Protein AF-0000000084544248 (afdb_homodimer)

InterPro domains:
  IPR001537 tRNA/rRNA methyltransferase, SpoU type [PF00588] (111-250)
  IPR013123 RNA 2-O ribose methyltransferase, substrate binding [SM00967] (29-103)
  IPR029026 tRNA (guanine-N1-)-methyltransferase, N-terminal [G3DSA:3.40.1280.10] (106-258)
  IPR029028 Alpha/beta knot methyltransferases [SSF75217] (98-257)
  IPR029064 Ribosomal protein eL30-like superfamily [G3DSA:3.30.1330.30] (1-100)
  IPR029064 Ribosomal protein eL30-like superfamily [SSF55315] (1-101)
  IPR051259 Ribosomal RNA Methyltransferase [PTHR43191] (3-255)
  IPR053888 MRM3-like, substrate binding domain [PF22435] (7-95)

Structure (mmCIF, N/CA/C/O backbone):
data_AF-0000000084544248-model_v1
#
loop_
_entity.id
_entity.type
_entity.pdbx_description
1 polymer 'tRNA/rRNA methyltransferase, SpoU-like'
#
loop_
_atom_site.group_PDB
_atom_site.id
_atom_site.type_symbol
_atom_site.label_atom_id
_atom_site.label_alt_id
_atom_site.label_comp_id
_atom_site.label_asym_id
_atom_site.label_entity_id
_atom_site.label_seq_id
_atom_site.pdbx_PDB_ins_code
_atom_site.Cartn_x
_atom_site.Cartn_y
_atom_site.Cartn_z
_atom_site.occupancy
_atom_site.B_iso_or_equiv
_atom_site.auth_seq_id
_atom_site.auth_comp_id
_atom_site.auth_asym_id
_atom_site.auth_atom_id
_atom_site.pdbx_PDB_model_num
ATOM 1 N N . MET A 1 1 ? -24.906 12.055 28.109 1 89.44 1 MET A N 1
ATOM 2 C CA . MET A 1 1 ? -24.469 11.258 26.953 1 89.44 1 MET A CA 1
ATOM 3 C C . MET A 1 1 ? -25.469 11.375 25.812 1 89.44 1 MET A C 1
ATOM 5 O O . MET A 1 1 ? -26.672 11.234 26 1 89.44 1 MET A O 1
ATOM 9 N N . LEU A 1 2 ? -24.953 11.773 24.609 1 89.62 2 LEU A N 1
ATOM 10 C CA . LEU A 1 2 ? -25.812 11.891 23.438 1 89.62 2 LEU A CA 1
ATOM 11 C C . LEU A 1 2 ? -26.141 10.508 22.875 1 89.62 2 LEU A C 1
ATOM 13 O O . LEU A 1 2 ? -25.25 9.664 22.75 1 89.62 2 LEU A O 1
ATOM 17 N N . THR A 1 3 ? -27.469 10.305 22.5 1 90 3 THR A N 1
ATOM 18 C CA . THR A 1 3 ? -27.859 8.984 22.031 1 90 3 THR A CA 1
ATOM 19 C C . THR A 1 3 ? -28.672 9.086 20.734 1 90 3 THR A C 1
ATOM 21 O O . THR A 1 3 ? -28.938 8.078 20.094 1 90 3 THR A O 1
ATOM 24 N N . SER A 1 4 ? -29.031 10.297 20.422 1 89.19 4 SER A N 1
ATOM 25 C CA . SER A 1 4 ? -29.953 10.469 19.312 1 89.19 4 SER A CA 1
ATOM 26 C C . SER A 1 4 ? -29.203 10.688 18 1 89.19 4 SER A C 1
ATOM 28 O O . SER A 1 4 ? -28.359 11.578 17.891 1 89.19 4 SER A O 1
ATOM 30 N N . LEU A 1 5 ? -29.625 9.977 16.938 1 90.88 5 LEU A N 1
ATOM 31 C CA . LEU A 1 5 ? -29.062 10.117 15.602 1 90.88 5 LEU A CA 1
ATOM 32 C C . LEU A 1 5 ? -29.469 11.445 14.977 1 90.88 5 LEU A C 1
ATOM 34 O O . LEU A 1 5 ? -28.859 11.898 14.008 1 90.88 5 LEU A O 1
ATOM 38 N N . GLN A 1 6 ? -30.484 12.078 15.5 1 93 6 GLN A N 1
ATOM 39 C CA . GLN A 1 6 ? -31 13.32 14.953 1 93 6 GLN A CA 1
ATOM 40 C C . GLN A 1 6 ? -30.297 14.531 15.562 1 93 6 GLN A C 1
ATOM 42 O O . GLN A 1 6 ? -30.578 15.672 15.188 1 93 6 GLN A O 1
ATOM 47 N N . ASN A 1 7 ? -29.422 14.219 16.469 1 94.31 7 ASN A N 1
ATOM 48 C CA . ASN A 1 7 ? -28.641 15.297 17.078 1 94.31 7 ASN A CA 1
ATOM 49 C C . ASN A 1 7 ? -27.875 16.094 16.016 1 94.31 7 ASN A C 1
ATOM 51 O O . ASN A 1 7 ? -27.25 15.508 15.141 1 94.31 7 ASN A O 1
ATOM 55 N N . PRO A 1 8 ? -27.922 17.406 16.125 1 95.38 8 PRO A N 1
ATOM 56 C CA . PRO A 1 8 ? -27.266 18.266 15.133 1 95.38 8 PRO A CA 1
ATOM 57 C C . PRO A 1 8 ? -25.781 17.969 15.008 1 95.38 8 PRO A C 1
ATOM 59 O O . PRO A 1 8 ? -25.219 18.078 13.914 1 95.38 8 PRO A O 1
ATOM 62 N N . LEU A 1 9 ? -25.141 17.672 16.078 1 95.94 9 LEU A N 1
ATOM 63 C CA . LEU A 1 9 ? -23.719 17.344 16.047 1 95.94 9 LEU A CA 1
ATOM 64 C C . LEU A 1 9 ? -23.469 16.078 15.219 1 95.94 9 LEU A C 1
ATOM 66 O O . LEU A 1 9 ? -22.516 16.047 14.422 1 95.94 9 LEU A O 1
ATOM 70 N N . VAL A 1 10 ? -24.297 15.078 15.398 1 96.38 10 VAL A N 1
ATOM 71 C CA . VAL A 1 10 ? -24.188 13.828 14.648 1 96.38 10 VAL A CA 1
ATOM 72 C C . VAL A 1 10 ? -24.391 14.102 13.164 1 96.38 10 VAL A C 1
ATOM 74 O O . VAL A 1 10 ? -23.641 13.609 12.32 1 96.38 10 VAL A O 1
ATOM 77 N N . LYS A 1 11 ? -25.359 14.922 12.859 1 96.38 11 LYS A N 1
ATOM 78 C CA . LYS A 1 11 ? -25.641 15.281 11.477 1 96.38 11 LYS A CA 1
ATOM 79 C C . LYS A 1 11 ? -24.469 16.016 10.844 1 96.38 11 LYS A C 1
ATOM 81 O O . LYS A 1 11 ? -24.109 15.758 9.695 1 96.38 11 LYS A O 1
ATOM 86 N N . GLN A 1 12 ? -23.922 16.922 11.617 1 96.81 12 GLN A N 1
ATOM 87 C CA . GLN A 1 12 ? -22.781 17.688 11.125 1 96.81 12 GLN A CA 1
ATOM 88 C C . GLN A 1 12 ? -21.609 16.766 10.789 1 96.81 12 GLN A C 1
ATOM 90 O O . GLN A 1 12 ? -21.016 16.859 9.719 1 96.81 12 GLN A O 1
ATOM 95 N N . ILE A 1 13 ? -21.297 15.844 11.703 1 97.19 13 ILE A N 1
ATOM 96 C CA . ILE A 1 13 ? -20.172 14.93 11.516 1 97.19 13 ILE A CA 1
ATOM 97 C C . ILE A 1 13 ? -20.422 14.062 10.289 1 97.19 13 ILE A C 1
ATOM 99 O O . ILE A 1 13 ? -19.516 13.852 9.477 1 97.19 13 ILE A O 1
ATOM 103 N N . ARG A 1 14 ? -21.594 13.633 10.102 1 96.62 14 ARG A N 1
ATOM 104 C CA . ARG A 1 14 ? -21.938 12.805 8.945 1 96.62 14 ARG A CA 1
ATOM 105 C C . ARG A 1 14 ? -21.797 13.594 7.648 1 96.62 14 ARG A C 1
ATOM 107 O O . ARG A 1 14 ? -21.359 13.047 6.629 1 96.62 14 ARG A O 1
ATOM 114 N N . GLN A 1 15 ? -22.156 14.867 7.691 1 96.75 15 GLN A N 1
ATOM 115 C CA . GLN A 1 15 ? -22.016 15.711 6.512 1 96.75 15 GLN A CA 1
ATOM 116 C C . GLN A 1 15 ? -20.547 15.875 6.125 1 96.75 15 GLN A C 1
ATOM 118 O O . GLN A 1 15 ? -20.219 16 4.941 1 96.75 15 GLN A O 1
ATOM 123 N N . LEU A 1 16 ? -19.656 15.844 7.086 1 97.56 16 LEU A N 1
ATOM 124 C CA . LEU A 1 16 ? -18.234 16.047 6.871 1 97.56 16 LEU A CA 1
ATOM 125 C C . LEU A 1 16 ? -17.609 14.82 6.215 1 97.56 16 LEU A C 1
ATOM 127 O O . LEU A 1 16 ? -16.422 14.828 5.879 1 97.56 16 LEU A O 1
ATOM 131 N N . HIS A 1 17 ? -18.422 13.766 5.949 1 96.56 17 HIS A N 1
ATOM 132 C CA . HIS A 1 17 ? -17.938 12.617 5.195 1 96.56 17 HIS A CA 1
ATOM 133 C C . HIS A 1 17 ? -17.734 12.961 3.723 1 96.56 17 HIS A C 1
ATOM 135 O O . HIS A 1 17 ? -16.969 12.305 3.02 1 96.56 17 HIS A O 1
ATOM 141 N N . THR A 1 18 ? -18.422 14.094 3.312 1 95.62 18 THR A N 1
ATOM 142 C CA . THR A 1 18 ? -18.312 14.508 1.917 1 95.62 18 THR A CA 1
ATOM 143 C C . THR A 1 18 ? -17.25 15.594 1.755 1 95.62 18 THR A C 1
ATOM 145 O O . THR A 1 18 ? -17.109 16.453 2.623 1 95.62 18 THR A O 1
ATOM 148 N N . ALA A 1 19 ? -16.578 15.531 0.671 1 94.12 19 ALA A N 1
ATOM 149 C CA . ALA A 1 19 ? -15.555 16.531 0.387 1 94.12 19 ALA A CA 1
ATOM 150 C C . ALA A 1 19 ? -16.156 17.938 0.328 1 94.12 19 ALA A C 1
ATOM 152 O O . ALA A 1 19 ? -15.547 18.891 0.792 1 94.12 19 ALA A O 1
ATOM 153 N N . LYS A 1 20 ? -17.312 18 -0.246 1 94.88 20 LYS A N 1
ATOM 154 C CA . LYS A 1 20 ? -17.984 19.281 -0.388 1 94.88 20 LYS A CA 1
ATOM 155 C C . LYS A 1 20 ? -18.219 19.938 0.971 1 94.88 20 LYS A C 1
ATOM 157 O O . LYS A 1 20 ? -17.891 21.109 1.16 1 94.88 20 LYS A O 1
ATOM 162 N N . ALA A 1 21 ? -18.734 19.219 1.89 1 96.94 21 ALA A N 1
ATOM 163 C CA . ALA A 1 21 ? -19.016 19.75 3.225 1 96.94 21 ALA A CA 1
ATOM 164 C C . ALA A 1 21 ? -17.719 20.172 3.922 1 96.94 21 ALA A C 1
ATOM 166 O O . ALA A 1 21 ? -17.672 21.219 4.57 1 96.94 21 ALA A O 1
ATOM 167 N N . ARG A 1 22 ? -16.688 19.391 3.814 1 96.62 22 ARG A N 1
ATOM 168 C CA . ARG A 1 22 ? -15.406 19.719 4.43 1 96.62 22 ARG A CA 1
ATOM 169 C C . ARG A 1 22 ? -14.828 21.016 3.855 1 96.62 22 ARG A C 1
ATOM 171 O O . ARG A 1 22 ? -14.312 21.844 4.594 1 96.62 22 ARG A O 1
ATOM 178 N N . ARG A 1 23 ? -14.922 21.156 2.615 1 93.06 23 ARG A N 1
ATOM 179 C CA . ARG A 1 23 ? -14.43 22.375 1.96 1 93.06 23 ARG A CA 1
ATOM 180 C C . ARG A 1 23 ? -15.234 23.594 2.387 1 93.06 23 ARG A C 1
ATOM 182 O O . ARG A 1 23 ? -14.664 24.625 2.721 1 93.06 23 ARG A O 1
ATOM 189 N N . GLU A 1 24 ? -16.531 23.438 2.396 1 95.62 24 GLU A N 1
ATOM 190 C CA . GLU A 1 24 ? -17.422 24.547 2.709 1 95.62 24 GLU A CA 1
ATOM 191 C C . GLU A 1 24 ? -17.281 24.969 4.172 1 95.62 24 GLU A C 1
ATOM 193 O O . GLU A 1 24 ? -17.281 26.172 4.484 1 95.62 24 GLU A O 1
ATOM 198 N N . GLU A 1 25 ? -17.094 24.031 5.008 1 95.88 25 GLU A N 1
ATOM 199 C CA . GLU A 1 25 ? -17.078 24.328 6.438 1 95.88 25 GLU A CA 1
ATOM 200 C C . GLU A 1 25 ? -15.648 24.578 6.922 1 95.88 25 GLU A C 1
ATOM 202 O O . GLU A 1 25 ? -15.445 25.125 8.008 1 95.88 25 GLU A O 1
ATOM 207 N N . GLY A 1 26 ? -14.68 24.156 6.152 1 95.44 26 GLY A N 1
ATOM 208 C CA . GLY A 1 26 ? -13.297 24.266 6.59 1 95.44 26 GLY A CA 1
ATOM 209 C C . GLY A 1 26 ? -12.969 23.359 7.766 1 95.44 26 GLY A C 1
ATOM 210 O O . GLY A 1 26 ? -12.234 23.75 8.672 1 95.44 26 GLY A O 1
ATOM 211 N N . LEU A 1 27 ? -13.664 22.172 7.797 1 97.44 27 LEU A N 1
ATOM 212 C CA . LEU A 1 27 ? -13.523 21.203 8.875 1 97.44 27 LEU A CA 1
ATOM 213 C C . LEU A 1 27 ? -13.297 19.797 8.312 1 97.44 27 LEU A C 1
ATOM 215 O O . LEU A 1 27 ? -13.562 19.547 7.141 1 97.44 27 LEU A O 1
ATOM 219 N N . PHE A 1 28 ? -12.68 18.938 9.102 1 97.81 28 PHE A N 1
ATOM 220 C CA . PHE A 1 28 ? -12.562 17.531 8.734 1 97.81 28 PHE A CA 1
ATOM 221 C C . PHE A 1 28 ? -12.625 16.656 9.969 1 97.81 28 PHE A C 1
ATOM 223 O O . PHE A 1 28 ? -12.664 17.141 11.102 1 97.81 28 PHE A O 1
ATOM 230 N N . ILE A 1 29 ? -12.703 15.352 9.781 1 98 29 ILE A N 1
ATOM 231 C CA . ILE A 1 29 ? -12.984 14.43 10.883 1 98 29 ILE A CA 1
ATOM 232 C C . ILE A 1 29 ? -11.727 13.617 11.203 1 98 29 ILE A C 1
ATOM 234 O O . ILE A 1 29 ? -11.008 13.188 10.297 1 98 29 ILE A O 1
ATOM 238 N N . LEU A 1 30 ? -11.484 13.461 12.438 1 97.81 30 LEU A N 1
ATOM 239 C CA . LEU A 1 30 ? -10.469 12.555 12.953 1 97.81 30 LEU A CA 1
ATOM 240 C C . LEU A 1 30 ? -11.109 11.336 13.609 1 97.81 30 LEU A C 1
ATOM 242 O O . LEU A 1 30 ? -11.797 11.461 14.625 1 97.81 30 LEU A O 1
ATOM 246 N N . GLU A 1 31 ? -10.867 10.242 13 1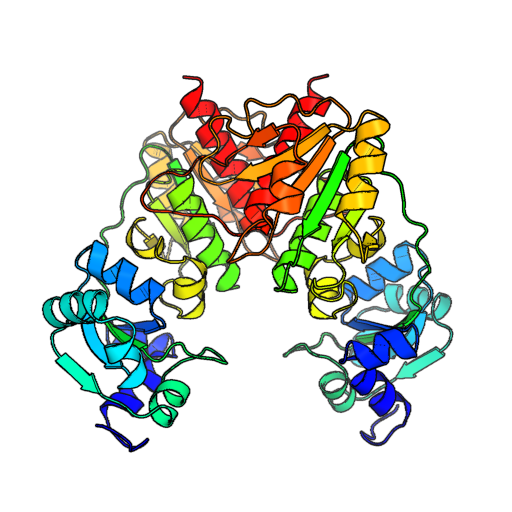 97.69 31 GLU A N 1
ATOM 247 C CA . GLU A 1 31 ? -11.469 9.016 13.516 1 97.69 31 GLU A CA 1
ATOM 248 C C . GLU A 1 31 ? -10.422 8.133 14.195 1 97.69 31 GLU A C 1
ATOM 250 O O . GLU A 1 31 ? -9.406 7.797 13.586 1 97.69 31 GLU A O 1
ATOM 255 N N . GLY A 1 32 ? -10.68 7.836 15.445 1 96.88 32 GLY A N 1
ATOM 256 C CA . GLY A 1 32 ? -9.875 6.812 16.078 1 96.88 32 GLY A CA 1
ATOM 257 C C . GLY A 1 32 ? -8.828 7.383 17.031 1 96.88 32 GLY A C 1
ATOM 258 O O . GLY A 1 32 ? -8.414 8.539 16.875 1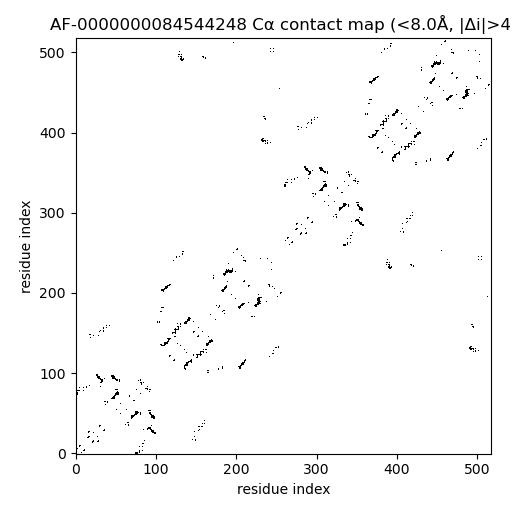 96.88 32 GLY A O 1
ATOM 259 N N . THR A 1 33 ? -8.391 6.574 17.953 1 97.12 33 THR A N 1
ATOM 260 C CA . THR A 1 33 ? -7.496 6.934 19.047 1 97.12 33 THR A CA 1
ATOM 261 C C . THR A 1 33 ? -6.172 7.473 18.5 1 97.12 33 THR A C 1
ATOM 263 O O . THR A 1 33 ? -5.703 8.531 18.938 1 97.12 33 THR A O 1
ATOM 266 N N . HIS A 1 34 ? -5.625 6.855 17.516 1 94.94 34 HIS A N 1
ATOM 267 C CA . HIS A 1 34 ? -4.297 7.195 17.016 1 94.94 34 HIS A CA 1
ATOM 268 C C . HIS A 1 34 ? -4.277 8.586 16.391 1 94.94 34 HIS A C 1
ATOM 270 O O . HIS A 1 34 ? -3.346 9.359 16.609 1 94.94 34 HIS A O 1
ATOM 276 N N . LEU A 1 35 ? -5.293 8.891 15.656 1 96.44 35 LEU A N 1
ATOM 277 C CA . LEU A 1 35 ? -5.348 10.195 15 1 96.44 35 LEU A CA 1
ATOM 278 C C . LEU A 1 35 ? -5.527 11.312 16.031 1 96.44 35 LEU A C 1
ATOM 280 O O . LEU A 1 35 ? -4.949 12.391 15.883 1 96.44 35 LEU A O 1
ATOM 284 N N . ILE A 1 36 ? -6.32 11.016 17.016 1 97.19 36 ILE A N 1
ATOM 285 C CA . ILE A 1 36 ? -6.527 12.008 18.062 1 97.19 36 ILE A CA 1
ATOM 286 C C . ILE A 1 36 ? -5.227 12.227 18.828 1 97.19 36 ILE A C 1
ATOM 288 O O . ILE A 1 36 ? -4.859 13.367 19.125 1 97.19 36 ILE A O 1
ATOM 292 N N . GLU A 1 37 ? -4.582 11.141 19.094 1 96.56 37 GLU A N 1
ATOM 293 C CA . GLU A 1 37 ? -3.277 11.234 19.75 1 96.56 37 GLU A CA 1
ATOM 294 C C . GLU A 1 37 ? -2.312 12.094 18.938 1 96.56 37 GLU A C 1
ATOM 296 O O . GLU A 1 37 ? -1.632 12.961 19.484 1 96.56 37 GLU A O 1
ATOM 301 N N . ALA A 1 38 ? -2.256 11.852 17.656 1 96.06 38 ALA A N 1
ATOM 302 C CA . ALA A 1 38 ? -1.354 12.578 16.766 1 96.06 38 ALA A CA 1
ATOM 303 C C . ALA A 1 38 ? -1.714 14.055 16.719 1 96.06 38 ALA A C 1
ATOM 305 O O . ALA A 1 38 ? -0.83 14.914 16.75 1 96.06 38 ALA A O 1
ATOM 306 N N . ALA A 1 39 ? -2.969 14.352 16.641 1 96.44 39 ALA A N 1
ATOM 307 C CA . ALA A 1 39 ? -3.428 15.742 1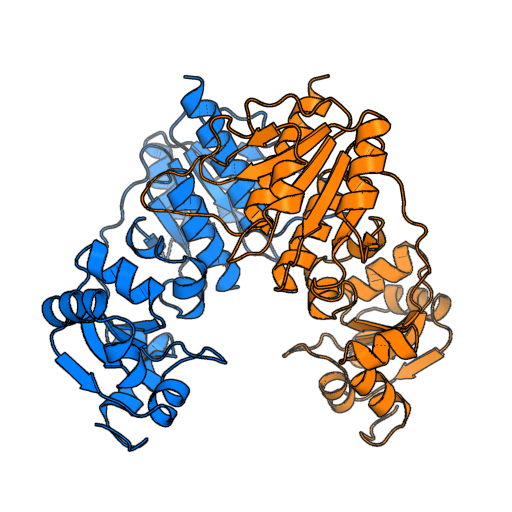6.609 1 96.44 39 ALA A CA 1
ATOM 308 C C . ALA A 1 39 ? -3.045 16.484 17.891 1 96.44 39 ALA A C 1
ATOM 310 O O . ALA A 1 39 ? -2.543 17.609 17.844 1 96.44 39 ALA A O 1
ATOM 311 N N . CYS A 1 40 ? -3.25 15.828 18.984 1 96.19 40 CYS A N 1
ATOM 312 C CA . CYS A 1 40 ? -2.941 16.422 20.281 1 96.19 40 CYS A CA 1
ATOM 313 C C . CYS A 1 40 ? -1.445 16.672 20.422 1 96.19 40 CYS A C 1
ATOM 315 O O . CYS A 1 40 ? -1.032 17.703 20.984 1 96.19 40 CYS A O 1
ATOM 317 N N . ALA A 1 41 ? -0.688 15.734 19.906 1 94.12 41 ALA A N 1
ATOM 318 C CA . ALA A 1 41 ? 0.765 15.82 20.031 1 94.12 41 ALA A CA 1
ATOM 319 C C . ALA A 1 41 ? 1.301 17.078 19.359 1 94.12 41 ALA A C 1
ATOM 321 O O . ALA A 1 41 ? 2.32 17.625 19.781 1 94.12 41 ALA A O 1
ATOM 322 N N . VAL A 1 42 ? 0.626 17.578 18.359 1 92.81 42 VAL A N 1
ATOM 323 C CA . VAL A 1 42 ? 1.106 18.75 17.641 1 92.81 42 VAL A CA 1
ATOM 324 C C . VAL A 1 42 ? 0.205 19.953 17.953 1 92.81 42 VAL A C 1
ATOM 326 O O . VAL A 1 42 ? 0.266 20.969 17.266 1 92.81 42 VAL A O 1
ATOM 329 N N . ASN A 1 43 ? -0.725 19.797 18.922 1 93.62 43 ASN A N 1
ATOM 330 C CA . ASN A 1 43 ? -1.65 20.844 19.359 1 93.62 43 ASN A CA 1
ATOM 331 C C . ASN A 1 43 ? -2.535 21.328 18.219 1 93.62 43 ASN A C 1
ATOM 333 O O . ASN A 1 43 ? -2.729 22.531 18.047 1 93.62 43 ASN A O 1
ATOM 337 N N . TRP A 1 44 ? -2.936 20.375 17.422 1 94.56 44 TRP A N 1
ATOM 338 C CA . TRP A 1 44 ? -3.867 20.719 16.359 1 94.56 44 TRP A CA 1
ATOM 339 C C . TRP A 1 44 ? -5.211 21.156 16.938 1 94.56 44 TRP A C 1
ATOM 341 O O . TRP A 1 44 ? -5.703 20.578 17.891 1 94.56 44 TRP A O 1
ATOM 351 N N . GLU A 1 45 ? -5.816 22.109 16.344 1 93 45 GLU A N 1
ATOM 352 C CA . GLU A 1 45 ? -7.074 22.656 16.859 1 93 45 GLU A CA 1
ATOM 353 C C . GLU A 1 45 ? -8.211 21.656 16.672 1 93 45 GLU A C 1
ATOM 355 O O . GLU A 1 45 ? -8.617 21.359 15.555 1 93 45 GLU A O 1
ATOM 360 N N . ILE A 1 46 ? -8.734 21.156 17.766 1 96.94 46 ILE A N 1
ATOM 361 C CA . ILE A 1 46 ? -9.891 20.281 17.781 1 96.94 46 ILE A CA 1
ATOM 362 C C . ILE A 1 46 ? -11.133 21.062 18.219 1 96.94 46 ILE A C 1
ATOM 364 O O . ILE A 1 46 ? -11.125 21.688 19.281 1 96.94 46 ILE A O 1
ATOM 368 N N . ILE A 1 47 ? -12.156 21.031 17.391 1 97.75 47 ILE A N 1
ATOM 369 C CA . ILE A 1 47 ? -13.367 21.797 17.672 1 97.75 47 ILE A CA 1
ATOM 370 C C . ILE A 1 47 ? -14.258 21.016 18.625 1 97.75 47 ILE A C 1
ATOM 372 O O . ILE A 1 47 ? -14.648 21.531 19.688 1 97.75 47 ILE A O 1
ATOM 376 N N . THR A 1 48 ? -14.562 19.781 18.297 1 98.19 48 THR A N 1
ATOM 377 C CA . THR A 1 48 ? -15.414 18.922 19.109 1 98.19 48 THR A CA 1
ATOM 378 C C . THR A 1 48 ? -14.859 17.5 19.172 1 98.19 48 THR A C 1
ATOM 380 O O . THR A 1 48 ? -14.508 16.922 18.141 1 98.19 48 THR A O 1
ATOM 383 N N . LEU A 1 49 ? -14.727 17 20.359 1 98.25 49 LEU A N 1
ATOM 384 C CA . LEU A 1 49 ? -14.336 15.609 20.594 1 98.25 49 LEU A CA 1
ATOM 385 C C . LEU A 1 49 ? -15.516 14.789 21.109 1 98.25 49 LEU A C 1
ATOM 387 O O . LEU A 1 49 ? -16.156 15.18 22.094 1 98.25 49 LEU A O 1
ATOM 391 N N . CYS A 1 50 ? -15.852 13.695 20.422 1 98.31 50 CYS A N 1
ATOM 392 C CA . CYS A 1 50 ? -16.906 12.773 20.844 1 98.31 50 CYS A CA 1
ATOM 393 C C . CYS A 1 50 ? -16.328 11.406 21.188 1 98.31 50 CYS A C 1
ATOM 395 O O . CYS A 1 50 ? -15.547 10.844 20.422 1 98.31 50 CYS A O 1
ATOM 397 N N . CYS A 1 51 ? -16.672 10.844 22.344 1 98.25 51 CYS A N 1
ATOM 398 C CA . CYS A 1 51 ? -16.172 9.523 22.703 1 98.25 51 CYS A CA 1
ATOM 399 C C . CYS A 1 51 ? -17.188 8.758 23.547 1 98.25 51 CYS A C 1
ATOM 401 O O . CYS A 1 51 ? -18.109 9.352 24.109 1 98.25 51 CYS A O 1
ATOM 403 N N . THR A 1 52 ? -17.078 7.492 23.578 1 98 52 THR A N 1
ATOM 404 C CA . THR A 1 52 ? -17.891 6.656 24.453 1 98 52 THR A CA 1
ATOM 405 C C . THR A 1 52 ? -17.344 6.664 25.875 1 98 52 THR A C 1
ATOM 407 O O . THR A 1 52 ? -16.156 6.918 26.078 1 98 52 THR A O 1
ATOM 410 N N . PRO A 1 53 ? -18.219 6.348 26.781 1 97.38 53 PRO A N 1
ATOM 411 C CA . PRO A 1 53 ? -17.719 6.227 28.156 1 97.38 53 PRO A CA 1
ATOM 412 C C . PRO A 1 53 ? -16.625 5.172 28.281 1 97.38 53 PRO A C 1
ATOM 414 O O . PRO A 1 53 ? -15.664 5.371 29.031 1 97.38 53 PRO A O 1
ATOM 417 N N . GLN A 1 54 ? -16.766 4.125 27.625 1 97.44 54 GLN A N 1
ATOM 418 C CA . GLN A 1 54 ? -15.789 3.041 27.672 1 97.44 54 GLN A CA 1
ATOM 419 C C . GLN A 1 54 ? -14.43 3.504 27.172 1 97.44 54 GLN A C 1
ATOM 421 O O . GLN A 1 54 ? -13.398 3.188 27.766 1 97.44 54 GLN A O 1
ATOM 426 N N . TRP A 1 55 ? -14.438 4.219 26.109 1 97.94 55 TRP A N 1
ATOM 427 C CA . TRP A 1 55 ? -13.18 4.727 25.562 1 97.94 55 TRP A CA 1
ATOM 428 C C . TRP A 1 55 ? -12.5 5.68 26.547 1 97.94 55 TRP A C 1
ATOM 430 O O . TRP A 1 55 ? -11.281 5.613 26.734 1 97.94 55 TRP A O 1
ATOM 440 N N . GLN A 1 56 ? -13.273 6.625 27.109 1 97.62 56 GLN A N 1
ATOM 441 C CA . GLN A 1 56 ? -12.75 7.59 28.062 1 97.62 56 GLN A CA 1
ATOM 442 C C . GLN A 1 56 ? -12.055 6.883 29.234 1 97.62 56 GLN A C 1
ATOM 444 O O . GLN A 1 56 ? -10.977 7.293 29.656 1 97.62 56 GLN A O 1
ATOM 449 N N . GLU A 1 57 ? -12.664 5.801 29.672 1 97.5 57 GLU A N 1
ATOM 450 C CA . GLU A 1 57 ? -12.141 5.035 30.797 1 97.5 57 GLU A CA 1
ATOM 451 C C . GLU A 1 57 ? -10.836 4.328 30.422 1 97.5 57 GLU A C 1
ATOM 453 O O . GLU A 1 57 ? -9.922 4.223 31.234 1 97.5 57 GLU A O 1
ATOM 458 N N . ARG A 1 58 ? -10.781 3.879 29.234 1 97.38 58 ARG A N 1
ATOM 459 C CA . ARG A 1 58 ? -9.648 3.086 28.766 1 97.38 58 ARG A CA 1
ATOM 460 C C . ARG A 1 58 ? -8.461 3.979 28.422 1 97.38 58 ARG A C 1
ATOM 462 O O . ARG A 1 58 ? -7.32 3.51 28.359 1 97.38 58 ARG A O 1
ATOM 469 N N . HIS A 1 59 ? -8.766 5.293 28.141 1 97.94 59 HIS A N 1
ATOM 470 C CA . HIS A 1 59 ? -7.707 6.195 27.703 1 97.94 59 HIS A CA 1
ATOM 471 C C . HIS A 1 59 ? -7.672 7.461 28.547 1 97.94 59 HIS A C 1
ATOM 473 O O . HIS A 1 59 ? -7.777 8.57 28.016 1 97.94 59 HIS A O 1
ATOM 479 N N . PRO A 1 60 ? -7.438 7.359 29.844 1 97.25 60 PRO A N 1
ATOM 480 C CA . PRO A 1 60 ? -7.52 8.523 30.734 1 97.25 60 PRO A CA 1
ATOM 481 C C . PRO A 1 60 ? -6.488 9.594 30.391 1 97.25 60 PRO A C 1
ATOM 483 O O . PRO A 1 60 ? -6.801 10.789 30.422 1 97.25 60 PRO A O 1
ATOM 486 N N . GLU A 1 61 ? -5.301 9.203 30.031 1 97.31 61 GLU A N 1
ATOM 487 C CA . GLU A 1 61 ? -4.254 10.172 29.734 1 97.31 61 GLU A CA 1
ATOM 488 C C . GLU A 1 61 ? -4.566 10.938 28.453 1 97.31 61 GLU A C 1
ATOM 490 O O . GLU A 1 61 ? -4.426 12.156 28.391 1 97.31 61 GLU A O 1
ATOM 495 N N . LEU A 1 62 ? -4.965 10.211 27.438 1 96.94 62 LEU A N 1
ATOM 496 C CA . LEU A 1 62 ? -5.312 10.852 26.172 1 96.94 62 LEU A CA 1
ATOM 497 C C . LEU A 1 62 ? -6.535 11.75 26.344 1 96.94 62 LEU A C 1
ATOM 499 O O . LEU A 1 62 ? -6.609 12.828 25.75 1 96.94 62 LEU A O 1
ATOM 503 N N . TRP A 1 63 ? -7.445 11.273 27.141 1 96.5 63 TRP A N 1
ATOM 504 C CA . TRP A 1 63 ? -8.633 12.07 27.422 1 96.5 63 TRP A CA 1
ATOM 505 C C . TRP A 1 63 ? -8.258 13.414 28.047 1 96.5 63 TRP A C 1
ATOM 507 O O . TRP A 1 63 ? -8.758 14.453 27.625 1 96.5 63 TRP A O 1
ATOM 517 N N . GLU A 1 64 ? -7.43 13.383 28.938 1 95.88 64 GLU A N 1
ATOM 518 C CA . GLU A 1 64 ? -6.992 14.609 29.594 1 95.88 64 GLU A CA 1
ATOM 519 C C . GLU A 1 64 ? -6.34 15.57 28.609 1 95.88 64 GLU A C 1
ATOM 521 O O . GLU A 1 64 ? -6.594 16.781 28.641 1 95.88 64 GLU A O 1
ATOM 526 N N . LEU A 1 65 ? -5.543 15.039 27.75 1 95.31 65 LEU A N 1
ATOM 527 C CA . LEU A 1 65 ? -4.887 15.844 26.734 1 95.31 65 LEU A CA 1
ATOM 528 C C . LEU A 1 65 ? -5.906 16.391 25.734 1 95.31 65 LEU A C 1
ATOM 530 O O . LEU A 1 65 ? -5.848 17.562 25.375 1 95.31 65 LEU A O 1
ATOM 534 N N . ALA A 1 66 ? -6.809 15.547 25.328 1 95.44 66 ALA A N 1
ATOM 535 C CA . ALA A 1 66 ? -7.797 15.898 24.312 1 95.44 66 ALA A CA 1
ATOM 536 C C . ALA A 1 66 ? -8.758 16.969 24.828 1 95.44 66 ALA A C 1
ATOM 538 O O . ALA A 1 66 ? -9.156 17.875 24.078 1 95.44 66 ALA A O 1
ATOM 539 N N . VAL A 1 67 ? -9.094 16.891 26.047 1 94.19 67 VAL A N 1
ATOM 540 C CA . VAL A 1 67 ? -10 17.859 26.672 1 94.19 67 VAL A CA 1
ATOM 541 C C . VAL A 1 67 ? -9.352 19.25 26.672 1 94.19 67 VAL A C 1
ATOM 543 O O . VAL A 1 67 ? -10.039 20.25 26.5 1 94.19 67 VAL A O 1
ATOM 546 N N . LYS A 1 68 ? -8.094 19.266 26.828 1 94.38 68 LYS A N 1
ATOM 547 C CA . LYS A 1 68 ? -7.363 20.531 26.844 1 94.38 68 LYS A CA 1
ATOM 548 C C . LYS A 1 68 ? -7.246 21.125 25.438 1 94.38 68 LYS A C 1
ATOM 550 O O . LYS A 1 68 ? -7.152 22.344 25.266 1 94.38 68 LYS A O 1
ATOM 555 N N . THR A 1 69 ? -7.234 20.266 24.469 1 94 69 THR A N 1
ATOM 556 C CA . THR A 1 69 ? -7.004 20.672 23.078 1 94 69 THR A CA 1
ATOM 557 C C . THR A 1 69 ? -8.32 21.016 22.391 1 94 69 THR A C 1
ATOM 559 O O . THR A 1 69 ? -8.367 21.875 21.516 1 94 69 THR A O 1
ATOM 562 N N . ALA A 1 70 ? -9.414 20.422 22.875 1 96.88 70 ALA A N 1
ATOM 563 C CA . ALA A 1 70 ? -10.703 20.547 22.203 1 96.88 70 ALA A CA 1
ATOM 564 C C . ALA A 1 70 ? -11.516 21.703 22.797 1 96.88 70 ALA A C 1
ATOM 566 O O . ALA A 1 70 ? -11.477 21.938 24 1 96.88 70 ALA A O 1
ATOM 567 N N . ASP A 1 71 ? -12.281 22.328 21.969 1 96.88 71 ASP A N 1
ATOM 568 C CA . ASP A 1 71 ? -13.172 23.391 22.422 1 96.88 71 ASP A CA 1
ATOM 569 C C . ASP A 1 71 ? -14.375 22.812 23.156 1 96.88 71 ASP A C 1
ATOM 571 O O . ASP A 1 71 ? -14.945 23.469 24.031 1 96.88 71 ASP A O 1
ATOM 575 N N . ARG A 1 72 ? -14.781 21.641 22.719 1 96.56 72 ARG A N 1
ATOM 576 C CA . ARG A 1 72 ? -15.977 20.969 23.234 1 96.56 72 ARG A CA 1
ATOM 577 C C . ARG A 1 72 ? -15.789 19.469 23.281 1 96.56 72 ARG A C 1
ATOM 579 O O . ARG A 1 72 ? -15.148 18.875 22.406 1 96.56 72 ARG A O 1
ATOM 586 N N . THR A 1 73 ? -16.312 18.859 24.344 1 97.12 73 THR A N 1
ATOM 587 C CA . THR A 1 73 ? -16.297 17.406 24.453 1 97.12 73 THR A CA 1
ATOM 588 C C . THR A 1 73 ? -17.703 16.875 24.703 1 97.12 73 THR A C 1
ATOM 590 O O . THR A 1 73 ? -18.5 17.5 25.391 1 97.12 73 THR A O 1
ATOM 593 N N . GLU A 1 74 ? -18 15.758 24.062 1 97.19 74 GLU A N 1
ATOM 594 C CA . GLU A 1 74 ? -19.312 15.133 24.219 1 97.19 74 GLU A CA 1
ATOM 595 C C . GLU A 1 74 ? -19.188 13.625 24.406 1 97.19 74 GLU A C 1
ATOM 597 O O . GLU A 1 74 ? -18.469 12.961 23.656 1 97.19 74 GLU A O 1
ATOM 602 N N . GLN A 1 75 ? -19.859 13.109 25.406 1 97 75 GLN A N 1
ATOM 603 C CA . GLN A 1 75 ? -20 11.664 25.516 1 97 75 GLN A CA 1
ATOM 604 C C . GLN A 1 75 ? -21.156 11.164 24.625 1 97 75 GLN A C 1
ATOM 606 O O . GLN A 1 75 ? -22.234 11.75 24.641 1 97 75 GLN A O 1
ATOM 611 N N . VAL A 1 76 ? -20.891 10.133 23.875 1 97.75 76 VAL A N 1
ATOM 612 C CA . VAL A 1 76 ? -21.875 9.641 22.922 1 97.75 76 VAL A CA 1
ATOM 613 C C . VAL A 1 76 ? -22 8.125 23.047 1 97.75 76 VAL A C 1
ATOM 615 O O . VAL A 1 76 ? -21.109 7.461 23.578 1 97.75 76 VAL A O 1
ATOM 618 N N . SER A 1 77 ? -23.156 7.539 22.578 1 96.69 77 SER A N 1
ATOM 619 C CA . SER A 1 77 ? -23.375 6.098 22.594 1 96.69 77 SER A CA 1
ATOM 620 C C . SER A 1 77 ? -22.562 5.395 21.516 1 96.69 77 SER A C 1
ATOM 622 O O . SER A 1 77 ? -22.109 6.031 20.562 1 96.69 77 SER A O 1
ATOM 624 N N . ASP A 1 78 ? -22.453 4.109 21.688 1 95.88 78 ASP A N 1
ATOM 625 C CA . ASP A 1 78 ? -21.781 3.303 20.672 1 95.88 78 ASP A CA 1
ATOM 626 C C . ASP A 1 78 ? -22.484 3.434 19.328 1 95.88 78 ASP A C 1
ATOM 628 O O . ASP A 1 78 ? -21.828 3.488 18.281 1 95.88 78 ASP A O 1
ATOM 632 N N . ARG A 1 79 ? -23.734 3.469 19.438 1 95.44 79 ARG A N 1
ATOM 633 C CA . ARG A 1 79 ? -24.531 3.59 18.219 1 95.44 79 ARG A CA 1
ATOM 634 C C . ARG A 1 79 ? -24.188 4.871 17.469 1 95.44 79 ARG A C 1
ATOM 636 O O . ARG A 1 79 ? -24.078 4.859 16.234 1 95.44 79 ARG A O 1
ATOM 643 N N . LEU A 1 80 ? -24 5.953 18.156 1 96.81 80 LEU A N 1
ATOM 644 C CA . LEU A 1 80 ? -23.688 7.23 17.516 1 96.81 80 LEU A CA 1
ATOM 645 C C . LEU A 1 80 ? -22.281 7.223 16.938 1 96.81 80 LEU A C 1
ATOM 647 O O . LEU A 1 80 ? -22.047 7.789 15.867 1 96.81 80 LEU A O 1
ATOM 651 N N . ILE A 1 81 ? -21.344 6.539 17.672 1 97.25 81 ILE A N 1
ATOM 652 C CA . ILE A 1 81 ? -19.984 6.438 17.156 1 97.25 81 ILE A CA 1
ATOM 653 C C . ILE A 1 81 ? -20 5.719 15.805 1 97.25 81 ILE A C 1
ATOM 655 O O . ILE A 1 81 ? -19.359 6.172 14.852 1 97.25 81 ILE A O 1
ATOM 659 N N . VAL A 1 82 ? -20.719 4.668 15.688 1 96.19 82 VAL A N 1
ATOM 660 C CA . VAL A 1 82 ? -20.812 3.879 14.461 1 96.19 82 VAL A CA 1
ATOM 661 C C . VAL A 1 82 ? -21.406 4.734 13.344 1 96.19 82 VAL A C 1
ATOM 663 O O . VAL A 1 82 ? -20.938 4.684 12.203 1 96.19 82 VAL A O 1
ATOM 666 N N . ALA A 1 83 ? -22.328 5.555 13.695 1 95.69 83 ALA A N 1
ATOM 667 C CA . ALA A 1 83 ? -23 6.391 12.711 1 95.69 83 ALA A CA 1
ATOM 668 C C . ALA A 1 83 ? -22.094 7.523 12.234 1 95.69 83 ALA A C 1
ATOM 670 O O . ALA A 1 83 ? -22.25 8.023 11.117 1 95.69 83 ALA A O 1
ATOM 671 N N . MET A 1 84 ? -21.156 7.922 13.094 1 97 84 MET A N 1
ATOM 672 C CA . MET A 1 84 ? -20.359 9.117 12.828 1 97 84 MET A CA 1
ATOM 673 C C . MET A 1 84 ? -19.031 8.75 12.164 1 97 84 MET A C 1
ATOM 675 O O . MET A 1 84 ? -18.312 9.617 11.672 1 97 84 MET A O 1
ATOM 679 N N . THR A 1 85 ? -18.688 7.473 12.164 1 96.12 85 THR A N 1
ATOM 680 C CA . THR A 1 85 ? -17.375 7.059 11.641 1 96.12 85 THR A CA 1
ATOM 681 C C . THR A 1 85 ? -17.547 6.246 10.367 1 96.12 85 THR A C 1
ATOM 683 O O . THR A 1 85 ? -18.641 5.758 10.07 1 96.12 85 THR A O 1
ATOM 686 N N . THR A 1 86 ? -16.469 6.191 9.609 1 93.75 86 THR A N 1
ATOM 687 C CA . THR A 1 86 ? -16.484 5.465 8.344 1 93.75 86 THR A CA 1
ATOM 688 C C . THR A 1 86 ? -15.875 4.078 8.508 1 93.75 86 THR A C 1
ATOM 690 O O . THR A 1 86 ? -15.922 3.26 7.586 1 93.75 86 THR A O 1
ATOM 693 N N . THR A 1 87 ? -15.352 3.74 9.648 1 90.19 87 THR A N 1
ATOM 694 C CA . THR A 1 87 ? -14.734 2.441 9.898 1 90.19 87 THR A CA 1
ATOM 695 C C . THR A 1 87 ? -15.789 1.418 10.32 1 90.19 87 THR A C 1
ATOM 697 O O . THR A 1 87 ? -16.828 1.781 10.867 1 90.19 87 THR A O 1
ATOM 700 N N . VAL A 1 88 ? -15.508 0.18 10.055 1 87.12 88 VAL A N 1
ATOM 701 C CA . VAL A 1 88 ? -16.422 -0.905 10.375 1 87.12 88 VAL A CA 1
ATOM 702 C C . VAL A 1 88 ? -16.453 -1.131 11.883 1 87.12 88 VAL A C 1
ATOM 704 O O . VAL A 1 88 ? -17.516 -1.382 12.461 1 87.12 88 VAL A O 1
ATOM 707 N N . ASN A 1 89 ? -15.336 -1.036 12.516 1 90.31 89 ASN A N 1
ATOM 708 C CA . ASN A 1 89 ? -15.211 -1.23 13.961 1 90.31 89 ASN A CA 1
ATOM 709 C C . ASN A 1 89 ? -14.516 -0.047 14.625 1 90.31 89 ASN A C 1
ATOM 711 O O . ASN A 1 89 ? -13.328 -0.121 14.953 1 90.31 89 ASN A O 1
ATOM 715 N N . PRO A 1 90 ? -15.305 0.927 14.891 1 93.94 90 PRO A N 1
ATOM 716 C CA . PRO A 1 90 ? -14.672 2.121 15.461 1 93.94 90 PRO A CA 1
ATOM 717 C C . PRO A 1 90 ? -14.148 1.894 16.875 1 93.94 90 PRO A C 1
ATOM 719 O O . PRO A 1 90 ? -14.719 1.102 17.625 1 93.94 90 PRO A O 1
ATOM 722 N N . ASP A 1 91 ? -13.102 2.629 17.328 1 93 91 ASP A N 1
ATOM 723 C CA . ASP A 1 91 ? -12.445 2.492 18.625 1 93 91 ASP A CA 1
ATOM 724 C C . ASP A 1 91 ? -13.266 3.154 19.719 1 93 91 ASP A C 1
ATOM 726 O O . ASP A 1 91 ? -13.055 2.889 20.906 1 93 91 ASP A O 1
ATOM 730 N N . GLY A 1 92 ? -14.172 4.117 19.344 1 97.19 92 GLY A N 1
ATOM 731 C CA . GLY A 1 92 ? -15.008 4.754 20.344 1 97.19 92 GLY A CA 1
ATOM 732 C C . GLY A 1 92 ? -14.758 6.242 20.469 1 97.19 92 GLY A C 1
ATOM 733 O O . GLY A 1 92 ? -15.195 6.867 21.438 1 97.19 92 GLY A O 1
ATOM 734 N N . VAL A 1 93 ? -14.039 6.82 19.516 1 98.19 93 VAL A N 1
ATOM 735 C CA . VAL A 1 93 ? -13.75 8.242 19.609 1 98.19 93 VAL A CA 1
ATOM 736 C C . VAL A 1 93 ? -13.695 8.852 18.203 1 98.19 93 VAL A C 1
ATOM 738 O O . VAL A 1 93 ? -13.258 8.195 17.266 1 98.19 93 VAL A O 1
ATOM 741 N N . VAL A 1 94 ? -14.219 10.047 18.016 1 98.06 94 VAL A N 1
ATOM 742 C CA . VAL A 1 94 ? -14.188 10.812 16.781 1 98.06 94 VAL A CA 1
ATOM 743 C C . VAL A 1 94 ? -14.141 12.305 17.094 1 98.06 94 VAL A C 1
ATOM 745 O O . VAL A 1 94 ? -14.656 12.75 18.125 1 98.06 94 VAL A O 1
ATOM 748 N N . ALA A 1 95 ? -13.477 13.094 16.25 1 98.12 95 ALA A N 1
ATOM 749 C CA . ALA A 1 95 ? -13.375 14.531 16.516 1 98.12 95 ALA A CA 1
ATOM 750 C C . ALA A 1 95 ? -13.555 15.328 15.219 1 98.12 95 ALA A C 1
ATOM 752 O O . ALA A 1 95 ? -13.352 14.797 14.125 1 98.12 95 ALA A O 1
ATOM 753 N N . ILE A 1 96 ? -14.016 16.5 15.352 1 98.19 96 ILE A N 1
ATOM 754 C CA . ILE A 1 96 ? -14 17.516 14.297 1 98.19 96 ILE A CA 1
ATOM 755 C C . ILE A 1 96 ? -12.797 18.438 14.477 1 98.19 96 ILE A C 1
ATOM 757 O O . ILE A 1 96 ? -12.57 18.953 15.562 1 98.19 96 ILE A O 1
ATOM 761 N N . ALA A 1 97 ? -12.031 18.578 13.461 1 97.69 97 ALA A N 1
ATOM 762 C CA . ALA A 1 97 ? -10.859 19.453 13.492 1 97.69 97 ALA A CA 1
ATOM 763 C C . ALA A 1 97 ? -10.961 20.547 12.438 1 97.69 97 ALA A C 1
ATOM 765 O O . ALA A 1 97 ? -11.688 20.406 11.453 1 97.69 97 ALA A O 1
ATOM 766 N N . ARG A 1 98 ? -10.266 21.625 12.68 1 95.69 98 ARG A N 1
ATOM 767 C CA . ARG A 1 98 ? -10.242 22.75 11.75 1 95.69 98 ARG A CA 1
ATOM 768 C C . ARG A 1 98 ? -9.109 22.609 10.742 1 95.69 98 ARG A C 1
ATOM 770 O O . ARG A 1 98 ? -7.992 22.234 11.102 1 95.69 98 ARG A O 1
ATOM 777 N N . ARG A 1 99 ? -9.453 22.859 9.492 1 91.62 99 ARG A N 1
ATOM 778 C CA . ARG A 1 99 ? -8.406 22.922 8.477 1 91.62 99 ARG A CA 1
ATOM 779 C C . ARG A 1 99 ? -7.531 24.156 8.664 1 91.62 99 ARG A C 1
ATOM 781 O O . ARG A 1 99 ? -8.039 25.234 8.945 1 91.62 99 ARG A O 1
ATOM 788 N N . GLN A 1 100 ? -6.328 23.922 8.688 1 84.06 100 GLN A N 1
ATOM 789 C CA . GLN A 1 100 ? -5.434 25.078 8.805 1 84.06 100 GLN A CA 1
ATOM 790 C C . GLN A 1 100 ? -4.852 25.453 7.445 1 84.06 100 GLN A C 1
ATOM 792 O O . GLN A 1 100 ? -4.629 24.594 6.594 1 84.06 100 GLN A O 1
ATOM 797 N N . ASP A 1 101 ? -4.98 26.75 7.148 1 70.44 101 ASP A N 1
ATOM 798 C CA . ASP A 1 101 ? -4.359 27.234 5.918 1 70.44 101 ASP A CA 1
ATOM 799 C C . ASP A 1 101 ? -2.863 26.922 5.898 1 70.44 101 ASP A C 1
ATOM 801 O O . ASP A 1 101 ? -2.113 27.406 6.742 1 70.44 101 ASP A O 1
ATOM 805 N N . GLN A 1 102 ? -2.596 25.844 5.324 1 65.25 102 GLN A N 1
ATOM 806 C CA . GLN A 1 102 ? -1.16 25.609 5.227 1 65.25 102 GLN A CA 1
ATOM 807 C C . GLN A 1 102 ? -0.545 26.391 4.07 1 65.25 102 GLN A C 1
ATOM 809 O O . GLN A 1 102 ? -1.095 26.406 2.967 1 65.25 102 GLN A O 1
ATOM 814 N N . THR A 1 103 ? 0.318 27.406 4.418 1 67.62 103 THR A N 1
ATOM 815 C CA . THR A 1 103 ? 1.095 28.078 3.391 1 67.62 103 THR A CA 1
ATOM 816 C C . THR A 1 103 ? 1.884 27.078 2.553 1 67.62 103 THR A C 1
ATOM 818 O O . THR A 1 103 ? 2.516 26.172 3.096 1 67.62 103 THR A O 1
ATOM 821 N N . PRO A 1 104 ? 1.659 27.25 1.306 1 72.25 104 PRO A N 1
ATOM 822 C CA . PRO A 1 104 ? 2.482 26.359 0.485 1 72.25 104 PRO A CA 1
ATOM 823 C C . PRO A 1 104 ? 3.973 26.469 0.804 1 72.25 104 PRO A C 1
ATOM 825 O O . PRO A 1 104 ? 4.488 27.578 0.97 1 72.25 104 PRO A O 1
ATOM 828 N N . VAL A 1 105 ? 4.484 25.406 1.134 1 79.12 105 VAL A N 1
ATOM 829 C CA . VAL A 1 105 ? 5.918 25.359 1.383 1 79.12 105 VAL A CA 1
ATOM 830 C C . VAL A 1 105 ? 6.66 25.047 0.083 1 79.12 105 VAL A C 1
ATOM 832 O O . VAL A 1 105 ? 6.332 24.094 -0.612 1 79.12 105 VAL A O 1
ATOM 835 N N . PRO A 1 106 ? 7.539 26 -0.213 1 89.19 106 PRO A N 1
ATOM 836 C CA . PRO A 1 106 ? 8.359 25.672 -1.386 1 89.19 106 PRO A CA 1
ATOM 837 C C . PRO A 1 106 ? 9.203 24.422 -1.188 1 89.19 106 PRO A C 1
ATOM 839 O O . PRO A 1 106 ? 9.555 24.078 -0.055 1 89.19 106 PRO A O 1
ATOM 842 N N . ILE A 1 107 ? 9.359 23.75 -2.209 1 92.62 107 ILE A N 1
ATOM 843 C CA . ILE A 1 107 ? 10.289 22.625 -2.164 1 92.62 107 ILE A CA 1
ATOM 844 C C . ILE A 1 107 ? 11.719 23.141 -2.316 1 92.62 107 ILE A C 1
ATOM 846 O O . ILE A 1 107 ? 12.07 23.734 -3.344 1 92.62 107 ILE A O 1
ATOM 850 N N . THR A 1 108 ? 12.57 22.938 -1.302 1 95.25 108 THR A N 1
ATOM 851 C CA . THR A 1 108 ? 13.945 23.422 -1.354 1 95.25 108 THR A CA 1
ATOM 852 C C . THR A 1 108 ? 14.938 22.266 -1.3 1 95.25 108 THR A C 1
ATOM 854 O O . THR A 1 108 ? 16.109 22.438 -1.629 1 95.25 108 THR A O 1
ATOM 857 N N . SER A 1 109 ? 14.539 21.141 -0.823 1 96.44 109 SER A N 1
ATOM 858 C CA . SER A 1 109 ? 15.422 19.984 -0.715 1 96.44 109 SER A CA 1
ATOM 859 C C . SER A 1 109 ? 14.797 18.75 -1.37 1 96.44 109 SER A C 1
ATOM 861 O O . SER A 1 109 ? 15.117 18.422 -2.512 1 96.44 109 SER A O 1
ATOM 863 N N . LEU A 1 110 ? 13.75 18.203 -0.761 1 98.19 110 LEU A N 1
ATOM 864 C CA . LEU A 1 110 ? 13.078 17.016 -1.29 1 98.19 110 LEU A CA 1
ATOM 865 C C . LEU A 1 110 ? 11.562 17.172 -1.225 1 98.19 110 LEU A C 1
ATOM 867 O O . LEU A 1 110 ? 11.008 17.422 -0.152 1 98.19 110 LEU A O 1
ATOM 871 N N . GLY A 1 111 ? 10.93 17.094 -2.344 1 98.06 111 GLY A N 1
ATOM 872 C CA . GLY A 1 111 ? 9.484 17.188 -2.416 1 98.06 111 GLY A CA 1
ATOM 873 C C . GLY A 1 111 ? 8.852 16.031 -3.176 1 98.06 111 GLY A C 1
ATOM 874 O O . GLY A 1 111 ? 9.516 15.383 -3.988 1 98.06 111 GLY A O 1
ATOM 875 N N . LEU A 1 112 ? 7.629 15.727 -2.896 1 98.62 112 LEU A N 1
ATOM 876 C CA . LEU A 1 112 ? 6.816 14.758 -3.619 1 98.62 112 LEU A CA 1
ATOM 877 C C . LEU A 1 112 ? 5.621 15.438 -4.281 1 98.62 112 LEU A C 1
ATOM 879 O O . LEU A 1 112 ? 4.867 16.156 -3.625 1 98.62 112 LEU A O 1
ATOM 883 N N . VAL A 1 113 ? 5.492 15.273 -5.543 1 98.38 113 VAL A N 1
ATOM 884 C CA . VAL A 1 113 ? 4.422 15.883 -6.328 1 98.38 113 VAL A CA 1
ATOM 885 C C . VAL A 1 113 ? 3.559 14.797 -6.961 1 98.38 113 VAL A C 1
ATOM 887 O O . VAL A 1 113 ? 4.059 13.961 -7.723 1 98.38 113 VAL A O 1
ATOM 890 N N . LEU A 1 114 ? 2.271 14.859 -6.652 1 98.44 114 LEU A N 1
ATOM 891 C CA . LEU A 1 114 ? 1.349 13.82 -7.102 1 98.44 114 LEU A CA 1
ATOM 892 C C . LEU A 1 114 ? 0.287 14.398 -8.031 1 98.44 114 LEU A C 1
ATOM 894 O O . LEU A 1 114 ? -0.403 15.359 -7.668 1 98.44 114 LEU A O 1
ATOM 898 N N . GLU A 1 115 ? 0.139 13.82 -9.156 1 98.31 115 GLU A N 1
ATOM 899 C CA . GLU A 1 115 ? -0.862 14.258 -10.125 1 98.31 115 GLU A CA 1
ATOM 900 C C . GLU A 1 115 ? -1.992 13.234 -10.25 1 98.31 115 GLU A C 1
ATOM 902 O O . GLU A 1 115 ? -1.759 12.086 -10.617 1 98.31 115 GLU A O 1
ATOM 907 N N . THR A 1 116 ? -3.225 13.648 -9.953 1 98.06 116 THR A N 1
ATOM 908 C CA . THR A 1 116 ? -4.465 12.914 -10.172 1 98.06 116 THR A CA 1
ATOM 909 C C . THR A 1 116 ? -4.43 11.562 -9.469 1 98.06 116 THR A C 1
ATOM 911 O O . THR A 1 116 ? -4.75 10.531 -10.07 1 98.06 116 THR A O 1
ATOM 914 N N . VAL A 1 117 ? -3.967 11.539 -8.211 1 98.12 117 VAL A N 1
ATOM 915 C CA . VAL A 1 117 ? -4.043 10.336 -7.387 1 98.12 117 VAL A CA 1
ATOM 916 C C . VAL A 1 117 ? -5.473 10.148 -6.887 1 98.12 117 VAL A C 1
ATOM 918 O O . VAL A 1 117 ? -6.066 11.062 -6.312 1 98.12 117 VAL A O 1
ATOM 921 N N . GLN A 1 118 ? -6.023 8.961 -7.039 1 96.94 118 GLN A N 1
ATOM 922 C CA . GLN A 1 118 ? -7.453 8.797 -6.809 1 96.94 118 GLN A CA 1
ATOM 923 C C . GLN A 1 118 ? -7.719 7.961 -5.559 1 96.94 118 GLN A C 1
ATOM 925 O O . GLN A 1 118 ? -8.734 8.148 -4.887 1 96.94 118 GLN A O 1
ATOM 930 N N . ASP A 1 119 ? -6.922 7.012 -5.234 1 97.19 119 ASP A N 1
ATOM 931 C CA . ASP A 1 119 ? -7.156 6.102 -4.117 1 97.19 119 ASP A CA 1
ATOM 932 C C . ASP A 1 119 ? -6.75 6.742 -2.791 1 97.19 119 ASP A C 1
ATOM 934 O O . ASP A 1 119 ? -5.566 7.02 -2.568 1 97.19 119 ASP A O 1
ATOM 938 N N . PRO A 1 120 ? -7.637 6.918 -1.849 1 97.94 120 PRO A N 1
ATOM 939 C CA . PRO A 1 120 ? -7.301 7.57 -0.58 1 97.94 120 PRO A CA 1
ATOM 940 C C . PRO A 1 120 ? -6.289 6.773 0.242 1 97.94 120 PRO A C 1
ATOM 942 O O . PRO A 1 120 ? -5.453 7.359 0.936 1 97.94 120 PRO A O 1
ATOM 945 N N . GLY A 1 121 ? -6.34 5.449 0.184 1 97.69 121 GLY A N 1
ATOM 946 C CA . GLY A 1 121 ? -5.355 4.629 0.873 1 97.69 121 GLY A CA 1
ATOM 947 C C . GLY A 1 121 ? -3.939 4.859 0.381 1 97.69 121 GLY A C 1
ATOM 948 O O . GLY A 1 121 ? -3.012 4.992 1.183 1 97.69 121 GLY A O 1
ATOM 949 N N . ASN A 1 122 ? -3.801 4.949 -0.932 1 98.38 122 ASN A N 1
ATOM 950 C CA . ASN A 1 122 ? -2.5 5.238 -1.525 1 98.38 122 ASN A CA 1
ATOM 951 C C . ASN A 1 122 ? -1.967 6.598 -1.073 1 98.38 122 ASN A C 1
ATOM 953 O O . ASN A 1 122 ? -0.803 6.711 -0.683 1 98.38 122 ASN A O 1
ATOM 957 N N . LEU A 1 123 ? -2.836 7.574 -1.137 1 98.69 123 LEU A N 1
ATOM 958 C CA . LEU A 1 123 ? -2.395 8.906 -0.745 1 98.69 123 LEU A CA 1
ATOM 959 C C . LEU A 1 123 ? -1.96 8.93 0.717 1 98.69 123 LEU A C 1
ATOM 961 O O . LEU A 1 123 ? -0.9 9.461 1.047 1 98.69 123 LEU A O 1
ATOM 965 N N . GLY A 1 124 ? -2.781 8.336 1.593 1 98.62 124 GLY A N 1
ATOM 966 C CA . GLY A 1 124 ? -2.4 8.273 2.994 1 98.62 124 GLY A CA 1
ATOM 967 C C . GLY A 1 124 ? -1.068 7.578 3.219 1 98.62 124 GLY A C 1
ATOM 968 O O . GLY A 1 124 ? -0.23 8.07 3.979 1 98.62 124 GLY A O 1
ATOM 969 N N . THR A 1 125 ? -0.892 6.461 2.568 1 98.56 125 THR A N 1
ATOM 970 C CA . THR A 1 125 ? 0.351 5.703 2.672 1 98.56 125 THR A CA 1
ATOM 971 C C . THR A 1 125 ? 1.532 6.531 2.176 1 98.56 125 THR A C 1
ATOM 973 O O . THR A 1 125 ? 2.605 6.52 2.781 1 98.56 125 THR A O 1
ATOM 976 N N . MET A 1 126 ? 1.327 7.258 1.107 1 98.88 126 MET A N 1
ATOM 977 C CA . MET A 1 126 ? 2.396 8.086 0.556 1 98.88 126 MET A CA 1
ATOM 978 C C . MET A 1 126 ? 2.729 9.242 1.493 1 98.88 126 MET A C 1
ATOM 980 O O . MET A 1 126 ? 3.895 9.617 1.637 1 98.88 126 MET A O 1
ATOM 984 N N . ILE A 1 127 ? 1.734 9.828 2.139 1 98.38 127 ILE A N 1
ATOM 985 C CA . ILE A 1 127 ? 1.967 10.875 3.133 1 98.38 127 ILE A CA 1
ATOM 986 C C . ILE A 1 127 ? 2.832 10.32 4.266 1 98.38 127 ILE A C 1
ATOM 988 O O . ILE A 1 127 ? 3.818 10.953 4.66 1 98.38 127 ILE A O 1
ATOM 992 N N . ARG A 1 128 ? 2.451 9.133 4.73 1 98.62 128 ARG A N 1
ATOM 993 C CA . ARG A 1 128 ? 3.182 8.484 5.816 1 98.62 128 ARG A CA 1
ATOM 994 C C . ARG A 1 128 ? 4.625 8.203 5.414 1 98.62 128 ARG A C 1
ATOM 996 O O . ARG A 1 128 ? 5.555 8.523 6.156 1 98.62 128 ARG A O 1
ATOM 1003 N N . THR A 1 129 ? 4.805 7.676 4.242 1 98.81 129 THR A N 1
ATOM 1004 C CA . THR A 1 129 ? 6.129 7.324 3.744 1 98.81 129 THR A CA 1
ATOM 1005 C C . THR A 1 129 ? 6.953 8.578 3.465 1 98.81 129 THR A C 1
ATOM 1007 O O . THR A 1 129 ? 8.148 8.625 3.766 1 98.81 129 THR A O 1
ATOM 1010 N N . ALA A 1 130 ? 6.32 9.57 2.883 1 98.69 130 ALA A N 1
ATOM 1011 C CA . ALA A 1 130 ? 7.004 10.82 2.59 1 98.69 130 ALA A CA 1
ATOM 1012 C C . ALA A 1 130 ? 7.543 11.469 3.865 1 98.69 130 ALA A C 1
ATOM 1014 O O . ALA A 1 130 ? 8.695 11.906 3.908 1 98.69 130 ALA A O 1
ATOM 1015 N N . THR A 1 131 ? 6.711 11.484 4.871 1 98.06 131 THR A N 1
ATOM 1016 C CA . THR A 1 131 ? 7.129 12.023 6.16 1 98.06 131 THR A CA 1
ATOM 1017 C C . THR A 1 131 ? 8.32 11.242 6.715 1 98.06 131 THR A C 1
ATOM 1019 O O . THR A 1 131 ? 9.328 11.836 7.113 1 98.06 131 THR A O 1
ATOM 1022 N N . ALA A 1 132 ? 8.211 9.938 6.645 1 98.38 132 ALA A N 1
ATOM 1023 C CA . ALA A 1 132 ? 9.234 9.055 7.188 1 98.38 132 ALA A CA 1
ATOM 1024 C C . ALA A 1 132 ? 10.539 9.188 6.402 1 98.38 132 ALA A C 1
ATOM 1026 O O . ALA A 1 132 ? 11.625 8.945 6.941 1 98.38 132 ALA A O 1
ATOM 1027 N N . ALA A 1 133 ? 10.438 9.57 5.148 1 98.5 133 ALA A N 1
ATOM 1028 C CA . ALA A 1 133 ? 11.617 9.672 4.285 1 98.5 133 ALA A CA 1
ATOM 1029 C C . ALA A 1 133 ? 12.219 11.07 4.348 1 98.5 133 ALA A C 1
ATOM 1031 O O . ALA A 1 133 ? 13.281 11.32 3.764 1 98.5 133 ALA A O 1
ATOM 1032 N N . GLY A 1 134 ? 11.57 11.992 4.961 1 97.5 134 GLY A N 1
ATOM 1033 C CA . GLY A 1 134 ? 12.125 13.32 5.156 1 97.5 134 GLY A CA 1
ATOM 1034 C C . GLY A 1 134 ? 11.688 14.312 4.098 1 97.5 134 GLY A C 1
ATOM 1035 O O . GLY A 1 134 ? 12.391 15.289 3.828 1 97.5 134 GLY A O 1
ATOM 1036 N N . VAL A 1 135 ? 10.586 14.055 3.504 1 97.56 135 VAL A N 1
ATOM 1037 C CA . VAL A 1 135 ? 10.031 14.969 2.514 1 97.56 135 VAL A CA 1
ATOM 1038 C C . VAL A 1 135 ? 9.602 16.266 3.191 1 97.56 135 VAL A C 1
ATOM 1040 O O . VAL A 1 135 ? 8.953 16.25 4.242 1 97.56 135 VAL A O 1
ATOM 1043 N N . GLU A 1 136 ? 9.93 17.344 2.58 1 94.88 136 GLU A N 1
ATOM 1044 C CA . GLU A 1 136 ? 9.664 18.656 3.189 1 94.88 136 GLU A CA 1
ATOM 1045 C C . GLU A 1 136 ? 8.273 19.172 2.805 1 94.88 136 GLU A C 1
ATOM 1047 O O . GLU A 1 136 ? 7.68 19.969 3.533 1 94.88 136 GLU A O 1
ATOM 1052 N N . GLY A 1 137 ? 7.836 18.734 1.609 1 95.19 137 GLY A N 1
ATOM 1053 C CA . GLY A 1 137 ? 6.539 19.172 1.116 1 95.19 137 GLY A CA 1
ATOM 1054 C C . GLY A 1 137 ? 5.918 18.203 0.127 1 95.19 137 GLY A C 1
ATOM 1055 O O . GLY A 1 137 ? 6.613 17.641 -0.71 1 95.19 137 GLY A O 1
ATOM 1056 N N . LEU A 1 138 ? 4.617 18.109 0.232 1 96.81 138 LEU A N 1
ATOM 1057 C CA . LEU A 1 138 ? 3.844 17.266 -0.675 1 96.81 138 LEU A CA 1
ATOM 1058 C C . LEU A 1 138 ? 2.824 18.094 -1.449 1 96.81 138 LEU A C 1
ATOM 1060 O O . LEU A 1 138 ? 2.018 18.812 -0.852 1 96.81 138 LEU A O 1
ATOM 1064 N N . TRP A 1 139 ? 2.93 18.047 -2.777 1 97.19 139 TRP A N 1
ATOM 1065 C CA . TRP A 1 139 ? 1.994 18.766 -3.631 1 97.19 139 TRP A CA 1
ATOM 1066 C C . TRP A 1 139 ? 1.033 17.812 -4.324 1 97.19 139 TRP A C 1
ATOM 1068 O O . TRP A 1 139 ? 1.439 16.734 -4.785 1 97.19 139 TRP A O 1
ATOM 1078 N N . LEU A 1 140 ? -0.213 18.219 -4.355 1 96.94 140 LEU A N 1
ATOM 1079 C CA . LEU A 1 140 ? -1.262 17.469 -5.035 1 96.94 140 LEU A CA 1
ATOM 1080 C C . LEU A 1 140 ? -1.938 18.328 -6.102 1 96.94 140 LEU A C 1
ATOM 1082 O O . LEU A 1 140 ? -2.172 19.516 -5.895 1 96.94 140 LEU A O 1
ATOM 1086 N N . SER A 1 141 ? -2.223 17.656 -7.227 1 97.44 141 SER A N 1
ATOM 1087 C CA . SER A 1 141 ? -3.119 18.344 -8.156 1 97.44 141 SER A CA 1
ATOM 1088 C C . SER A 1 141 ? -4.535 18.406 -7.598 1 97.44 141 SER A C 1
ATOM 1090 O O . SER A 1 141 ? -4.938 17.578 -6.785 1 97.44 141 SER A O 1
ATOM 1092 N N . SER A 1 142 ? -5.34 19.344 -8.039 1 95.81 142 SER A N 1
ATOM 1093 C CA . SER A 1 142 ? -6.652 19.625 -7.469 1 95.81 142 SER A CA 1
ATOM 1094 C C . SER A 1 142 ? -7.645 18.516 -7.789 1 95.81 142 SER A C 1
ATOM 1096 O O . SER A 1 142 ? -8.695 18.406 -7.145 1 95.81 142 SER A O 1
ATOM 1098 N N . ASP A 1 143 ? -7.34 17.766 -8.766 1 96.94 143 ASP A N 1
ATOM 1099 C CA . ASP A 1 143 ? -8.25 16.688 -9.141 1 96.94 143 ASP A CA 1
ATOM 1100 C C . ASP A 1 143 ? -7.848 15.375 -8.477 1 96.94 143 ASP A C 1
ATOM 1102 O O . ASP A 1 143 ? -8.352 14.312 -8.836 1 96.94 143 ASP A O 1
ATOM 1106 N N . SER A 1 144 ? -6.91 15.406 -7.523 1 97.75 144 SER A N 1
ATOM 1107 C CA . SER A 1 144 ? -6.586 14.25 -6.691 1 97.75 144 SER A CA 1
ATOM 1108 C C . SER A 1 144 ? -7.586 14.102 -5.547 1 97.75 144 SER A C 1
ATOM 1110 O O . SER A 1 144 ? -8.391 15 -5.297 1 97.75 144 SER A O 1
ATOM 1112 N N . VAL A 1 145 ? -7.602 12.953 -4.992 1 97.62 145 VAL A N 1
ATOM 1113 C CA . VAL A 1 145 ? -8.422 12.711 -3.811 1 97.62 145 VAL A CA 1
ATOM 1114 C C . VAL A 1 145 ? -8.125 13.773 -2.754 1 97.62 145 VAL A C 1
ATOM 1116 O O . VAL A 1 145 ? -6.977 14.188 -2.58 1 97.62 145 VAL A O 1
ATOM 1119 N N . ASP A 1 146 ? -9.164 14.211 -2.045 1 97 146 ASP A N 1
ATOM 1120 C CA . ASP A 1 146 ? -9.047 15.227 -1.002 1 97 146 ASP A CA 1
ATOM 1121 C C . ASP A 1 146 ? -8.164 14.734 0.143 1 97 146 ASP A C 1
ATOM 1123 O O . ASP A 1 146 ? -8.43 13.688 0.738 1 97 146 ASP A O 1
ATOM 1127 N N . PRO A 1 147 ? -7.105 15.5 0.498 1 96.5 147 PRO A N 1
ATOM 1128 C CA . PRO A 1 147 ? -6.172 15.031 1.528 1 96.5 147 PRO A CA 1
ATOM 1129 C C . PRO A 1 147 ? -6.816 14.953 2.912 1 96.5 147 PRO A C 1
ATOM 1131 O O . PRO A 1 147 ? -6.246 14.352 3.824 1 96.5 147 PRO A O 1
ATOM 1134 N N . THR A 1 148 ? -8.016 15.484 3.096 1 97 148 THR A N 1
ATOM 1135 C CA . THR A 1 148 ? -8.672 15.43 4.395 1 97 148 THR A CA 1
ATOM 1136 C C . THR A 1 148 ? -9.703 14.312 4.43 1 97 148 THR A C 1
ATOM 1138 O O . THR A 1 148 ? -10.492 14.211 5.375 1 97 148 THR A O 1
ATOM 1141 N N . HIS A 1 149 ? -9.719 13.539 3.379 1 97.5 149 HIS A N 1
ATOM 1142 C CA . HIS A 1 149 ? -10.547 12.336 3.379 1 97.5 149 HIS A CA 1
ATOM 1143 C C . HIS A 1 149 ? -10.234 11.453 4.582 1 97.5 149 HIS A C 1
ATOM 1145 O O . HIS A 1 149 ? -9.062 11.242 4.914 1 97.5 149 HIS A O 1
ATOM 1151 N N . PRO A 1 150 ? -11.258 10.922 5.254 1 96.75 150 PRO A N 1
ATOM 1152 C CA . PRO A 1 150 ? -11.031 10.125 6.461 1 96.75 150 PRO A CA 1
ATOM 1153 C C . PRO A 1 150 ? -10.094 8.938 6.215 1 96.75 150 PRO A C 1
ATOM 1155 O O . PRO A 1 150 ? -9.242 8.641 7.055 1 96.75 150 PRO A O 1
ATOM 1158 N N . LYS A 1 151 ? -10.25 8.367 5.086 1 96.44 151 LYS A N 1
ATOM 1159 C CA . LYS A 1 151 ? -9.398 7.219 4.77 1 96.44 151 LYS A CA 1
ATOM 1160 C C . LYS A 1 151 ? -7.949 7.652 4.559 1 96.44 151 LYS A C 1
ATOM 1162 O O . LYS A 1 151 ? -7.02 6.902 4.867 1 96.44 151 LYS A O 1
ATOM 1167 N N . VAL A 1 152 ? -7.73 8.859 3.984 1 98.25 152 VAL A N 1
ATOM 1168 C CA . VAL A 1 152 ? -6.387 9.398 3.84 1 98.25 152 VAL A CA 1
ATOM 1169 C C . VAL A 1 152 ? -5.77 9.633 5.219 1 98.25 152 VAL A C 1
ATOM 1171 O O . VAL A 1 152 ? -4.641 9.203 5.48 1 98.25 152 VAL A O 1
ATOM 1174 N N . LEU A 1 153 ? -6.539 10.234 6.074 1 97.88 153 LEU A N 1
ATOM 1175 C CA . LEU A 1 153 ? -6.082 10.531 7.426 1 97.88 153 LEU A CA 1
ATOM 1176 C C . LEU A 1 153 ? -5.734 9.25 8.18 1 97.88 153 LEU A C 1
ATOM 1178 O O . LEU A 1 153 ? -4.664 9.148 8.781 1 97.88 153 LEU A O 1
ATOM 1182 N N . ARG A 1 154 ? -6.52 8.289 8.062 1 96.12 154 ARG A N 1
ATOM 1183 C CA . ARG A 1 154 ? -6.289 7.027 8.75 1 96.12 154 ARG A CA 1
ATOM 1184 C C . ARG A 1 154 ? -5.043 6.328 8.211 1 96.12 154 ARG A C 1
ATOM 1186 O O . ARG A 1 154 ? -4.199 5.867 8.984 1 96.12 154 ARG A O 1
ATOM 1193 N N . ALA A 1 155 ? -4.926 6.32 6.895 1 96.81 155 ALA A N 1
ATOM 1194 C CA . ALA A 1 155 ? -3.818 5.609 6.254 1 96.81 155 ALA A CA 1
ATOM 1195 C C . ALA A 1 155 ? -2.494 6.324 6.5 1 96.81 155 ALA A C 1
ATOM 1197 O O . ALA A 1 155 ? -1.429 5.707 6.453 1 96.81 155 ALA A O 1
ATOM 1198 N N . SER A 1 156 ? -2.512 7.609 6.797 1 97.88 156 SER A N 1
ATOM 1199 C CA . SER A 1 156 ? -1.3 8.375 7.074 1 97.88 156 SER A CA 1
ATOM 1200 C C . SER A 1 156 ? -0.791 8.109 8.484 1 97.88 156 SER A C 1
ATOM 1202 O O . SER A 1 156 ? 0.353 8.438 8.812 1 97.88 156 SER A O 1
ATOM 1204 N N . ALA A 1 157 ? -1.689 7.586 9.359 1 94.94 157 ALA A N 1
ATOM 1205 C CA . ALA A 1 157 ? -1.358 7.176 10.727 1 94.94 157 ALA A CA 1
ATOM 1206 C C . ALA A 1 157 ? -0.689 8.312 11.492 1 94.94 157 ALA A C 1
ATOM 1208 O O . ALA A 1 157 ? 0.356 8.117 12.117 1 94.94 157 ALA A O 1
ATOM 1209 N N . GLY A 1 158 ? -1.203 9.531 11.297 1 96.25 158 GLY A N 1
ATOM 1210 C CA . GLY A 1 158 ? -0.719 10.672 12.062 1 96.25 158 GLY A CA 1
ATOM 1211 C C . GLY A 1 158 ? 0.319 11.492 11.32 1 96.25 158 GLY A C 1
ATOM 1212 O O . GLY A 1 158 ? 0.544 12.664 11.641 1 96.25 158 GLY A O 1
ATOM 1213 N N . ALA A 1 159 ? 0.974 10.945 10.297 1 97 159 ALA A N 1
ATOM 1214 C CA . ALA A 1 159 ? 2.006 11.648 9.531 1 97 159 ALA A CA 1
ATOM 1215 C C . ALA A 1 159 ? 1.424 12.844 8.789 1 97 159 ALA A C 1
ATOM 1217 O O . ALA A 1 159 ? 2.152 13.773 8.438 1 97 159 ALA A O 1
ATOM 1218 N N . TRP A 1 160 ? 0.141 12.859 8.609 1 96.25 160 TRP A N 1
ATOM 1219 C CA . TRP A 1 160 ? -0.6 13.93 7.949 1 96.25 160 TRP A CA 1
ATOM 1220 C C . TRP A 1 160 ? -0.345 15.266 8.633 1 96.25 160 TRP A C 1
ATOM 1222 O O . TRP A 1 160 ? -0.258 16.297 7.969 1 96.25 160 TRP A O 1
ATOM 1232 N N . PHE A 1 161 ? -0.116 15.242 9.883 1 94.75 161 PHE A N 1
ATOM 1233 C CA . PHE A 1 161 ? 0.044 16.469 10.656 1 94.75 161 PHE A CA 1
ATOM 1234 C C . PHE A 1 161 ? 1.473 16.984 10.562 1 94.75 161 PHE A C 1
ATOM 1236 O O . PHE A 1 161 ? 1.757 18.125 10.961 1 94.75 161 PHE A O 1
ATOM 1243 N N . GLU A 1 162 ? 2.365 16.25 9.93 1 93 162 GLU A N 1
ATOM 1244 C CA . GLU A 1 162 ? 3.787 16.547 10.047 1 93 162 GLU A CA 1
ATOM 1245 C C . GLU A 1 162 ? 4.359 17.062 8.727 1 93 162 GLU A C 1
ATOM 1247 O O . GLU A 1 162 ? 5.426 17.672 8.703 1 93 162 GLU A O 1
ATOM 1252 N N . VAL A 1 163 ? 3.732 16.734 7.676 1 93.38 163 VAL A N 1
ATOM 1253 C CA . VAL A 1 163 ? 4.246 17.141 6.371 1 93.38 163 VAL A CA 1
ATOM 1254 C C . VAL A 1 163 ? 3.301 18.156 5.73 1 93.38 163 VAL A C 1
ATOM 1256 O O . VAL A 1 163 ? 2.094 17.906 5.641 1 93.38 163 VAL A O 1
ATOM 1259 N N . PRO A 1 164 ? 3.855 19.312 5.305 1 94.5 164 PRO A N 1
ATOM 1260 C CA . PRO A 1 164 ? 2.988 20.266 4.605 1 94.5 164 PRO A CA 1
ATOM 1261 C C . PRO A 1 164 ? 2.43 19.703 3.299 1 94.5 164 PRO A C 1
ATOM 1263 O O . PRO A 1 164 ? 3.178 19.141 2.49 1 94.5 164 PRO A O 1
ATOM 1266 N N . ILE A 1 165 ? 1.127 19.828 3.127 1 95.56 165 ILE A N 1
ATOM 1267 C CA . ILE A 1 165 ? 0.451 19.375 1.918 1 95.56 165 ILE A CA 1
ATOM 1268 C C . ILE A 1 165 ? -0.196 20.562 1.206 1 95.56 165 ILE A C 1
ATOM 1270 O O . ILE A 1 165 ? -0.967 21.312 1.811 1 95.56 165 ILE A O 1
ATOM 1274 N N . ALA A 1 166 ? 0.159 20.75 0.002 1 95 166 ALA A N 1
ATOM 1275 C CA . ALA A 1 166 ? -0.433 21.812 -0.805 1 95 166 ALA A CA 1
ATOM 1276 C C . ALA A 1 166 ? -1.181 21.234 -2.006 1 95 166 ALA A C 1
ATOM 1278 O O . ALA A 1 166 ? -0.7 20.297 -2.658 1 95 166 ALA A O 1
ATOM 1279 N N . VAL A 1 167 ? -2.355 21.734 -2.232 1 94.31 167 VAL A N 1
ATOM 1280 C CA . VAL A 1 167 ? -3.146 21.375 -3.402 1 94.31 167 VAL A CA 1
ATOM 1281 C C . VAL A 1 167 ? -3.104 22.5 -4.43 1 94.31 167 VAL A C 1
ATOM 1283 O O . VAL A 1 167 ? -3.418 23.656 -4.113 1 94.31 167 VAL A O 1
ATOM 1286 N N . HIS A 1 168 ? -2.709 22.141 -5.648 1 94.5 168 HIS A N 1
ATOM 1287 C CA . HIS A 1 168 ? -2.545 23.156 -6.684 1 94.5 168 HIS A CA 1
ATOM 1288 C C . HIS A 1 168 ? -3.484 22.906 -7.859 1 94.5 168 HIS A C 1
ATOM 1290 O O . HIS A 1 168 ? -3.613 21.766 -8.32 1 94.5 168 HIS A O 1
ATOM 1296 N N . SER A 1 169 ? -4.133 23.953 -8.32 1 94.06 169 SER A N 1
ATOM 1297 C CA . SER A 1 169 ? -4.93 23.859 -9.531 1 94.06 169 SER A CA 1
ATOM 1298 C C . SER A 1 169 ? -4.047 23.828 -10.773 1 94.06 169 SER A C 1
ATOM 1300 O O . SER A 1 169 ? -4.434 23.266 -11.805 1 94.06 169 SER A O 1
ATOM 1302 N N . ASP A 1 170 ? -2.854 24.422 -10.586 1 94.75 170 ASP A N 1
ATOM 1303 C CA . ASP A 1 170 ? -1.898 24.469 -11.695 1 94.75 170 ASP A CA 1
ATOM 1304 C C . ASP A 1 170 ? -0.533 23.938 -11.25 1 94.75 170 ASP A C 1
ATOM 1306 O O . ASP A 1 170 ? 0.401 24.719 -11.055 1 94.75 170 ASP A O 1
ATOM 1310 N N . LEU A 1 171 ? -0.398 22.703 -11.227 1 94.25 171 LEU A N 1
ATOM 1311 C CA . LEU A 1 171 ? 0.809 22.031 -10.766 1 94.25 171 LEU A CA 1
ATOM 1312 C C . LEU A 1 171 ? 1.984 22.328 -11.695 1 94.25 171 LEU A C 1
ATOM 1314 O O . LEU A 1 171 ? 3.123 22.453 -11.234 1 94.25 171 LEU A O 1
ATOM 1318 N N . ILE A 1 172 ? 1.683 22.453 -12.961 1 95.81 172 ILE A N 1
ATOM 1319 C CA . ILE A 1 172 ? 2.717 22.641 -13.977 1 95.81 172 ILE A CA 1
ATOM 1320 C C . ILE A 1 172 ? 3.432 23.969 -13.75 1 95.81 172 ILE A C 1
ATOM 1322 O O . ILE A 1 172 ? 4.664 24.016 -13.727 1 95.81 172 ILE A O 1
ATOM 1326 N N . THR A 1 173 ? 2.684 25 -13.547 1 95.69 173 THR A N 1
ATOM 1327 C CA . THR A 1 173 ? 3.256 26.328 -13.32 1 95.69 173 THR A CA 1
ATOM 1328 C C . THR A 1 173 ? 4.078 26.344 -12.031 1 95.69 173 THR A C 1
ATOM 1330 O O . THR A 1 173 ? 5.18 26.891 -12 1 95.69 173 THR A O 1
ATOM 1333 N N . GLN A 1 174 ? 3.588 25.75 -10.984 1 94.88 174 GLN A N 1
ATOM 1334 C CA . GLN A 1 174 ? 4.297 25.719 -9.711 1 94.88 174 GLN A CA 1
ATOM 1335 C C . GLN A 1 174 ? 5.609 24.969 -9.82 1 94.88 174 GLN A C 1
ATOM 1337 O O . GLN A 1 174 ? 6.641 25.406 -9.312 1 94.88 174 GLN A O 1
ATOM 1342 N N . LEU A 1 175 ? 5.559 23.875 -10.477 1 96 175 LEU A N 1
ATOM 1343 C CA . LEU A 1 175 ? 6.75 23.047 -10.648 1 96 175 LEU A CA 1
ATOM 1344 C C . LEU A 1 175 ? 7.777 23.75 -11.523 1 96 175 LEU A C 1
ATOM 1346 O O . LEU A 1 175 ? 8.984 23.688 -11.258 1 96 175 LEU A O 1
ATOM 1350 N N . SER A 1 176 ? 7.246 24.375 -12.594 1 96.88 176 SER A N 1
ATOM 1351 C CA . SER A 1 176 ? 8.125 25.125 -13.469 1 96.88 176 SER A CA 1
ATOM 1352 C C . SER A 1 176 ? 8.859 26.234 -12.703 1 96.88 176 SER A C 1
ATOM 1354 O O . SER A 1 176 ? 10.047 26.469 -12.93 1 96.88 176 SER A O 1
ATOM 1356 N N . ASN A 1 177 ? 8.18 26.875 -11.867 1 95.75 177 ASN A N 1
ATOM 1357 C CA . ASN A 1 177 ? 8.781 27.906 -11.031 1 95.75 177 ASN A CA 1
ATOM 1358 C C . ASN A 1 177 ? 9.859 27.328 -10.117 1 95.75 177 ASN A C 1
ATOM 1360 O O . ASN A 1 177 ? 10.914 27.938 -9.938 1 95.75 177 ASN A O 1
ATOM 1364 N N . SER A 1 178 ? 9.609 26.203 -9.531 1 95.38 178 SER A N 1
ATOM 1365 C CA . SER A 1 178 ? 10.594 25.547 -8.68 1 95.38 178 SER A CA 1
ATOM 1366 C C . SER A 1 178 ? 11.828 25.125 -9.469 1 95.38 178 SER A C 1
ATOM 1368 O O . SER A 1 178 ? 12.953 25.219 -8.977 1 95.38 178 SER A O 1
ATOM 1370 N N . GLN A 1 179 ? 11.523 24.656 -10.625 1 96.25 179 GLN A N 1
ATOM 1371 C CA . GLN A 1 179 ? 12.602 24.25 -11.508 1 96.25 179 GLN A CA 1
ATOM 1372 C C . GLN A 1 179 ? 13.539 25.406 -11.812 1 96.25 179 GLN A C 1
ATOM 1374 O O . GLN A 1 179 ? 14.766 25.25 -11.82 1 96.25 179 GLN A O 1
ATOM 1379 N N . LYS A 1 180 ? 12.984 26.547 -12.031 1 96.12 180 LYS A N 1
ATOM 1380 C CA . LYS A 1 180 ? 13.766 27.75 -12.297 1 96.12 180 LYS A CA 1
ATOM 1381 C C . LYS A 1 180 ? 14.609 28.141 -11.086 1 96.12 180 LYS A C 1
ATOM 1383 O O . LYS A 1 180 ? 15.625 28.828 -11.219 1 96.12 180 LYS A O 1
ATOM 1388 N N . GLN A 1 181 ? 14.203 27.688 -9.969 1 95.62 181 GLN A N 1
ATOM 1389 C CA . GLN A 1 181 ? 14.914 28 -8.734 1 95.62 181 GLN A CA 1
ATOM 1390 C C . GLN A 1 181 ? 15.945 26.922 -8.414 1 95.62 181 GLN A C 1
ATOM 1392 O O . GLN A 1 181 ? 16.516 26.906 -7.312 1 95.62 181 GLN A O 1
ATOM 1397 N N . GLY A 1 182 ? 16.125 25.938 -9.281 1 96.44 182 GLY A N 1
ATOM 1398 C CA . GLY A 1 182 ? 17.219 25 -9.148 1 96.44 182 GLY A CA 1
ATOM 1399 C C . GLY A 1 182 ? 16.781 23.609 -8.719 1 96.44 182 GLY A C 1
ATOM 1400 O O . GLY A 1 182 ? 17.609 22.734 -8.492 1 96.44 182 GLY A O 1
ATOM 1401 N N . ILE A 1 183 ? 15.547 23.375 -8.695 1 97.5 183 ILE A N 1
ATOM 1402 C CA . ILE A 1 183 ? 15.031 22.062 -8.32 1 97.5 183 ILE A CA 1
ATOM 1403 C C . ILE A 1 183 ? 15 21.156 -9.547 1 97.5 183 ILE A C 1
ATOM 1405 O O . ILE A 1 183 ? 14.477 21.531 -10.602 1 97.5 183 ILE A O 1
ATOM 1409 N N . GLN A 1 184 ? 15.57 20 -9.445 1 98.38 184 GLN A N 1
ATOM 1410 C CA . GLN A 1 184 ? 15.383 19.047 -10.539 1 98.38 184 GLN A CA 1
ATOM 1411 C C . GLN A 1 184 ? 14.047 18.328 -10.422 1 98.38 184 GLN A C 1
ATOM 1413 O O . GLN A 1 184 ? 13.641 17.938 -9.328 1 98.38 184 GLN A O 1
ATOM 1418 N N . VAL A 1 185 ? 13.367 18.266 -11.5 1 98.44 185 VAL A N 1
ATOM 1419 C CA . VAL A 1 185 ? 12.086 17.562 -11.578 1 98.44 185 VAL A CA 1
ATOM 1420 C C . VAL A 1 185 ? 12.305 16.156 -12.133 1 98.44 185 VAL A C 1
ATOM 1422 O O . VAL A 1 185 ? 12.758 15.992 -13.273 1 98.44 185 VAL A O 1
ATOM 1425 N N . VAL A 1 186 ? 12 15.141 -11.305 1 98.69 186 VAL A N 1
ATOM 1426 C CA . VAL A 1 186 ? 12.211 13.742 -11.672 1 98.69 186 VAL A CA 1
ATOM 1427 C C . VAL A 1 186 ? 10.867 13.031 -11.797 1 98.69 186 VAL A C 1
ATOM 1429 O O . VAL A 1 186 ? 10.148 12.883 -10.812 1 98.69 186 VAL A O 1
ATOM 1432 N N . ALA A 1 187 ? 10.531 12.586 -12.992 1 98.38 187 ALA A N 1
ATOM 1433 C CA . ALA A 1 187 ? 9.273 11.898 -13.266 1 98.38 187 ALA A CA 1
ATOM 1434 C C . ALA A 1 187 ? 9.492 10.406 -13.453 1 98.38 187 ALA A C 1
ATOM 1436 O O . ALA A 1 187 ? 10.547 9.984 -13.938 1 98.38 187 ALA A O 1
ATOM 1437 N N . THR A 1 188 ? 8.484 9.648 -13.055 1 95.81 188 THR A N 1
ATOM 1438 C CA . THR A 1 188 ? 8.555 8.203 -13.242 1 95.81 188 THR A CA 1
ATOM 1439 C C . THR A 1 188 ? 7.855 7.797 -14.531 1 95.81 188 THR A C 1
ATOM 1441 O O . THR A 1 188 ? 6.766 8.289 -14.836 1 95.81 188 THR A O 1
ATOM 1444 N N . ARG A 1 189 ? 8.539 6.949 -15.195 1 92.12 189 ARG A N 1
ATOM 1445 C CA . ARG A 1 189 ? 8.023 6.406 -16.438 1 92.12 189 ARG A CA 1
ATOM 1446 C C . ARG A 1 189 ? 8.477 4.965 -16.641 1 92.12 189 ARG A C 1
ATOM 1448 O O . ARG A 1 189 ? 9.656 4.648 -16.453 1 92.12 189 ARG A O 1
ATOM 1455 N N . ALA A 1 190 ? 7.566 4.121 -17.109 1 88.81 190 ALA A N 1
ATOM 1456 C CA . ALA A 1 190 ? 7.844 2.689 -17.219 1 88.81 190 ALA A CA 1
ATOM 1457 C C . ALA A 1 190 ? 8.938 2.418 -18.25 1 88.81 190 ALA A C 1
ATOM 1459 O O . ALA A 1 190 ? 9.727 1.485 -18.094 1 88.81 190 ALA A O 1
ATOM 1460 N N . ASP A 1 191 ? 9 3.242 -19.281 1 91.75 191 ASP A N 1
ATOM 1461 C CA . ASP A 1 191 ? 9.922 2.971 -20.375 1 91.75 191 ASP A CA 1
ATOM 1462 C C . ASP A 1 191 ? 11.172 3.842 -20.281 1 91.75 191 ASP A C 1
ATOM 1464 O O . ASP A 1 191 ? 11.898 4.004 -21.266 1 91.75 191 ASP A O 1
ATOM 1468 N N . ALA A 1 192 ? 11.375 4.434 -19.125 1 95.94 192 ALA A N 1
ATOM 1469 C CA . ALA A 1 192 ? 12.562 5.262 -18.938 1 95.94 192 ALA A CA 1
ATOM 1470 C C . ALA A 1 192 ? 13.836 4.422 -19.016 1 95.94 192 ALA A C 1
ATOM 1472 O O . ALA A 1 192 ? 13.82 3.232 -18.703 1 95.94 192 ALA A O 1
ATOM 1473 N N . SER A 1 193 ? 14.914 5.004 -19.453 1 95.62 193 SER A N 1
ATOM 1474 C CA . SER A 1 193 ? 16.188 4.301 -19.562 1 95.62 193 SER A CA 1
ATOM 1475 C C . SER A 1 193 ? 16.906 4.223 -18.219 1 95.62 193 SER A C 1
ATOM 1477 O O . SER A 1 193 ? 17.531 3.211 -17.906 1 95.62 193 SER A O 1
ATOM 1479 N N . LEU A 1 194 ? 16.766 5.273 -17.375 1 96.88 194 LEU A N 1
ATOM 1480 C CA . LEU A 1 194 ? 17.438 5.34 -16.078 1 96.88 194 LEU A CA 1
ATOM 1481 C C . LEU A 1 194 ? 16.578 4.688 -15 1 96.88 194 LEU A C 1
ATOM 1483 O O . LEU A 1 194 ? 15.367 4.898 -14.945 1 96.88 194 LEU A O 1
ATOM 1487 N N . SER A 1 195 ? 17.234 3.824 -14.211 1 97.69 195 SER A N 1
ATOM 1488 C CA . SER A 1 195 ? 16.562 3.404 -12.992 1 97.69 195 SER A CA 1
ATOM 1489 C C . SER A 1 195 ? 16.672 4.469 -11.906 1 97.69 195 SER A C 1
ATOM 1491 O O . SER A 1 195 ? 17.5 5.367 -11.992 1 97.69 195 SER A O 1
ATOM 1493 N N . TYR A 1 196 ? 15.875 4.332 -10.898 1 98.31 196 TYR A N 1
ATOM 1494 C CA . TYR A 1 196 ? 15.883 5.32 -9.828 1 98.31 196 TYR A CA 1
ATOM 1495 C C . TYR A 1 196 ? 17.141 5.203 -8.984 1 98.31 196 TYR A C 1
ATOM 1497 O O . TYR A 1 196 ? 17.453 6.094 -8.195 1 98.31 196 TYR A O 1
ATOM 1505 N N . TRP A 1 197 ? 17.969 4.152 -9.219 1 97.81 197 TRP A N 1
ATOM 1506 C CA . TRP A 1 197 ? 19.234 4.016 -8.516 1 97.81 197 TRP A CA 1
ATOM 1507 C C . TRP A 1 197 ? 20.328 4.844 -9.195 1 97.81 197 TRP A C 1
ATOM 1509 O O . TRP A 1 197 ? 21.375 5.098 -8.602 1 97.81 197 TRP A O 1
ATOM 1519 N N . GLU A 1 198 ? 20.047 5.238 -10.375 1 97.62 198 GLU A N 1
ATOM 1520 C CA . GLU A 1 198 ? 21.109 5.805 -11.211 1 97.62 198 GLU A CA 1
ATOM 1521 C C . GLU A 1 198 ? 21.047 7.328 -11.219 1 97.62 198 GLU A C 1
ATOM 1523 O O . GLU A 1 198 ? 21.938 7.988 -11.734 1 97.62 198 GLU A O 1
ATOM 1528 N N . ILE A 1 199 ? 20.062 7.918 -10.625 1 97.56 199 ILE A N 1
ATOM 1529 C CA . ILE A 1 199 ? 19.922 9.367 -10.609 1 97.56 199 ILE A CA 1
ATOM 1530 C C . ILE A 1 199 ? 20.516 9.938 -9.32 1 97.56 199 ILE A C 1
ATOM 1532 O O . ILE A 1 199 ? 20.484 9.281 -8.281 1 97.56 199 ILE A O 1
ATOM 1536 N N . ASP A 1 200 ? 21.094 11.164 -9.438 1 98.06 200 ASP A N 1
ATOM 1537 C CA . ASP A 1 200 ? 21.609 11.852 -8.258 1 98.06 200 ASP A CA 1
ATOM 1538 C C . ASP A 1 200 ? 20.5 12.57 -7.504 1 98.06 200 ASP A C 1
ATOM 1540 O O . ASP A 1 200 ? 20.016 13.625 -7.938 1 98.06 200 ASP A O 1
ATOM 1544 N N . LEU A 1 201 ? 20.141 12.039 -6.332 1 98.06 201 LEU A N 1
ATOM 1545 C CA . LEU A 1 201 ? 19.031 12.578 -5.559 1 98.06 201 LEU A CA 1
ATOM 1546 C C . LEU A 1 201 ? 19.531 13.375 -4.363 1 98.06 201 LEU A C 1
ATOM 1548 O O . LEU A 1 201 ? 18.75 13.727 -3.473 1 98.06 201 LEU A O 1
ATOM 1552 N N . ARG A 1 202 ? 20.859 13.695 -4.395 1 97.88 202 ARG A N 1
ATOM 1553 C CA . ARG A 1 202 ? 21.438 14.547 -3.35 1 97.88 202 ARG A CA 1
ATOM 1554 C C . ARG A 1 202 ? 21.109 16.016 -3.59 1 97.88 202 ARG A C 1
ATOM 1556 O O . ARG A 1 202 ? 21.125 16.812 -2.656 1 97.88 202 ARG A O 1
ATOM 1563 N N . GLN A 1 203 ? 20.688 16.328 -4.785 1 96.81 203 GLN A N 1
ATOM 1564 C CA . GLN A 1 203 ? 20.328 17.703 -5.129 1 96.81 203 GLN A CA 1
ATOM 1565 C C . GLN A 1 203 ? 18.859 17.969 -4.801 1 96.81 203 GLN A C 1
ATOM 1567 O O . GLN A 1 203 ? 18.062 17.031 -4.668 1 96.81 203 GLN A O 1
ATOM 1572 N N . PRO A 1 204 ? 18.531 19.266 -4.656 1 98.06 204 PRO A N 1
ATOM 1573 C CA . PRO A 1 204 ? 17.109 19.547 -4.469 1 98.06 204 PRO A CA 1
ATOM 1574 C C . PRO A 1 204 ? 16.234 18.953 -5.566 1 98.06 204 PRO A C 1
ATOM 1576 O O . PRO A 1 204 ? 16.5 19.141 -6.754 1 98.06 204 PRO A O 1
ATOM 1579 N N . THR A 1 205 ? 15.25 18.156 -5.156 1 98.75 205 THR A N 1
ATOM 1580 C CA . THR A 1 205 ? 14.539 17.312 -6.121 1 98.75 205 THR A CA 1
ATOM 1581 C C . THR A 1 205 ? 13.047 17.281 -5.816 1 98.75 205 THR A C 1
ATOM 1583 O O . THR A 1 205 ? 12.641 17.172 -4.656 1 98.75 205 THR A O 1
ATOM 1586 N N . ALA A 1 206 ? 12.266 17.469 -6.836 1 98.5 206 ALA A N 1
ATOM 1587 C CA . ALA A 1 206 ? 10.836 17.156 -6.805 1 98.5 206 ALA A CA 1
ATOM 1588 C C . ALA A 1 206 ? 10.547 15.844 -7.535 1 98.5 206 ALA A C 1
ATOM 1590 O O . ALA A 1 206 ? 10.766 15.742 -8.742 1 98.5 206 ALA A O 1
ATOM 1591 N N . ILE A 1 207 ? 10.141 14.891 -6.809 1 98.75 207 ILE A N 1
ATOM 1592 C CA . ILE A 1 207 ? 9.766 13.609 -7.398 1 98.75 207 ILE A CA 1
ATOM 1593 C C . ILE A 1 207 ? 8.297 13.656 -7.812 1 98.75 207 ILE A C 1
ATOM 1595 O O . ILE A 1 207 ? 7.418 13.945 -6.992 1 98.75 207 ILE A O 1
ATOM 1599 N N . VAL A 1 208 ? 8.031 13.328 -9.047 1 98.56 208 VAL A N 1
ATOM 1600 C CA . VAL A 1 208 ? 6.699 13.492 -9.617 1 98.56 208 VAL A CA 1
ATOM 1601 C C . VAL A 1 208 ? 6.125 12.125 -9.984 1 98.56 208 VAL A C 1
ATOM 1603 O O . VAL A 1 208 ? 6.742 11.375 -10.742 1 98.56 208 VAL A O 1
ATOM 1606 N N . LEU A 1 209 ? 4.969 11.805 -9.445 1 98.19 209 LEU A N 1
ATOM 1607 C CA . LEU A 1 209 ? 4.246 10.578 -9.75 1 98.19 209 LEU A CA 1
ATOM 1608 C C . LEU A 1 209 ? 2.828 10.883 -10.227 1 98.19 209 LEU A C 1
ATOM 1610 O O . LEU A 1 209 ? 2.227 11.867 -9.797 1 98.19 209 LEU A O 1
ATOM 1614 N N . GLY A 1 210 ? 2.311 10.055 -11.102 1 96.56 210 GLY A N 1
ATOM 1615 C CA . GLY A 1 210 ? 1.015 10.328 -11.703 1 96.56 210 GLY A CA 1
ATOM 1616 C C . GLY A 1 210 ? -0.056 9.336 -11.281 1 96.56 210 GLY A C 1
ATOM 1617 O O . GLY A 1 210 ? 0.094 8.641 -10.273 1 96.56 210 GLY A O 1
ATOM 1618 N N . ASN A 1 211 ? -1.134 9.336 -12.039 1 95.56 211 ASN A N 1
ATOM 1619 C CA . ASN A 1 211 ? -2.33 8.531 -11.805 1 95.56 211 ASN A CA 1
ATOM 1620 C C . ASN A 1 211 ? -2.016 7.043 -11.805 1 95.56 211 ASN A C 1
ATOM 1622 O O . ASN A 1 211 ? -1.188 6.578 -12.594 1 95.56 211 ASN A O 1
ATOM 1626 N N . GLU A 1 212 ? -2.725 6.219 -10.93 1 91.19 212 GLU A N 1
ATOM 1627 C CA . GLU A 1 212 ? -2.535 4.781 -10.766 1 91.19 212 GLU A CA 1
ATOM 1628 C C . GLU A 1 212 ? -2.76 4.039 -12.078 1 91.19 212 GLU A C 1
ATOM 1630 O O . GLU A 1 212 ? -2.115 3.021 -12.336 1 91.19 212 GLU A O 1
ATOM 1635 N N . GLY A 1 213 ? -3.586 4.539 -12.977 1 88.38 213 GLY A N 1
ATOM 1636 C CA . GLY A 1 213 ? -3.908 3.887 -14.234 1 88.38 213 GLY A CA 1
ATOM 1637 C C . GLY A 1 213 ? -3.229 4.527 -15.43 1 88.38 213 GLY A C 1
ATOM 1638 O O . GLY A 1 213 ? -2.512 3.857 -16.172 1 88.38 213 GLY A O 1
ATOM 1639 N N . SER A 1 214 ? -3.223 5.82 -15.461 1 92.19 214 SER A N 1
ATOM 1640 C CA . SER A 1 214 ? -2.844 6.531 -16.688 1 92.19 214 SER A CA 1
ATOM 1641 C C . SER A 1 214 ? -1.46 7.16 -16.547 1 92.19 214 SER A C 1
ATOM 1643 O O . SER A 1 214 ? -0.882 7.613 -17.531 1 92.19 214 SER A O 1
ATOM 1645 N N . GLY A 1 215 ? -0.902 7.129 -15.352 1 94.62 215 GLY A N 1
ATOM 1646 C CA . GLY A 1 215 ? 0.384 7.777 -15.156 1 94.62 215 GLY A CA 1
ATOM 1647 C C . GLY A 1 215 ? 0.309 9.289 -15.242 1 94.62 215 GLY A C 1
ATOM 1648 O O . GLY A 1 215 ? -0.681 9.891 -14.82 1 94.62 215 GLY A O 1
ATOM 1649 N N . LEU A 1 216 ? 1.379 9.875 -15.633 1 96.62 216 LEU A N 1
ATOM 1650 C CA . LEU A 1 216 ? 1.48 11.336 -15.703 1 96.62 216 LEU A CA 1
ATOM 1651 C C . LEU A 1 216 ? 0.852 11.867 -16.984 1 96.62 216 LEU A C 1
ATOM 1653 O O . LEU A 1 216 ? 0.931 11.219 -18.031 1 96.62 216 LEU A O 1
ATOM 1657 N N . SER A 1 217 ? 0.275 13.016 -16.875 1 96.62 217 SER A N 1
ATOM 1658 C CA . SER A 1 217 ? -0.16 13.703 -18.078 1 96.62 217 SER A CA 1
ATOM 1659 C C . SER A 1 217 ? 1.023 14.039 -18.984 1 96.62 217 SER A C 1
ATOM 1661 O O . SER A 1 217 ? 2.152 14.172 -18.5 1 96.62 217 SER A O 1
ATOM 1663 N N . PRO A 1 218 ? 0.786 14.172 -20.281 1 96.5 218 PRO A N 1
ATOM 1664 C CA . PRO A 1 218 ? 1.865 14.531 -21.203 1 96.5 218 PRO A CA 1
ATOM 1665 C C . PRO A 1 218 ? 2.566 15.828 -20.812 1 96.5 218 PRO A C 1
ATOM 1667 O O . PRO A 1 218 ? 3.791 15.93 -20.922 1 96.5 218 PRO A O 1
ATOM 1670 N N . ASP A 1 219 ? 1.845 16.828 -20.328 1 96.31 219 ASP A N 1
ATOM 1671 C CA . ASP A 1 219 ? 2.404 18.125 -19.969 1 96.31 219 ASP A CA 1
ATOM 1672 C C . ASP A 1 219 ? 3.385 18 -18.812 1 96.31 219 ASP A C 1
ATOM 1674 O O . ASP A 1 219 ? 4.496 18.531 -18.875 1 96.31 219 ASP A O 1
ATOM 1678 N N . LEU A 1 220 ? 3.012 17.328 -17.812 1 95.94 220 LEU A N 1
ATOM 1679 C CA . LEU A 1 220 ? 3.883 17.172 -16.641 1 95.94 220 LEU A CA 1
ATOM 1680 C C . LEU A 1 220 ? 5.078 16.297 -16.984 1 95.94 220 LEU A C 1
ATOM 1682 O O . LEU A 1 220 ? 6.191 16.531 -16.5 1 95.94 220 LEU A O 1
ATOM 1686 N N . ASN A 1 221 ? 4.781 15.289 -17.766 1 96.56 221 ASN A N 1
ATOM 1687 C CA . ASN A 1 221 ? 5.859 14.43 -18.234 1 96.56 221 ASN A CA 1
ATOM 1688 C C . ASN A 1 221 ? 6.922 15.227 -19 1 96.56 221 ASN A C 1
ATOM 1690 O O . ASN A 1 221 ? 8.117 14.992 -18.812 1 96.56 221 ASN A O 1
ATOM 1694 N N . SER A 1 222 ? 6.492 16.125 -19.812 1 96.44 222 SER A N 1
ATOM 1695 C CA . SER A 1 222 ? 7.395 16.906 -20.641 1 96.44 222 SER A CA 1
ATOM 1696 C C . SER A 1 222 ? 8.195 17.906 -19.812 1 96.44 222 SER A C 1
ATOM 1698 O O . SER A 1 222 ? 9.281 18.328 -20.203 1 96.44 222 SER A O 1
ATOM 1700 N N . LEU A 1 223 ? 7.719 18.281 -18.656 1 97.06 223 LEU A N 1
ATOM 1701 C CA . LEU A 1 223 ? 8.359 19.266 -17.797 1 97.06 223 LEU A CA 1
ATOM 1702 C C . LEU A 1 223 ? 9.539 18.641 -17.047 1 97.06 223 LEU A C 1
ATOM 1704 O O . LEU A 1 223 ? 10.414 19.359 -16.562 1 97.06 223 LEU A O 1
ATOM 1708 N N . ALA A 1 224 ? 9.609 17.359 -16.953 1 97.88 224 ALA A N 1
ATOM 1709 C CA . ALA A 1 224 ? 10.594 16.656 -16.125 1 97.88 224 ALA A CA 1
ATOM 1710 C C . ALA A 1 224 ? 12 16.828 -16.688 1 97.88 224 ALA A C 1
ATOM 1712 O O . ALA A 1 224 ? 12.203 16.812 -17.906 1 97.88 224 ALA A O 1
ATOM 1713 N N . ASP A 1 225 ? 12.977 17.016 -15.805 1 98.31 225 ASP A N 1
ATOM 1714 C CA . ASP A 1 225 ? 14.391 17.031 -16.188 1 98.31 225 ASP A CA 1
ATOM 1715 C C . ASP A 1 225 ? 14.898 15.617 -16.469 1 98.31 225 ASP A C 1
ATOM 1717 O O . ASP A 1 225 ? 15.734 15.414 -17.344 1 98.31 225 ASP A O 1
ATOM 1721 N N . TYR A 1 226 ? 14.391 14.656 -15.703 1 98.31 226 TYR A N 1
ATOM 1722 C CA . TYR A 1 226 ? 14.781 13.258 -15.82 1 98.31 226 TYR A CA 1
ATOM 1723 C C . TYR A 1 226 ? 13.562 12.344 -15.719 1 98.31 226 TYR A C 1
ATOM 1725 O O . TYR A 1 226 ? 12.602 12.656 -15.016 1 98.31 226 TYR A O 1
ATOM 1733 N N . HIS A 1 227 ? 13.672 11.305 -16.469 1 98.38 227 HIS A N 1
ATOM 1734 C CA . HIS A 1 227 ? 12.742 10.188 -16.328 1 98.38 227 HIS A CA 1
ATOM 1735 C C . HIS A 1 227 ? 13.438 8.961 -15.766 1 98.38 227 HIS A C 1
ATOM 1737 O O . HIS A 1 227 ? 14.523 8.594 -16.219 1 98.38 227 HIS A O 1
ATOM 1743 N N . ILE A 1 228 ? 12.773 8.406 -14.734 1 98.31 228 ILE A N 1
ATOM 1744 C CA . ILE A 1 228 ? 13.359 7.219 -14.117 1 98.31 228 ILE A CA 1
ATOM 1745 C C . ILE A 1 228 ? 12.328 6.094 -14.078 1 98.31 228 ILE A C 1
ATOM 1747 O O . ILE A 1 228 ? 11.125 6.348 -14.148 1 98.31 228 ILE A O 1
ATOM 1751 N N . ARG A 1 229 ? 12.789 4.883 -14.008 1 97.56 229 ARG A N 1
ATOM 1752 C CA . ARG A 1 229 ? 11.922 3.723 -13.844 1 97.56 229 ARG A CA 1
ATOM 1753 C C . ARG A 1 229 ? 12.281 2.934 -12.594 1 97.56 229 ARG A C 1
ATOM 1755 O O . ARG A 1 229 ? 13.398 3.041 -12.086 1 97.56 229 ARG A O 1
ATOM 1762 N N . VAL A 1 230 ? 11.344 2.275 -12.094 1 97.88 230 VAL A N 1
ATOM 1763 C CA . VAL A 1 230 ? 11.578 1.221 -11.109 1 97.88 230 VAL A CA 1
ATOM 1764 C C . VAL A 1 230 ? 11.766 -0.116 -11.828 1 97.88 230 VAL A C 1
ATOM 1766 O O . VAL A 1 230 ? 10.883 -0.559 -12.57 1 97.88 230 VAL A O 1
ATOM 1769 N N . PRO A 1 231 ? 12.875 -0.718 -11.695 1 97.75 231 PRO A N 1
ATOM 1770 C CA . PRO A 1 231 ? 13.078 -1.99 -12.398 1 97.75 231 PRO A CA 1
ATOM 1771 C C . PRO A 1 231 ? 12.039 -3.043 -12.008 1 97.75 231 PRO A C 1
ATOM 1773 O O . PRO A 1 231 ? 11.719 -3.197 -10.828 1 97.75 231 PRO A O 1
ATOM 1776 N N . LEU A 1 232 ? 11.531 -3.727 -12.969 1 97.5 232 LEU A N 1
ATOM 1777 C CA . LEU A 1 232 ? 10.508 -4.75 -12.766 1 97.5 232 LEU A CA 1
ATOM 1778 C C . LEU A 1 232 ? 10.953 -6.082 -13.367 1 97.5 232 LEU A C 1
ATOM 1780 O O . LEU A 1 232 ? 11.422 -6.133 -14.5 1 97.5 232 LEU A O 1
ATOM 1784 N N . LEU A 1 233 ? 10.867 -7.074 -12.609 1 96.19 233 LEU A N 1
ATOM 1785 C CA . LEU A 1 233 ? 11.117 -8.43 -13.094 1 96.19 233 LEU A CA 1
ATOM 1786 C C . LEU A 1 233 ? 9.812 -9.188 -13.281 1 96.19 233 LEU A C 1
ATOM 1788 O O . LEU A 1 233 ? 8.742 -8.695 -12.914 1 96.19 233 LEU A O 1
ATOM 1792 N N . GLY A 1 234 ? 9.93 -10.289 -13.891 1 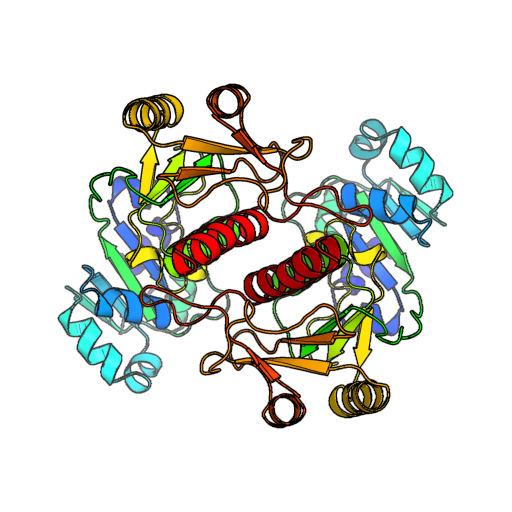91.69 234 GLY A N 1
ATOM 1793 C CA . GLY A 1 234 ? 8.734 -11.062 -14.172 1 91.69 234 GLY A CA 1
ATOM 1794 C C . GLY A 1 234 ? 7.801 -10.391 -15.156 1 91.69 234 GLY A C 1
ATOM 1795 O O . GLY A 1 234 ? 8.242 -9.602 -16 1 91.69 234 GLY A O 1
ATOM 1796 N N . ASN A 1 235 ? 6.512 -10.672 -15.18 1 91.31 235 ASN A N 1
ATOM 1797 C CA . ASN A 1 235 ? 5.523 -10.07 -16.078 1 91.31 235 ASN A CA 1
ATOM 1798 C C . ASN A 1 235 ? 4.754 -8.953 -15.383 1 91.31 235 ASN A C 1
ATOM 1800 O O . ASN A 1 235 ? 3.576 -8.727 -15.672 1 91.31 235 ASN A O 1
ATOM 1804 N N . VAL A 1 236 ? 5.477 -8.352 -14.422 1 94.56 236 VAL A N 1
ATOM 1805 C CA . VAL A 1 236 ? 4.859 -7.234 -13.719 1 94.56 236 VAL A CA 1
ATOM 1806 C C . VAL A 1 236 ? 5.043 -5.953 -14.531 1 94.56 236 VAL A C 1
ATOM 1808 O O . VAL A 1 236 ? 6.164 -5.605 -14.906 1 94.56 236 VAL A O 1
ATOM 1811 N N . GLU A 1 237 ? 3.943 -5.246 -14.789 1 92.5 237 GLU A N 1
ATOM 1812 C CA . GLU A 1 237 ? 3.99 -4.082 -15.672 1 92.5 237 GLU A CA 1
ATOM 1813 C C . GLU A 1 237 ? 4.191 -2.795 -14.875 1 92.5 237 GLU A C 1
ATOM 1815 O O . GLU A 1 237 ? 4.688 -1.801 -15.406 1 92.5 237 GLU A O 1
ATOM 1820 N N . SER A 1 238 ? 3.689 -2.807 -13.703 1 95.12 238 SER A N 1
ATOM 1821 C CA . SER A 1 238 ? 3.82 -1.64 -12.836 1 95.12 238 SER A CA 1
ATOM 1822 C C . SER A 1 238 ? 3.609 -2.01 -11.375 1 95.12 238 SER A C 1
ATOM 1824 O O . SER A 1 238 ? 3.109 -3.094 -11.07 1 95.12 238 SER A O 1
ATOM 1826 N N . LEU A 1 239 ? 4.074 -1.154 -10.547 1 97.31 239 LEU A N 1
ATOM 1827 C CA . LEU A 1 239 ? 3.848 -1.312 -9.117 1 97.31 239 LEU A CA 1
ATOM 1828 C C . LEU A 1 239 ? 2.809 -0.314 -8.617 1 97.31 239 LEU A C 1
ATOM 1830 O O . LEU A 1 239 ? 2.428 0.608 -9.336 1 97.31 239 LEU A O 1
ATOM 1834 N N . ASN A 1 240 ? 2.256 -0.599 -7.438 1 97.31 240 ASN A N 1
ATOM 1835 C CA . ASN A 1 240 ? 1.415 0.367 -6.734 1 97.31 240 ASN A CA 1
ATOM 1836 C C . ASN A 1 240 ? 2.119 1.711 -6.578 1 97.31 240 ASN A C 1
ATOM 1838 O O . ASN A 1 240 ? 3.303 1.761 -6.238 1 97.31 240 ASN A O 1
ATOM 1842 N N . VAL A 1 241 ? 1.454 2.764 -6.781 1 98.19 241 VAL A N 1
ATOM 1843 C CA . VAL A 1 241 ? 2.055 4.094 -6.828 1 98.19 241 VAL A CA 1
ATOM 1844 C C . VAL A 1 241 ? 2.711 4.414 -5.488 1 98.19 241 VAL A C 1
ATOM 1846 O O . VAL A 1 241 ? 3.746 5.082 -5.441 1 98.19 241 VAL A O 1
ATOM 1849 N N . ALA A 1 242 ? 2.109 3.957 -4.367 1 98.75 242 ALA A N 1
ATOM 1850 C CA . ALA A 1 242 ? 2.695 4.211 -3.055 1 98.75 242 ALA A CA 1
ATOM 1851 C C . ALA A 1 242 ? 4.012 3.455 -2.887 1 98.75 242 ALA A C 1
ATOM 1853 O O . ALA A 1 242 ? 4.938 3.945 -2.236 1 98.75 242 ALA A O 1
ATOM 1854 N N . ILE A 1 243 ? 4.074 2.258 -3.482 1 98.81 243 ILE A N 1
ATOM 1855 C CA . ILE A 1 243 ? 5.312 1.487 -3.475 1 98.81 243 ILE A CA 1
ATOM 1856 C C . ILE A 1 243 ? 6.383 2.227 -4.273 1 98.81 243 ILE A C 1
ATOM 1858 O O . ILE A 1 243 ? 7.52 2.369 -3.812 1 98.81 243 ILE A O 1
ATOM 1862 N N . CYS A 1 244 ? 6.031 2.73 -5.449 1 98.62 244 CYS A N 1
ATOM 1863 C CA . CYS A 1 244 ? 6.965 3.473 -6.289 1 98.62 244 CYS A CA 1
ATOM 1864 C C . CYS A 1 244 ? 7.512 4.691 -5.555 1 98.62 244 CYS A C 1
ATOM 1866 O O . CYS A 1 244 ? 8.719 4.922 -5.535 1 98.62 244 CYS A O 1
ATOM 1868 N N . ALA A 1 245 ? 6.613 5.426 -4.953 1 98.81 245 ALA A N 1
ATOM 1869 C CA . ALA A 1 245 ? 7.016 6.602 -4.184 1 98.81 245 ALA A CA 1
ATOM 1870 C C . ALA A 1 245 ? 8.008 6.227 -3.086 1 98.81 245 ALA A C 1
ATOM 1872 O O . ALA A 1 245 ? 9.031 6.887 -2.916 1 98.81 245 ALA A O 1
ATOM 1873 N N . ALA A 1 246 ? 7.699 5.16 -2.369 1 98.88 246 ALA A N 1
ATOM 1874 C CA . ALA A 1 246 ? 8.531 4.73 -1.248 1 98.88 246 ALA A CA 1
ATOM 1875 C C . ALA A 1 246 ? 9.945 4.383 -1.715 1 98.88 246 ALA A C 1
ATOM 1877 O O . ALA A 1 246 ? 10.93 4.785 -1.092 1 98.88 246 ALA A O 1
ATOM 1878 N N . LEU A 1 247 ? 10.023 3.645 -2.811 1 98.88 247 LEU A N 1
ATOM 1879 C CA . LEU A 1 247 ? 11.312 3.203 -3.328 1 98.88 247 LEU A CA 1
ATOM 1880 C C . LEU A 1 247 ? 12.195 4.395 -3.693 1 98.88 247 LEU A C 1
ATOM 1882 O O . LEU A 1 247 ? 13.359 4.457 -3.303 1 98.88 247 LEU A O 1
ATOM 1886 N N . ILE A 1 248 ? 11.617 5.367 -4.348 1 98.88 248 ILE A N 1
ATOM 1887 C CA . ILE A 1 248 ? 12.391 6.508 -4.828 1 98.88 248 ILE A CA 1
ATOM 1888 C C . ILE A 1 248 ? 12.758 7.41 -3.65 1 98.88 248 ILE A C 1
ATOM 1890 O O . ILE A 1 248 ? 13.898 7.859 -3.539 1 98.88 248 ILE A O 1
ATOM 1894 N N . LEU A 1 249 ? 11.852 7.656 -2.773 1 98.88 249 LEU A N 1
ATOM 1895 C CA . LEU A 1 249 ? 12.086 8.523 -1.628 1 98.88 249 LEU A CA 1
ATOM 1896 C C . LEU A 1 249 ? 13.164 7.941 -0.715 1 98.88 249 LEU A C 1
ATOM 1898 O O . LEU A 1 249 ? 14.023 8.672 -0.213 1 98.88 249 LEU A O 1
ATOM 1902 N N . TYR A 1 250 ? 13.148 6.672 -0.522 1 98.88 250 TYR A N 1
ATOM 1903 C CA . TYR A 1 250 ? 14.133 6.07 0.374 1 98.88 250 TYR A CA 1
ATOM 1904 C C . TYR A 1 250 ? 15.492 5.969 -0.299 1 98.88 250 TYR A C 1
ATOM 1906 O O . TYR A 1 250 ? 16.531 5.965 0.374 1 98.88 250 TYR A O 1
ATOM 1914 N N . GLU A 1 251 ? 15.461 5.852 -1.63 1 98.69 251 GLU A N 1
ATOM 1915 C CA . GLU A 1 251 ? 16.734 5.996 -2.324 1 98.69 251 GLU A CA 1
ATOM 1916 C C . GLU A 1 251 ? 17.328 7.387 -2.115 1 98.69 251 GLU A C 1
ATOM 1918 O O . GLU A 1 251 ? 18.531 7.535 -1.905 1 98.69 251 GLU A O 1
ATOM 1923 N N . ALA A 1 252 ? 16.484 8.406 -2.17 1 98.62 252 ALA A N 1
ATOM 1924 C CA . ALA A 1 252 ? 16.938 9.766 -1.875 1 98.62 252 ALA A CA 1
ATOM 1925 C C . ALA A 1 252 ? 17.5 9.859 -0.461 1 98.62 252 ALA A C 1
ATOM 1927 O O . ALA A 1 252 ? 18.562 10.453 -0.25 1 98.62 252 ALA A O 1
ATOM 1928 N N . GLN A 1 253 ? 16.766 9.281 0.468 1 98.31 253 GLN A N 1
ATOM 1929 C CA . GLN A 1 253 ? 17.234 9.289 1.847 1 98.31 253 GLN A CA 1
ATOM 1930 C C . GLN A 1 253 ? 18.578 8.57 1.97 1 98.31 253 GLN A C 1
ATOM 1932 O O . GLN A 1 253 ? 19.484 9.062 2.631 1 98.31 253 GLN A O 1
ATOM 1937 N N . ARG A 1 254 ? 18.719 7.434 1.35 1 97.94 254 ARG A N 1
ATOM 1938 C CA . ARG A 1 254 ? 19.953 6.652 1.397 1 97.94 254 ARG A CA 1
ATOM 1939 C C . ARG A 1 254 ? 21.125 7.465 0.868 1 97.94 254 ARG A C 1
ATOM 1941 O O . ARG A 1 254 ? 22.188 7.523 1.503 1 97.94 254 ARG A O 1
ATOM 1948 N N . GLN A 1 255 ? 20.906 8.109 -0.293 1 97.94 255 GLN A N 1
ATOM 1949 C CA . GLN A 1 255 ? 21.969 8.883 -0.921 1 97.94 255 GLN A CA 1
ATOM 1950 C C . GLN A 1 255 ? 22.375 10.07 -0.051 1 97.94 255 GLN A C 1
ATOM 1952 O O . GLN A 1 255 ? 23.547 10.43 0.001 1 97.94 255 GLN A O 1
ATOM 1957 N N . ARG A 1 256 ? 21.469 10.641 0.603 1 96.62 256 ARG A N 1
ATOM 1958 C CA . ARG A 1 256 ? 21.688 11.859 1.37 1 96.62 256 ARG A CA 1
ATOM 1959 C C . ARG A 1 256 ? 22.312 11.547 2.73 1 96.62 256 ARG A C 1
ATOM 1961 O O . ARG A 1 256 ? 22.828 12.438 3.4 1 96.62 256 ARG A O 1
ATOM 1968 N N . LEU A 1 257 ? 22.234 10.281 3.172 1 90.94 257 LEU A N 1
ATOM 1969 C CA . LEU A 1 257 ? 22.938 9.828 4.371 1 90.94 257 LEU A CA 1
ATOM 1970 C C . LEU A 1 257 ? 24.422 9.625 4.09 1 90.94 257 LEU A C 1
ATOM 1972 O O . LEU A 1 257 ? 25.25 9.836 4.969 1 90.94 257 LEU A O 1
ATOM 1976 N N . ASP A 1 258 ? 24.766 9.023 2.912 1 79.06 258 ASP A N 1
ATOM 1977 C CA . ASP A 1 258 ? 26.125 8.727 2.51 1 79.06 258 ASP A CA 1
ATOM 1978 C C . ASP A 1 258 ? 26.922 10.016 2.264 1 79.06 258 ASP A C 1
ATOM 1980 O O . ASP A 1 258 ? 28.156 10 2.217 1 79.06 258 ASP A O 1
ATOM 1984 N N . THR A 1 259 ? 26.266 11.164 2.273 1 61.56 259 THR A N 1
ATOM 1985 C CA . THR A 1 259 ? 26.984 12.422 2.082 1 61.56 259 THR A CA 1
ATOM 1986 C C . THR A 1 259 ? 27.297 13.078 3.426 1 61.56 259 THR A C 1
ATOM 1988 O O . THR A 1 259 ? 26.484 13.008 4.359 1 61.56 259 THR A O 1
ATOM 1991 N N . MET B 1 1 ? -28.375 -16.172 -22.234 1 89.25 1 MET B N 1
ATOM 1992 C CA . MET B 1 1 ? -27.828 -15.297 -21.188 1 89.25 1 MET B CA 1
ATOM 1993 C C . MET B 1 1 ? -28.5 -15.555 -19.859 1 89.25 1 MET B C 1
ATOM 1995 O O . MET B 1 1 ? -29.734 -15.609 -19.781 1 89.25 1 MET B O 1
ATOM 1999 N N . LEU B 1 2 ? -27.672 -15.844 -18.812 1 89.56 2 LEU B N 1
ATOM 2000 C CA . LEU B 1 2 ? -28.234 -16.062 -17.484 1 89.56 2 LEU B CA 1
ATOM 2001 C C . LEU B 1 2 ? -28.625 -14.75 -16.828 1 89.56 2 LEU B C 1
ATOM 2003 O O . LEU B 1 2 ? -27.875 -13.773 -16.891 1 89.56 2 LEU B O 1
ATOM 2007 N N . THR B 1 3 ? -29.859 -14.75 -16.156 1 89.81 3 THR B N 1
ATOM 2008 C CA . THR B 1 3 ? -30.344 -13.5 -15.578 1 89.81 3 THR B CA 1
ATOM 2009 C C . THR B 1 3 ? -30.812 -13.719 -14.141 1 89.81 3 THR B C 1
ATOM 2011 O O . THR B 1 3 ? -31.078 -12.75 -13.422 1 89.81 3 THR B O 1
ATOM 2014 N N . SER B 1 4 ? -30.891 -14.969 -13.781 1 89.12 4 SER B N 1
ATOM 2015 C CA . SER B 1 4 ? -31.516 -15.266 -12.492 1 89.12 4 SER B CA 1
ATOM 2016 C C . SER B 1 4 ? -30.469 -15.344 -11.383 1 89.12 4 SER B C 1
ATOM 2018 O O . SER B 1 4 ? -29.484 -16.078 -11.492 1 89.12 4 SER B O 1
ATOM 2020 N N . LEU B 1 5 ? -30.75 -14.703 -10.258 1 90.62 5 LEU B N 1
ATOM 2021 C CA . LEU B 1 5 ? -29.891 -14.727 -9.078 1 90.62 5 LEU B CA 1
ATOM 2022 C C . LEU B 1 5 ? -29.938 -16.094 -8.406 1 90.62 5 LEU B C 1
ATOM 2024 O O . LEU B 1 5 ? -29.062 -16.438 -7.605 1 90.62 5 LEU B O 1
ATOM 2028 N N . GLN B 1 6 ? -30.922 -16.875 -8.711 1 92.81 6 GLN B N 1
ATOM 2029 C CA . GLN B 1 6 ? -31.109 -18.188 -8.086 1 92.81 6 GLN B CA 1
ATOM 2030 C C . GLN B 1 6 ? -30.375 -19.281 -8.859 1 92.81 6 GLN B C 1
ATOM 2032 O O . GLN B 1 6 ? -30.391 -20.438 -8.461 1 92.81 6 GLN B O 1
ATOM 2037 N N . ASN B 1 7 ? -29.781 -18.844 -9.922 1 94.12 7 ASN B N 1
ATOM 2038 C CA . ASN B 1 7 ? -29 -19.797 -10.703 1 94.12 7 ASN B CA 1
ATOM 2039 C C . ASN B 1 7 ? -27.891 -20.438 -9.867 1 94.12 7 ASN B C 1
ATOM 2041 O O . ASN B 1 7 ? -27.188 -19.75 -9.133 1 94.12 7 ASN B O 1
ATOM 2045 N N . PRO B 1 8 ? -27.766 -21.75 -9.977 1 95.31 8 PRO B N 1
ATOM 2046 C CA . PRO B 1 8 ? -26.781 -22.469 -9.164 1 95.31 8 PRO B CA 1
ATOM 2047 C C . PRO B 1 8 ? -25.359 -21.953 -9.367 1 95.31 8 PRO B C 1
ATOM 2049 O O . PRO B 1 8 ? -24.547 -21.953 -8.43 1 95.31 8 PRO B O 1
ATOM 2052 N N . LEU B 1 9 ? -25.031 -21.578 -10.547 1 95.81 9 LEU B N 1
ATOM 2053 C CA . LEU B 1 9 ? -23.703 -21.016 -10.836 1 95.81 9 LEU B CA 1
ATOM 2054 C C . LEU B 1 9 ? -23.469 -19.734 -10.055 1 95.81 9 LEU B C 1
ATOM 2056 O O . LEU B 1 9 ? -22.406 -19.531 -9.484 1 95.81 9 LEU B O 1
ATOM 2060 N N . VAL B 1 10 ? -24.469 -18.875 -10.031 1 96.31 10 VAL B N 1
ATOM 2061 C CA . VAL B 1 10 ? -24.406 -17.609 -9.305 1 96.31 10 VAL B CA 1
ATOM 2062 C C . VAL B 1 10 ? -24.234 -17.875 -7.812 1 96.31 10 VAL B C 1
ATOM 2064 O O . VAL B 1 10 ? -23.391 -17.266 -7.156 1 96.31 10 VAL B O 1
ATOM 2067 N N . LYS B 1 11 ? -24.969 -18.844 -7.316 1 96.38 11 LYS B N 1
ATOM 2068 C CA . LYS B 1 11 ? -24.875 -19.219 -5.906 1 96.38 11 LYS B CA 1
ATOM 2069 C C . LYS B 1 11 ? -23.484 -19.75 -5.57 1 96.38 11 LYS B C 1
ATOM 2071 O O . LYS B 1 11 ? -22.922 -19.406 -4.527 1 96.38 11 LYS B O 1
ATOM 2076 N N . GLN B 1 12 ? -22.984 -20.562 -6.457 1 96.75 12 GLN B N 1
ATOM 2077 C CA . GLN B 1 12 ? -21.656 -21.125 -6.25 1 96.75 12 GLN B CA 1
ATOM 2078 C C . GLN B 1 12 ? -20.594 -20.031 -6.168 1 96.75 12 GLN B C 1
ATOM 2080 O O . GLN B 1 12 ? -19.766 -20.016 -5.254 1 96.75 12 GLN B O 1
ATOM 2085 N N . ILE B 1 13 ? -20.641 -19.094 -7.105 1 97.12 13 ILE B N 1
ATOM 2086 C CA . ILE B 1 13 ? -19.672 -18.016 -7.16 1 97.12 13 ILE B CA 1
ATOM 2087 C C . ILE B 1 13 ? -19.766 -17.172 -5.891 1 97.12 13 ILE B C 1
ATOM 2089 O O . ILE B 1 13 ? -18.75 -16.797 -5.301 1 97.12 13 ILE B O 1
ATOM 2093 N N . ARG B 1 14 ? -20.922 -16.922 -5.438 1 96.62 14 ARG B N 1
ATOM 2094 C CA . ARG B 1 14 ? -21.125 -16.156 -4.219 1 96.62 14 ARG B CA 1
ATOM 2095 C C . ARG B 1 14 ? -20.562 -16.875 -3.002 1 96.62 14 ARG B C 1
ATOM 2097 O O . ARG B 1 14 ? -20.016 -16.25 -2.096 1 96.62 14 ARG B O 1
ATOM 2104 N N . GLN B 1 15 ? -20.734 -18.203 -2.99 1 96.69 15 GLN B N 1
ATOM 2105 C CA . GLN B 1 15 ? -20.203 -19 -1.89 1 96.69 15 GLN B CA 1
ATOM 2106 C C . GLN B 1 15 ? -18.672 -18.922 -1.84 1 96.69 15 GLN B C 1
ATOM 2108 O O . GLN B 1 15 ? -18.078 -18.969 -0.76 1 96.69 15 GLN B O 1
ATOM 2113 N N . LEU B 1 16 ? -18.031 -18.766 -2.977 1 97.5 16 LEU B N 1
ATOM 2114 C CA . LEU B 1 16 ? -16.578 -18.719 -3.086 1 97.5 16 LEU B CA 1
ATOM 2115 C C . LEU B 1 16 ? -16.031 -17.406 -2.561 1 97.5 16 LEU B C 1
ATOM 2117 O O . LEU B 1 16 ? -14.812 -17.219 -2.494 1 97.5 16 LEU B O 1
ATOM 2121 N N . HIS B 1 17 ? -16.922 -16.484 -2.1 1 96.5 17 HIS B N 1
ATOM 2122 C CA . HIS B 1 17 ? -16.469 -15.266 -1.447 1 96.5 17 HIS B CA 1
ATOM 2123 C C . HIS B 1 17 ? -15.898 -15.555 -0.063 1 96.5 17 HIS B C 1
ATOM 2125 O O . HIS B 1 17 ? -15.109 -14.766 0.466 1 96.5 17 HIS B O 1
ATOM 2131 N N . THR B 1 18 ? -16.281 -16.766 0.466 1 95.56 18 THR B N 1
ATOM 2132 C CA . THR B 1 18 ? -15.789 -17.141 1.792 1 95.56 18 THR B CA 1
ATOM 2133 C C . THR B 1 18 ? -14.562 -18.047 1.689 1 95.56 18 THR B C 1
ATOM 2135 O O . THR B 1 18 ? -14.484 -18.891 0.794 1 95.56 18 THR B O 1
ATOM 2138 N N . ALA B 1 19 ? -13.688 -17.859 2.605 1 94.06 19 ALA B N 1
ATOM 2139 C CA . ALA B 1 19 ? -12.477 -18.688 2.633 1 94.06 19 ALA B CA 1
ATOM 2140 C C . ALA B 1 19 ? -12.828 -20.156 2.797 1 94.06 19 ALA B C 1
ATOM 2142 O O . ALA B 1 19 ? -12.188 -21.031 2.189 1 94.06 19 ALA B O 1
ATOM 2143 N N . LYS B 1 20 ? -13.797 -20.406 3.605 1 94.88 20 LYS B N 1
ATOM 2144 C CA . LYS B 1 20 ? -14.219 -21.766 3.867 1 94.88 20 LYS B CA 1
ATOM 2145 C C . LYS B 1 20 ? -14.633 -22.469 2.58 1 94.88 20 LYS B C 1
ATOM 2147 O O . LYS B 1 20 ? -14.188 -23.594 2.301 1 94.88 20 LYS B O 1
ATOM 2152 N N . ALA B 1 21 ? -15.453 -21.859 1.815 1 96.88 21 ALA B N 1
ATOM 2153 C CA . ALA B 1 21 ? -15.93 -22.438 0.564 1 96.88 21 ALA B CA 1
ATOM 2154 C C . ALA B 1 21 ? -14.773 -22.656 -0.412 1 96.88 21 ALA B C 1
ATOM 2156 O O . ALA B 1 21 ? -14.711 -23.703 -1.076 1 96.88 21 ALA B O 1
ATOM 2157 N N . ARG B 1 22 ? -13.883 -21.734 -0.523 1 96.62 22 ARG B N 1
ATOM 2158 C CA . ARG B 1 22 ? -12.734 -21.859 -1.416 1 96.62 22 ARG B CA 1
ATOM 2159 C C . ARG B 1 22 ? -11.852 -23.047 -1.011 1 96.62 22 ARG B C 1
ATOM 2161 O O . ARG B 1 22 ? -11.383 -23.797 -1.866 1 96.62 22 ARG B O 1
ATOM 2168 N N . ARG B 1 23 ? -11.641 -23.188 0.219 1 93.06 23 ARG B N 1
ATOM 2169 C CA . ARG B 1 23 ? -10.828 -24.297 0.723 1 93.06 23 ARG B CA 1
ATOM 2170 C C . ARG B 1 23 ? -11.508 -25.641 0.461 1 93.06 23 ARG B C 1
ATOM 2172 O O . ARG B 1 23 ? -10.875 -26.578 -0.02 1 93.06 23 ARG B O 1
ATOM 2179 N N . GLU B 1 24 ? -12.781 -25.688 0.736 1 95.56 24 GLU B N 1
ATOM 2180 C CA . GLU B 1 24 ? -13.531 -26.938 0.604 1 95.56 24 GLU B CA 1
ATOM 2181 C C . GLU B 1 24 ? -13.664 -27.344 -0.859 1 95.56 24 GLU B C 1
ATOM 2183 O O . GLU B 1 24 ? -13.547 -28.531 -1.189 1 95.56 24 GLU B O 1
ATOM 2188 N N . GLU B 1 25 ? -13.812 -26.391 -1.689 1 95.81 25 GLU B N 1
ATOM 2189 C CA . GLU B 1 25 ? -14.062 -26.703 -3.096 1 95.81 25 GLU B CA 1
ATOM 2190 C C . GLU B 1 25 ? -12.758 -26.734 -3.891 1 95.81 25 GLU B C 1
ATOM 2192 O O . GLU B 1 25 ? -12.719 -27.266 -5.008 1 95.81 25 GLU B O 1
ATOM 2197 N N . GLY B 1 26 ? -11.719 -26.156 -3.346 1 95.44 26 GLY B N 1
ATOM 2198 C CA . GLY B 1 26 ? -10.469 -26.047 -4.082 1 95.44 26 GLY B CA 1
ATOM 2199 C C . GLY B 1 26 ? -10.562 -25.125 -5.285 1 95.44 26 GLY B C 1
ATOM 2200 O O . GLY B 1 26 ? -9.992 -25.422 -6.34 1 95.44 26 GLY B O 1
ATOM 2201 N N . LEU B 1 27 ? -11.422 -24.062 -5.137 1 97.44 27 LEU B N 1
ATOM 2202 C CA . LEU B 1 27 ? -11.68 -23.094 -6.199 1 97.44 27 LEU B CA 1
ATOM 2203 C C . LEU B 1 27 ? -11.555 -21.672 -5.676 1 97.44 27 LEU B C 1
ATOM 2205 O O . LEU B 1 27 ? -11.594 -21.453 -4.465 1 97.44 27 LEU B O 1
ATOM 2209 N N . PHE B 1 28 ? -11.273 -20.75 -6.566 1 97.81 28 PHE B N 1
ATOM 2210 C CA . PHE B 1 28 ? -11.305 -19.328 -6.203 1 97.81 28 PHE B CA 1
ATOM 2211 C C . PHE B 1 28 ? -11.773 -18.484 -7.379 1 97.81 28 PHE B C 1
ATOM 2213 O O . PHE B 1 28 ? -11.992 -19 -8.477 1 97.81 28 PHE B O 1
ATOM 2220 N N . ILE B 1 29 ? -12.016 -17.203 -7.145 1 98 29 ILE B N 1
ATOM 2221 C CA . ILE B 1 29 ? -12.672 -16.359 -8.133 1 98 29 ILE B CA 1
ATOM 2222 C C . ILE B 1 29 ? -11.664 -15.359 -8.711 1 98 29 ILE B C 1
ATOM 2224 O O . ILE B 1 29 ? -10.844 -14.805 -7.977 1 98 29 ILE B O 1
ATOM 2228 N N . LEU B 1 30 ? -11.734 -15.195 -9.969 1 97.75 30 LEU B N 1
ATOM 2229 C CA . LEU B 1 30 ? -11.016 -14.148 -10.68 1 97.75 30 LEU B CA 1
ATOM 2230 C C . LEU B 1 30 ? -11.977 -13.055 -11.148 1 97.75 30 LEU B C 1
ATOM 2232 O O . LEU B 1 30 ? -12.844 -13.305 -11.984 1 97.75 30 LEU B O 1
ATOM 2236 N N . GLU B 1 31 ? -11.781 -11.93 -10.578 1 97.69 31 GLU B N 1
ATOM 2237 C CA . GLU B 1 31 ? -12.664 -10.82 -10.922 1 97.69 31 GLU B CA 1
ATOM 2238 C C . GLU B 1 31 ? -11.953 -9.797 -11.797 1 97.69 31 GLU B C 1
ATOM 2240 O O . GLU B 1 31 ? -10.891 -9.289 -11.43 1 97.69 31 GLU B O 1
ATOM 2245 N N . GLY B 1 32 ? -12.531 -9.555 -12.953 1 96.88 32 GLY B N 1
ATOM 2246 C CA . GLY B 1 32 ? -12.055 -8.43 -13.742 1 96.88 32 GLY B CA 1
ATOM 2247 C C . GLY B 1 32 ? -11.172 -8.852 -14.898 1 96.88 32 GLY B C 1
ATOM 2248 O O . GLY B 1 32 ? -10.57 -9.922 -14.875 1 96.88 32 GLY B O 1
ATOM 2249 N N . THR B 1 33 ? -11.078 -7.988 -15.875 1 97.06 33 THR B N 1
ATOM 2250 C CA . THR B 1 33 ? -10.406 -8.227 -17.156 1 97.06 33 THR B CA 1
ATOM 2251 C C . THR B 1 33 ? -8.93 -8.539 -16.938 1 97.06 33 THR B C 1
ATOM 2253 O O . THR B 1 33 ? -8.414 -9.516 -17.484 1 97.06 33 THR B O 1
ATOM 2256 N N . HIS B 1 34 ? -8.273 -7.832 -16.078 1 94.88 34 HIS B N 1
ATOM 2257 C CA . HIS B 1 34 ? -6.832 -7.949 -15.906 1 94.88 34 HIS B CA 1
ATOM 2258 C C . HIS B 1 34 ? -6.457 -9.305 -15.32 1 94.88 34 HIS B C 1
ATOM 2260 O O . HIS B 1 34 ? -5.488 -9.93 -15.758 1 94.88 34 HIS B O 1
ATOM 2266 N N . LEU B 1 35 ? -7.223 -9.758 -14.391 1 96.44 35 LEU B N 1
ATOM 2267 C CA . LEU B 1 35 ? -6.926 -11.039 -13.766 1 96.44 35 LEU B CA 1
ATOM 2268 C C . LEU B 1 35 ? -7.148 -12.188 -14.742 1 96.44 35 LEU B C 1
ATOM 2270 O O . LEU B 1 35 ? -6.395 -13.156 -14.75 1 96.44 35 LEU B O 1
ATOM 2274 N N . ILE B 1 36 ? -8.18 -12.039 -15.523 1 97.12 36 ILE B N 1
ATOM 2275 C CA . ILE B 1 36 ? -8.461 -13.062 -16.516 1 97.12 36 ILE B CA 1
ATOM 2276 C C . ILE B 1 36 ? -7.344 -13.086 -17.562 1 97.12 36 ILE B C 1
ATOM 2278 O O . ILE B 1 36 ? -6.875 -14.164 -17.953 1 97.12 36 ILE B O 1
ATOM 2282 N N . GLU B 1 37 ? -6.949 -11.93 -17.953 1 96.5 37 GLU B N 1
ATOM 2283 C CA . GLU B 1 37 ? -5.828 -11.828 -18.875 1 96.5 37 GLU B CA 1
ATOM 2284 C C . GLU B 1 37 ? -4.582 -12.508 -18.328 1 96.5 37 GLU B C 1
ATOM 2286 O O . GLU B 1 37 ? -3.912 -13.266 -19.031 1 96.5 37 GLU B O 1
ATOM 2291 N N . ALA B 1 38 ? -4.285 -12.227 -17.094 1 96 38 ALA B N 1
ATOM 2292 C CA . ALA B 1 38 ? -3.102 -12.789 -16.438 1 96 38 ALA B CA 1
ATOM 2293 C C . ALA B 1 38 ? -3.199 -14.305 -16.328 1 96 38 ALA B C 1
ATOM 2295 O O . ALA B 1 38 ? -2.221 -15.016 -16.578 1 96 38 ALA B O 1
ATOM 2296 N N . ALA B 1 39 ? -4.344 -14.797 -15.984 1 96.38 39 ALA B N 1
ATOM 2297 C CA . ALA B 1 39 ? -4.559 -16.234 -15.875 1 96.38 39 ALA B CA 1
ATOM 2298 C C . ALA B 1 39 ? -4.359 -16.922 -17.219 1 96.38 39 ALA B C 1
ATOM 2300 O O . ALA B 1 39 ? -3.688 -17.953 -17.312 1 96.38 39 ALA B O 1
ATOM 2301 N N . CYS B 1 40 ? -4.906 -16.328 -18.234 1 96.06 40 CYS B N 1
ATOM 2302 C CA . CYS B 1 40 ? -4.805 -16.891 -19.578 1 96.06 40 CYS B CA 1
ATOM 2303 C C . CYS B 1 40 ? -3.355 -16.906 -20.062 1 96.06 40 CYS B C 1
ATOM 2305 O O . CYS B 1 40 ? -2.922 -17.859 -20.703 1 96.06 40 CYS B O 1
ATOM 2307 N N . ALA B 1 41 ? -2.664 -15.844 -19.688 1 94 41 ALA B N 1
ATOM 2308 C CA . ALA B 1 41 ? -1.281 -15.695 -20.141 1 94 41 ALA B CA 1
ATOM 2309 C C . ALA B 1 41 ? -0.415 -16.844 -19.625 1 94 41 ALA B C 1
ATOM 2311 O O . ALA B 1 41 ? 0.559 -17.234 -20.281 1 94 41 ALA B O 1
ATOM 2312 N N . VAL B 1 42 ? -0.764 -17.438 -18.516 1 92.69 42 VAL B N 1
ATOM 2313 C CA . VAL B 1 42 ? 0.045 -18.516 -17.953 1 92.69 42 VAL B CA 1
ATOM 2314 C C . VAL B 1 42 ? -0.701 -19.844 -18.078 1 92.69 42 VAL B C 1
ATOM 2316 O O . VAL B 1 42 ? -0.327 -20.828 -17.438 1 92.69 42 VAL B O 1
ATOM 2319 N N . ASN B 1 43 ? -1.833 -19.859 -18.812 1 93.5 43 ASN B N 1
ATOM 2320 C CA . ASN B 1 43 ? -2.656 -21.031 -19.062 1 93.5 43 ASN B CA 1
ATOM 2321 C C . ASN B 1 43 ? -3.178 -21.641 -17.766 1 93.5 43 ASN B C 1
ATOM 2323 O O . ASN B 1 43 ? -3.133 -22.859 -17.578 1 93.5 43 ASN B O 1
ATOM 2327 N N . TRP B 1 44 ? -3.529 -20.75 -16.875 1 94.5 44 TRP B N 1
ATOM 2328 C CA . TRP B 1 44 ? -4.133 -21.234 -15.633 1 94.5 44 TRP B CA 1
ATOM 2329 C C . TRP B 1 44 ? -5.484 -21.891 -15.906 1 94.5 44 TRP B C 1
ATOM 2331 O O . TRP B 1 44 ? -6.262 -21.406 -16.734 1 94.5 44 TRP B O 1
ATOM 2341 N N . GLU B 1 45 ? -5.781 -22.906 -15.211 1 92.88 45 GLU B N 1
ATOM 2342 C CA . GLU B 1 45 ? -7.02 -23.641 -15.43 1 92.88 45 GLU B CA 1
ATOM 2343 C C . GLU B 1 45 ? -8.234 -22.828 -14.992 1 92.88 45 GLU B C 1
ATOM 2345 O O . GLU B 1 45 ? -8.414 -22.578 -13.797 1 92.88 45 GLU B O 1
ATOM 2350 N N . ILE B 1 46 ? -9.055 -22.438 -15.93 1 96.94 46 ILE B N 1
ATOM 2351 C CA . ILE B 1 46 ? -10.312 -21.75 -15.664 1 96.94 46 ILE B CA 1
ATOM 2352 C C . ILE B 1 46 ? -11.477 -22.734 -15.836 1 96.94 46 ILE B C 1
ATOM 2354 O O . ILE B 1 46 ? -11.609 -23.375 -16.875 1 96.94 46 ILE B O 1
ATOM 2358 N N . ILE B 1 47 ? -12.289 -22.844 -14.805 1 97.75 47 ILE B N 1
ATOM 2359 C CA . ILE B 1 47 ? -13.391 -23.797 -14.82 1 97.75 47 ILE B CA 1
ATOM 2360 C C . ILE B 1 47 ? -14.586 -23.188 -15.547 1 97.75 47 ILE B C 1
ATOM 2362 O O . ILE B 1 47 ? -15.117 -23.781 -16.484 1 97.75 47 ILE B O 1
ATOM 2366 N N . THR B 1 48 ? -15 -22.016 -15.117 1 98.19 48 THR B N 1
ATOM 2367 C CA . THR B 1 48 ? -16.141 -21.328 -15.695 1 98.19 48 THR B CA 1
ATOM 2368 C C . THR B 1 48 ? -15.852 -19.844 -15.859 1 98.19 48 THR B C 1
ATOM 2370 O O . THR B 1 48 ? -15.367 -19.188 -14.922 1 98.19 48 THR B O 1
ATOM 2373 N N . LEU B 1 49 ? -16.078 -19.328 -17.031 1 98.19 49 LEU B N 1
ATOM 2374 C CA . LEU B 1 49 ? -15.969 -17.891 -17.312 1 98.19 49 LEU B CA 1
ATOM 2375 C C . LEU B 1 49 ? -17.344 -17.281 -17.547 1 98.19 49 LEU B C 1
ATOM 2377 O O . LEU B 1 49 ? -18.125 -17.781 -18.359 1 98.19 49 LEU B O 1
ATOM 2381 N N . CYS B 1 50 ? -17.688 -16.25 -16.781 1 98.25 50 CYS B N 1
ATOM 2382 C CA . CYS B 1 50 ? -18.938 -15.508 -16.938 1 98.25 50 CYS B CA 1
ATOM 2383 C C . CYS B 1 50 ? -18.672 -14.07 -17.391 1 98.25 50 CYS B C 1
ATOM 2385 O O . CYS B 1 50 ? -17.844 -13.375 -16.781 1 98.25 50 CYS B O 1
ATOM 2387 N N . CYS B 1 51 ? -19.359 -13.594 -18.422 1 98.19 51 CYS B N 1
ATOM 2388 C CA . CYS B 1 51 ? -19.156 -12.219 -18.859 1 98.19 51 CYS B CA 1
ATOM 2389 C C . CYS B 1 51 ? -20.453 -11.633 -19.422 1 98.19 51 CYS B C 1
ATOM 2391 O O . CYS B 1 51 ? -21.359 -12.375 -19.781 1 98.19 51 CYS B O 1
ATOM 2393 N N . THR B 1 52 ? -20.547 -10.359 -19.453 1 97.94 52 THR B N 1
ATOM 2394 C CA . THR B 1 52 ? -21.672 -9.68 -20.109 1 97.94 52 THR B CA 1
ATOM 2395 C C . THR B 1 52 ? -21.453 -9.617 -21.609 1 97.94 52 THR B C 1
ATOM 2397 O O . THR B 1 52 ? -20.312 -9.68 -22.094 1 97.94 52 THR B O 1
ATOM 2400 N N . PRO B 1 53 ? -22.547 -9.461 -22.297 1 97.31 53 PRO B N 1
ATOM 2401 C CA . PRO B 1 53 ? -22.391 -9.273 -23.734 1 97.31 53 PRO B CA 1
ATOM 2402 C C . PRO B 1 53 ? -21.531 -8.062 -24.094 1 97.31 53 PRO B C 1
ATOM 2404 O O . PRO B 1 53 ? -20.734 -8.117 -25.031 1 97.31 53 PRO B O 1
ATOM 2407 N N . GLN B 1 54 ? -21.688 -7.043 -23.391 1 97.38 54 GLN B N 1
ATOM 2408 C CA . GLN B 1 54 ? -20.938 -5.82 -23.641 1 97.38 54 GLN B CA 1
ATOM 2409 C C . GLN B 1 54 ? -19.438 -6.051 -23.453 1 97.38 54 GLN B C 1
ATOM 2411 O O . GLN B 1 54 ? -18.625 -5.586 -24.266 1 97.38 54 GLN B O 1
ATOM 2416 N N . TRP B 1 55 ? -19.094 -6.758 -22.438 1 97.94 55 TRP B N 1
ATOM 2417 C CA . TRP B 1 55 ? -17.688 -7.051 -22.188 1 97.94 55 TRP B CA 1
ATOM 2418 C C . TRP B 1 55 ? -17.094 -7.895 -23.312 1 97.94 55 TRP B C 1
ATOM 2420 O O . TRP B 1 55 ? -15.984 -7.641 -23.781 1 97.94 55 TRP B O 1
ATOM 2430 N N . GLN B 1 56 ? -17.812 -8.953 -23.719 1 97.56 56 GLN B N 1
ATOM 2431 C CA . GLN B 1 56 ? -17.375 -9.836 -24.781 1 97.56 56 GLN B CA 1
ATOM 2432 C C . GLN B 1 56 ? -17.078 -9.055 -26.062 1 97.56 56 GLN B C 1
ATOM 2434 O O . GLN B 1 56 ? -16.062 -9.297 -26.719 1 97.56 56 GLN B O 1
ATOM 2439 N N . GLU B 1 57 ? -17.938 -8.078 -26.328 1 97.44 57 GLU B N 1
ATOM 2440 C CA . GLU B 1 57 ? -17.797 -7.262 -27.531 1 97.44 57 GLU B CA 1
ATOM 2441 C C . GLU B 1 57 ? -16.562 -6.352 -27.438 1 97.44 57 GLU B C 1
ATOM 2443 O O . GLU B 1 57 ? -15.883 -6.121 -28.438 1 97.44 57 GLU B O 1
ATOM 2448 N N . ARG B 1 58 ? -16.312 -5.887 -26.281 1 97.19 58 ARG B N 1
ATOM 2449 C CA . ARG B 1 58 ? -15.242 -4.918 -26.062 1 97.19 58 ARG B CA 1
ATOM 2450 C C . ARG B 1 58 ? -13.883 -5.605 -26.016 1 97.19 58 ARG B C 1
ATOM 2452 O O . ARG B 1 58 ? -12.844 -4.965 -26.203 1 97.19 58 ARG B O 1
ATOM 2459 N N . HIS B 1 59 ? -13.914 -6.949 -25.703 1 98 59 HIS B N 1
ATOM 2460 C CA . HIS B 1 59 ? -12.656 -7.668 -25.531 1 98 59 HIS B CA 1
ATOM 2461 C C . HIS B 1 59 ? -12.617 -8.93 -26.391 1 98 59 HIS B C 1
ATOM 2463 O O . HIS B 1 59 ? -12.43 -10.031 -25.875 1 98 59 HIS B O 1
ATOM 2469 N N . PRO B 1 60 ? -12.688 -8.797 -27.703 1 97.19 60 PRO B N 1
ATOM 2470 C CA . PRO B 1 60 ? -12.781 -9.977 -28.578 1 97.19 60 PRO B CA 1
ATOM 2471 C C . PRO B 1 60 ? -11.547 -10.867 -28.5 1 97.19 60 PRO B C 1
ATOM 2473 O O . PRO B 1 60 ? -11.664 -12.094 -28.5 1 97.19 60 PRO B O 1
ATOM 2476 N N . GLU B 1 61 ? -10.391 -10.289 -28.422 1 97.25 61 GLU B N 1
ATOM 2477 C CA . GLU B 1 61 ? -9.164 -11.07 -28.375 1 97.25 61 GLU B CA 1
ATOM 2478 C C . GLU B 1 61 ? -9.062 -11.852 -27.062 1 97.25 61 GLU B C 1
ATOM 2480 O O . GLU B 1 61 ? -8.719 -13.039 -27.062 1 97.25 61 GLU B O 1
ATOM 2485 N N . LEU B 1 62 ? -9.328 -11.18 -25.984 1 96.88 62 LEU B N 1
ATOM 2486 C CA . LEU B 1 62 ? -9.281 -11.852 -24.688 1 96.88 62 LEU B CA 1
ATOM 2487 C C . LEU B 1 62 ? -10.352 -12.938 -24.594 1 96.88 62 LEU B C 1
ATOM 2489 O O . LEU B 1 62 ? -10.125 -14 -24.016 1 96.88 62 LEU B O 1
ATOM 2493 N N . TRP B 1 63 ? -11.477 -12.617 -25.172 1 96.44 63 TRP B N 1
ATOM 2494 C CA . TRP B 1 63 ? -12.555 -13.594 -25.188 1 96.44 63 TRP B CA 1
ATOM 2495 C C . TRP B 1 63 ? -12.125 -14.875 -25.891 1 96.44 63 TRP B C 1
ATOM 2497 O O . TRP B 1 63 ? -12.344 -15.977 -25.391 1 96.44 63 TRP B O 1
ATOM 2507 N N . GLU B 1 64 ? -11.531 -14.719 -26.953 1 95.81 64 GLU B N 1
ATOM 2508 C CA . GLU B 1 64 ? -11.07 -15.875 -27.719 1 95.81 64 GLU B CA 1
ATOM 2509 C C . GLU B 1 64 ? -10.07 -16.703 -26.922 1 95.81 64 GLU B C 1
ATOM 2511 O O . GLU B 1 64 ? -10.133 -17.938 -26.922 1 95.81 64 GLU B O 1
ATOM 2516 N N . LEU B 1 65 ? -9.195 -16.047 -26.25 1 95.19 65 LEU B N 1
ATOM 2517 C CA . LEU B 1 65 ? -8.211 -16.719 -25.422 1 95.19 65 LEU B CA 1
ATOM 2518 C C . LEU B 1 65 ? -8.883 -17.406 -24.234 1 95.19 65 LEU B C 1
ATOM 2520 O O . LEU B 1 65 ? -8.562 -18.547 -23.906 1 95.19 65 LEU B O 1
ATOM 2524 N N . ALA B 1 66 ? -9.797 -16.703 -23.609 1 95.31 66 ALA B N 1
ATOM 2525 C CA . ALA B 1 66 ? -10.461 -17.203 -22.406 1 95.31 66 ALA B CA 1
ATOM 2526 C C . ALA B 1 66 ? -11.328 -18.422 -22.719 1 95.31 66 ALA B C 1
ATOM 2528 O O . ALA B 1 66 ? -11.398 -19.359 -21.922 1 95.31 66 ALA B O 1
ATOM 2529 N N . VAL B 1 67 ? -11.945 -18.406 -23.844 1 94 67 VAL B N 1
ATOM 2530 C CA . VAL B 1 67 ? -12.805 -19.516 -24.266 1 94 67 VAL B CA 1
ATOM 2531 C C . VAL B 1 67 ? -11.961 -20.781 -24.438 1 94 67 VAL B C 1
ATOM 2533 O O . VAL B 1 67 ? -12.43 -21.875 -24.141 1 94 67 VAL B O 1
ATOM 2536 N N . LYS B 1 68 ? -10.789 -20.609 -24.859 1 94.25 68 LYS B N 1
ATOM 2537 C CA . LYS B 1 68 ? -9.891 -21.734 -25.062 1 94.25 68 LYS B CA 1
ATOM 2538 C C . LYS B 1 68 ? -9.367 -22.266 -23.734 1 94.25 68 LYS B C 1
ATOM 2540 O O . LYS B 1 68 ? -9.039 -23.453 -23.625 1 94.25 68 LYS B O 1
ATOM 2545 N N . THR B 1 69 ? -9.273 -21.422 -22.781 1 93.88 69 THR B N 1
ATOM 2546 C CA . THR B 1 69 ? -8.68 -21.766 -21.484 1 93.88 69 THR B CA 1
ATOM 2547 C C . THR B 1 69 ? -9.734 -22.297 -20.531 1 93.88 69 THR B C 1
ATOM 2549 O O . THR B 1 69 ? -9.445 -23.156 -19.688 1 93.88 69 THR B O 1
ATOM 2552 N N . ALA B 1 70 ? -10.984 -21.891 -20.734 1 96.81 70 ALA B N 1
ATOM 2553 C CA . ALA B 1 70 ? -12.062 -22.203 -19.797 1 96.81 70 ALA B CA 1
ATOM 2554 C C . ALA B 1 70 ? -12.781 -23.484 -20.203 1 96.81 70 ALA B C 1
ATOM 2556 O O . ALA B 1 70 ? -12.977 -23.75 -21.391 1 96.81 70 ALA B O 1
ATOM 2557 N N . ASP B 1 71 ? -13.234 -24.219 -19.25 1 96.81 71 ASP B N 1
ATOM 2558 C CA . ASP B 1 71 ? -14.023 -25.422 -19.516 1 96.81 71 ASP B CA 1
ATOM 2559 C C . ASP B 1 71 ? -15.445 -25.062 -19.953 1 96.81 71 ASP B C 1
ATOM 2561 O O . ASP B 1 71 ? -16.078 -25.812 -20.688 1 96.81 71 ASP B O 1
ATOM 2565 N N . ARG B 1 72 ? -15.906 -23.938 -19.406 1 96.5 72 ARG B N 1
ATOM 2566 C CA . ARG B 1 72 ? -17.281 -23.484 -19.641 1 96.5 72 ARG B CA 1
ATOM 2567 C C . ARG B 1 72 ? -17.344 -21.969 -19.688 1 96.5 72 ARG B C 1
ATOM 2569 O O . ARG B 1 72 ? -16.625 -21.281 -18.969 1 96.5 72 ARG B O 1
ATOM 2576 N N . THR B 1 73 ? -18.188 -21.469 -20.594 1 97.12 73 THR B N 1
ATOM 2577 C CA . THR B 1 73 ? -18.422 -20.031 -20.672 1 97.12 73 THR B CA 1
ATOM 2578 C C . THR B 1 73 ? -19.906 -19.734 -20.594 1 97.12 73 THR B C 1
ATOM 2580 O O . THR B 1 73 ? -20.734 -20.484 -21.125 1 97.12 73 THR B O 1
ATOM 2583 N N . GLU B 1 74 ? -20.234 -18.672 -19.891 1 97.06 74 GLU B N 1
ATOM 2584 C CA . GLU B 1 74 ? -21.625 -18.266 -19.734 1 97.06 74 GLU B CA 1
ATOM 2585 C C . GLU B 1 74 ? -21.781 -16.766 -19.922 1 97.06 74 GLU B C 1
ATOM 2587 O O . GLU B 1 74 ? -21.031 -15.977 -19.344 1 97.06 74 GLU B O 1
ATOM 2592 N N . GLN B 1 75 ? -22.734 -16.375 -20.734 1 96.94 75 GLN B N 1
ATOM 2593 C CA . GLN B 1 75 ? -23.125 -14.961 -20.766 1 96.94 75 GLN B CA 1
ATOM 2594 C C . GLN B 1 75 ? -24.109 -14.641 -19.641 1 96.94 75 GLN B C 1
ATOM 2596 O O . GLN B 1 75 ? -25.062 -15.391 -19.422 1 96.94 75 GLN B O 1
ATOM 2601 N N . VAL B 1 76 ? -23.859 -13.57 -18.953 1 97.69 76 VAL B N 1
ATOM 2602 C CA . VAL B 1 76 ? -24.672 -13.227 -17.797 1 97.69 76 VAL B CA 1
ATOM 2603 C C . VAL B 1 76 ? -25.062 -11.75 -17.844 1 97.69 76 VAL B C 1
ATOM 2605 O O . VAL B 1 76 ? -24.438 -10.961 -18.562 1 97.69 76 VAL B O 1
ATOM 2608 N N . SER B 1 77 ? -26.156 -11.352 -17.125 1 96.62 77 SER B N 1
ATOM 2609 C CA . SER B 1 77 ? -26.594 -9.969 -17.062 1 96.62 77 SER B CA 1
ATOM 2610 C C . SER B 1 77 ? -25.688 -9.125 -16.172 1 96.62 77 SER B C 1
ATOM 2612 O O . SER B 1 77 ? -24.938 -9.672 -15.359 1 96.62 77 SER B O 1
ATOM 2614 N N . ASP B 1 78 ? -25.828 -7.852 -16.328 1 95.81 78 ASP B N 1
ATOM 2615 C CA . ASP B 1 78 ? -25.094 -6.934 -15.477 1 95.81 78 ASP B CA 1
ATOM 2616 C C . ASP B 1 78 ? -25.438 -7.156 -14.008 1 95.81 78 ASP B C 1
ATOM 2618 O O . ASP B 1 78 ? -24.562 -7.094 -13.141 1 95.81 78 ASP B O 1
ATOM 2622 N N . ARG B 1 79 ? -26.656 -7.391 -13.836 1 95.44 79 ARG B N 1
ATOM 2623 C CA . ARG B 1 79 ? -27.141 -7.621 -12.477 1 95.44 79 ARG B CA 1
ATOM 2624 C C . ARG B 1 79 ? -26.438 -8.82 -11.844 1 95.44 79 ARG B C 1
ATOM 2626 O O . ARG B 1 79 ? -26.062 -8.773 -10.672 1 95.44 79 ARG B O 1
ATOM 2633 N N . LEU B 1 80 ? -26.234 -9.859 -12.586 1 96.75 80 LEU B N 1
ATOM 2634 C CA . LEU B 1 80 ? -25.594 -11.062 -12.062 1 96.75 80 LEU B CA 1
ATOM 2635 C C . LEU B 1 80 ? -24.109 -10.82 -11.805 1 96.75 80 LEU B C 1
ATOM 2637 O O . LEU B 1 80 ? -23.562 -11.336 -10.836 1 96.75 80 LEU B O 1
ATOM 2641 N N . ILE B 1 81 ? -23.484 -10.016 -12.727 1 97.19 81 ILE B N 1
ATOM 2642 C CA . ILE B 1 81 ? -22.078 -9.688 -12.523 1 97.19 81 ILE B CA 1
ATOM 2643 C C . ILE B 1 81 ? -21.906 -8.961 -11.188 1 97.19 81 ILE B C 1
ATOM 2645 O O . ILE B 1 81 ? -21 -9.297 -10.406 1 97.19 81 ILE B O 1
ATOM 2649 N N . VAL B 1 82 ? -22.734 -8.047 -10.883 1 96.12 82 VAL B N 1
ATOM 2650 C CA . VAL B 1 82 ? -22.672 -7.262 -9.656 1 96.12 82 VAL B CA 1
ATOM 2651 C C . VAL B 1 82 ? -22.859 -8.18 -8.445 1 96.12 82 VAL B C 1
ATOM 2653 O O . VAL B 1 82 ? -22.156 -8.047 -7.445 1 96.12 82 VAL B O 1
ATOM 2656 N N . ALA B 1 83 ? -23.688 -9.141 -8.609 1 95.62 83 ALA B N 1
ATOM 2657 C CA . ALA B 1 83 ? -23.984 -10.055 -7.512 1 95.62 83 ALA B CA 1
ATOM 2658 C C . ALA B 1 83 ? -22.828 -11.023 -7.277 1 95.62 83 ALA B C 1
ATOM 2660 O O . ALA B 1 83 ? -22.656 -11.523 -6.164 1 95.62 83 ALA B O 1
ATOM 2661 N N . MET B 1 84 ? -22.062 -11.281 -8.336 1 96.94 84 MET B N 1
ATOM 2662 C CA . MET B 1 84 ? -21.031 -12.328 -8.281 1 96.94 84 MET B CA 1
ATOM 2663 C C . MET B 1 84 ? -19.672 -11.742 -7.922 1 96.94 84 MET B C 1
ATOM 2665 O O . MET B 1 84 ? -18.734 -12.484 -7.633 1 96.94 84 MET B O 1
ATOM 2669 N N . THR B 1 85 ? -19.547 -10.43 -7.969 1 96.12 85 THR B N 1
ATOM 2670 C CA . THR B 1 85 ? -18.25 -9.812 -7.742 1 96.12 85 THR B CA 1
ATOM 2671 C C . THR B 1 85 ? -18.25 -9.008 -6.441 1 96.12 85 THR B C 1
ATOM 2673 O O . THR B 1 85 ? -19.312 -8.695 -5.902 1 96.12 85 THR B O 1
ATOM 2676 N N . THR B 1 86 ? -17.047 -8.773 -5.945 1 93.62 86 THR B N 1
ATOM 2677 C CA . THR B 1 86 ? -16.906 -8.047 -4.691 1 93.62 86 THR B CA 1
ATOM 2678 C C . THR B 1 86 ? -16.562 -6.582 -4.957 1 93.62 86 THR B C 1
ATOM 2680 O O . THR B 1 86 ? -16.531 -5.77 -4.027 1 93.62 86 THR B O 1
ATOM 2683 N N . THR B 1 87 ? -16.391 -6.176 -6.184 1 90.19 87 THR B N 1
ATOM 2684 C CA . THR B 1 87 ? -16.047 -4.801 -6.531 1 90.19 87 THR B CA 1
ATOM 2685 C C . THR B 1 87 ? -17.312 -3.957 -6.688 1 90.19 87 THR B C 1
ATOM 2687 O O . THR B 1 87 ? -18.391 -4.484 -6.984 1 90.19 87 THR B O 1
ATOM 2690 N N . VAL B 1 88 ? -17.172 -2.682 -6.469 1 86.94 88 VAL B N 1
ATOM 2691 C CA . VAL B 1 88 ? -18.297 -1.755 -6.551 1 86.94 88 VAL B CA 1
ATOM 2692 C C . VAL B 1 88 ? -18.703 -1.565 -8.008 1 86.94 88 VAL B C 1
ATOM 2694 O O . VAL B 1 88 ? -19.891 -1.501 -8.328 1 86.94 88 VAL B O 1
ATOM 2697 N N . ASN B 1 89 ? -17.75 -1.496 -8.891 1 90.12 89 ASN B N 1
ATOM 2698 C CA . ASN B 1 89 ? -17.984 -1.314 -10.32 1 90.12 89 ASN B CA 1
ATOM 2699 C C . ASN B 1 89 ? -17.281 -2.385 -11.141 1 90.12 89 ASN B C 1
ATOM 2701 O O . ASN B 1 89 ? -16.234 -2.131 -11.727 1 90.12 89 ASN B O 1
ATOM 2705 N N . PRO B 1 90 ? -17.953 -3.473 -11.242 1 93.81 90 PRO B N 1
ATOM 2706 C CA . PRO B 1 90 ? -17.281 -4.562 -11.953 1 93.81 90 PRO B CA 1
ATOM 2707 C C . PRO B 1 90 ? -17.141 -4.281 -13.445 1 93.81 90 PRO B C 1
ATOM 2709 O O . PRO B 1 90 ? -17.984 -3.611 -14.047 1 93.81 90 PRO B O 1
ATOM 2712 N N . ASP B 1 91 ? -16.109 -4.844 -14.133 1 92.88 91 ASP B N 1
ATOM 2713 C CA . ASP B 1 91 ? -15.781 -4.637 -15.539 1 92.88 91 ASP B CA 1
ATOM 2714 C C . ASP B 1 91 ? -16.719 -5.434 -16.438 1 92.88 91 ASP B C 1
ATOM 2716 O O . ASP B 1 91 ? -16.812 -5.16 -17.641 1 92.88 91 ASP B O 1
ATOM 2720 N N . GLY B 1 92 ? -17.359 -6.512 -15.883 1 97.12 92 GLY B N 1
ATOM 2721 C CA . GLY B 1 92 ? -18.281 -7.285 -16.688 1 97.12 92 GLY B CA 1
ATOM 2722 C C . GLY B 1 92 ? -17.844 -8.719 -16.906 1 97.12 92 GLY B C 1
ATOM 2723 O O . GLY B 1 92 ? -18.375 -9.422 -17.766 1 97.12 92 GLY B O 1
ATOM 2724 N N . VAL B 1 93 ? -16.828 -9.156 -16.156 1 98.19 93 VAL B N 1
ATOM 2725 C CA . VAL B 1 93 ? -16.344 -10.523 -16.328 1 98.19 93 VAL B CA 1
ATOM 2726 C C . VAL B 1 93 ? -15.883 -11.086 -14.992 1 98.19 93 VAL B C 1
ATOM 2728 O O . VAL B 1 93 ? -15.352 -10.359 -14.156 1 98.19 93 VAL B O 1
ATOM 2731 N N . VAL B 1 94 ? -16.156 -12.352 -14.727 1 98.06 94 VAL B N 1
ATOM 2732 C CA . VAL B 1 94 ? -15.727 -13.086 -13.539 1 98.06 94 VAL B CA 1
ATOM 2733 C C . VAL B 1 94 ? -15.516 -14.555 -13.883 1 98.06 94 VAL B C 1
ATOM 2735 O O . VAL B 1 94 ? -16.172 -15.086 -14.773 1 98.06 94 VAL B O 1
ATOM 2738 N N . ALA B 1 95 ? -14.57 -15.211 -13.234 1 98.12 95 ALA B N 1
ATOM 2739 C CA . ALA B 1 95 ? -14.305 -16.609 -13.531 1 98.12 95 ALA B CA 1
ATOM 2740 C C . ALA B 1 95 ? -14.055 -17.406 -12.25 1 98.12 95 ALA B C 1
ATOM 2742 O O . ALA B 1 95 ? -13.703 -16.844 -11.219 1 98.12 95 ALA B O 1
ATOM 2743 N N . ILE B 1 96 ? -14.336 -18.641 -12.305 1 98.19 96 ILE B N 1
ATOM 2744 C CA . ILE B 1 96 ? -13.93 -19.625 -11.297 1 98.19 96 ILE B CA 1
ATOM 2745 C C . ILE B 1 96 ? -12.664 -20.344 -11.758 1 98.19 96 ILE B C 1
ATOM 2747 O O . ILE B 1 96 ? -12.602 -20.844 -12.891 1 98.19 96 ILE B O 1
ATOM 2751 N N . ALA B 1 97 ? -11.68 -20.359 -10.953 1 97.69 97 ALA B N 1
ATOM 2752 C CA . ALA B 1 97 ? -10.422 -21.031 -11.266 1 97.69 97 ALA B CA 1
ATOM 2753 C C . ALA B 1 97 ? -10.109 -22.109 -10.227 1 97.69 97 ALA B C 1
ATOM 2755 O O . ALA B 1 97 ? -10.617 -22.062 -9.109 1 97.69 97 ALA B O 1
ATOM 2756 N N . ARG B 1 98 ? -9.32 -23.062 -10.641 1 95.69 98 ARG B N 1
ATOM 2757 C CA . ARG B 1 98 ? -8.922 -24.156 -9.766 1 95.69 98 ARG B CA 1
ATOM 2758 C C . ARG B 1 98 ? -7.625 -23.812 -9.031 1 95.69 98 ARG B C 1
ATOM 2760 O O . ARG B 1 98 ? -6.688 -23.281 -9.625 1 95.69 98 ARG B O 1
ATOM 2767 N N . ARG B 1 99 ? -7.637 -24.109 -7.742 1 91.69 99 ARG B N 1
ATOM 2768 C CA . ARG B 1 99 ? -6.395 -23.984 -6.988 1 91.69 99 ARG B CA 1
ATOM 2769 C C . ARG B 1 99 ? -5.398 -25.062 -7.379 1 91.69 99 ARG B C 1
ATOM 2771 O O . ARG B 1 99 ? -5.781 -26.234 -7.566 1 91.69 99 ARG B O 1
ATOM 2778 N N . GLN B 1 100 ? -4.27 -24.656 -7.648 1 84 100 GLN B N 1
ATOM 2779 C CA . GLN B 1 100 ? -3.254 -25.656 -7.973 1 84 100 GLN B CA 1
ATOM 2780 C C . GLN B 1 100 ? -2.344 -25.922 -6.777 1 84 100 GLN B C 1
ATOM 2782 O O . GLN B 1 100 ? -2.082 -25.016 -5.977 1 84 100 GLN B O 1
ATOM 2787 N N . ASP B 1 101 ? -2.193 -27.203 -6.496 1 70.69 101 ASP B N 1
ATOM 2788 C CA . ASP B 1 101 ? -1.257 -27.562 -5.434 1 70.69 101 ASP B CA 1
ATOM 2789 C C . ASP B 1 101 ? 0.144 -27.031 -5.738 1 70.69 101 ASP B C 1
ATOM 2791 O O . ASP B 1 101 ? 0.76 -27.422 -6.73 1 70.69 101 ASP B O 1
ATOM 2795 N N . GLN B 1 102 ? 0.367 -25.938 -5.211 1 65.38 102 GLN B N 1
ATOM 2796 C CA . GLN B 1 102 ? 1.734 -25.469 -5.426 1 65.38 102 GLN B CA 1
ATOM 2797 C C . GLN B 1 102 ? 2.697 -26.109 -4.434 1 65.38 102 GLN B C 1
ATOM 2799 O O . GLN B 1 102 ? 2.414 -26.172 -3.234 1 65.38 102 GLN B O 1
ATOM 2804 N N . THR B 1 103 ? 3.6 -26.984 -4.965 1 67.81 103 THR B N 1
ATOM 2805 C CA . THR B 1 103 ? 4.676 -27.5 -4.133 1 67.81 103 THR B CA 1
ATOM 2806 C C . THR B 1 103 ? 5.473 -26.359 -3.5 1 67.81 103 THR B C 1
ATOM 2808 O O . THR B 1 103 ? 5.816 -25.391 -4.176 1 67.81 103 THR B O 1
ATOM 2811 N N . PRO B 1 104 ? 5.559 -26.516 -2.227 1 72.56 104 PRO B N 1
ATOM 2812 C CA . PRO B 1 104 ? 6.398 -25.484 -1.614 1 72.56 104 PRO B CA 1
ATOM 2813 C C . PRO B 1 104 ? 7.777 -25.375 -2.262 1 72.56 104 PRO B C 1
ATOM 2815 O O . PRO B 1 104 ? 8.414 -26.406 -2.523 1 72.56 104 PRO B O 1
ATOM 2818 N N . VAL B 1 105 ? 8.039 -24.281 -2.703 1 79.5 105 VAL B N 1
ATOM 2819 C CA . VAL B 1 105 ? 9.359 -24.016 -3.273 1 79.5 105 VAL B CA 1
ATOM 2820 C C . VAL B 1 105 ? 10.32 -23.578 -2.172 1 79.5 105 VAL B C 1
ATOM 2822 O O . VAL B 1 105 ? 10.023 -22.656 -1.408 1 79.5 105 VAL B O 1
ATOM 2825 N N . PRO B 1 106 ? 11.375 -24.375 -2.09 1 89.25 106 PRO B N 1
ATOM 2826 C CA . PRO B 1 106 ? 12.375 -23.906 -1.128 1 89.25 106 PRO B CA 1
ATOM 2827 C C . PRO B 1 106 ? 12.961 -22.547 -1.493 1 89.25 106 PRO B C 1
ATOM 2829 O O . PRO B 1 106 ? 13 -22.188 -2.672 1 89.25 106 PRO B O 1
ATOM 2832 N N . ILE B 1 107 ? 13.234 -21.844 -0.535 1 92.69 107 ILE B N 1
ATOM 2833 C CA . ILE B 1 107 ? 13.938 -20.594 -0.77 1 92.69 107 ILE B CA 1
ATOM 2834 C C . ILE B 1 107 ? 15.43 -20.875 -0.951 1 92.69 107 ILE B C 1
ATOM 2836 O O . ILE B 1 107 ? 16.094 -21.375 -0.043 1 92.69 107 ILE B O 1
ATOM 2840 N N . THR B 1 108 ? 15.984 -20.531 -2.121 1 95.31 108 THR B N 1
ATOM 2841 C CA . THR B 1 108 ? 17.391 -20.812 -2.387 1 95.31 108 THR B CA 1
ATOM 2842 C C . THR B 1 108 ? 18.156 -19.516 -2.643 1 95.31 108 THR B C 1
ATOM 2844 O O . THR B 1 108 ? 19.391 -19.484 -2.592 1 95.31 108 THR B O 1
ATOM 2847 N N . SER B 1 109 ? 17.484 -18.469 -3 1 96.5 109 SER B N 1
ATOM 2848 C CA . SER B 1 109 ? 18.109 -17.188 -3.285 1 96.5 109 SER B CA 1
ATOM 2849 C C . SER B 1 109 ? 17.469 -16.062 -2.484 1 96.5 109 SER B C 1
ATOM 2851 O O . SER B 1 109 ? 17.984 -15.656 -1.439 1 96.5 109 SER B O 1
ATOM 2853 N N . LEU B 1 110 ? 16.234 -15.695 -2.834 1 98.19 110 LEU B N 1
ATOM 2854 C CA . LEU B 1 110 ? 15.523 -14.625 -2.148 1 98.19 110 LEU B CA 1
ATOM 2855 C C . LEU B 1 110 ? 14.078 -15.023 -1.877 1 98.19 110 LEU B C 1
ATOM 2857 O O . LEU B 1 110 ? 13.336 -15.375 -2.803 1 98.19 110 LEU B O 1
ATOM 2861 N N . GLY B 1 111 ? 13.711 -15.023 -0.641 1 98.06 111 GLY B N 1
ATOM 2862 C CA . GLY B 1 111 ? 12.344 -15.336 -0.25 1 98.06 111 GLY B CA 1
ATOM 2863 C C . GLY B 1 111 ? 11.727 -14.281 0.653 1 98.06 111 GLY B C 1
ATOM 2864 O O . GLY B 1 111 ? 12.445 -13.523 1.307 1 98.06 111 GLY B O 1
ATOM 2865 N N . LEU B 1 112 ? 10.445 -14.18 0.663 1 98.62 112 LEU B N 1
ATOM 2866 C CA . LEU B 1 112 ? 9.664 -13.336 1.567 1 98.62 112 LEU B CA 1
ATOM 2867 C C . LEU B 1 112 ? 8.781 -14.188 2.471 1 98.62 112 LEU B C 1
ATOM 2869 O O . LEU B 1 112 ? 8.023 -15.039 1.987 1 98.62 112 LEU B O 1
ATOM 2873 N N . VAL B 1 113 ? 8.906 -14.023 3.73 1 98.44 113 VAL B N 1
ATOM 2874 C CA . VAL B 1 113 ? 8.156 -14.773 4.727 1 98.44 113 VAL B CA 1
ATOM 2875 C C . VAL B 1 113 ? 7.293 -13.828 5.555 1 98.44 113 VAL B C 1
ATOM 2877 O O . VAL B 1 113 ? 7.812 -12.914 6.195 1 98.44 113 VAL B O 1
ATOM 2880 N N . LEU B 1 114 ? 5.996 -14.102 5.551 1 98.44 114 LEU B N 1
ATOM 2881 C CA . LEU B 1 114 ? 5.047 -13.219 6.215 1 98.44 114 LEU B CA 1
ATOM 2882 C C . LEU B 1 114 ? 4.328 -13.938 7.344 1 98.44 114 LEU B C 1
ATOM 2884 O O . LEU B 1 114 ? 3.732 -15 7.129 1 98.44 114 LEU B O 1
ATOM 2888 N N . GLU B 1 115 ? 4.348 -13.367 8.477 1 98.38 115 GLU B N 1
ATOM 2889 C CA . GLU B 1 115 ? 3.668 -13.938 9.633 1 98.38 115 GLU B CA 1
ATOM 2890 C C . GLU B 1 115 ? 2.449 -13.109 10.031 1 98.38 115 GLU B C 1
ATOM 2892 O O . GLU B 1 115 ? 2.576 -11.922 10.352 1 98.38 115 GLU B O 1
ATOM 2897 N N . THR B 1 116 ? 1.264 -13.719 10.023 1 98.06 116 THR B N 1
ATOM 2898 C CA . THR B 1 116 ? 0.006 -13.18 10.531 1 98.06 116 THR B CA 1
ATOM 2899 C C . THR B 1 116 ? -0.33 -11.852 9.859 1 98.06 116 THR B C 1
ATOM 2901 O O . THR B 1 116 ? -0.667 -10.883 10.539 1 98.06 116 THR B O 1
ATOM 2904 N N . VAL B 1 117 ? -0.171 -11.781 8.539 1 98.19 117 VAL B N 1
ATOM 2905 C CA . VAL B 1 117 ? -0.621 -10.625 7.773 1 98.19 117 VAL B CA 1
ATOM 2906 C C . VAL B 1 117 ? -2.139 -10.664 7.613 1 98.19 117 VAL B C 1
ATOM 2908 O O . VAL B 1 117 ? -2.695 -11.68 7.184 1 98.19 117 VAL B O 1
ATOM 2911 N N . GLN B 1 118 ? -2.818 -9.586 7.898 1 97 118 GLN B N 1
ATOM 2912 C CA . GLN B 1 118 ? -4.273 -9.648 8 1 97 118 GLN B CA 1
ATOM 2913 C C . GLN B 1 118 ? -4.938 -8.883 6.859 1 97 118 GLN B C 1
ATOM 2915 O O . GLN B 1 118 ? -6.043 -9.234 6.438 1 97 118 GLN B O 1
ATOM 2920 N N . ASP B 1 119 ? -4.398 -7.832 6.371 1 97.19 119 ASP B N 1
ATOM 2921 C CA . ASP B 1 119 ? -5.02 -6.988 5.355 1 97.19 119 ASP B CA 1
ATOM 2922 C C . ASP B 1 119 ? -4.824 -7.578 3.959 1 97.19 119 ASP B C 1
ATOM 2924 O O . ASP B 1 119 ? -3.693 -7.668 3.473 1 97.19 119 ASP B O 1
ATOM 2928 N N . PRO B 1 120 ? -5.855 -7.91 3.238 1 97.94 120 PRO B N 1
ATOM 2929 C CA . PRO B 1 120 ? -5.715 -8.523 1.915 1 97.94 120 PRO B CA 1
ATOM 2930 C C . PRO B 1 120 ? -5.051 -7.594 0.902 1 97.94 120 PRO B C 1
ATOM 2932 O O . PRO B 1 120 ? -4.309 -8.055 0.028 1 97.94 120 PRO B O 1
ATOM 2935 N N . GLY B 1 121 ? -5.293 -6.289 0.996 1 97.75 121 GLY B N 1
ATOM 2936 C CA . GLY B 1 121 ? -4.629 -5.34 0.12 1 97.75 121 GLY B CA 1
ATOM 2937 C C . GLY B 1 121 ? -3.119 -5.336 0.277 1 97.75 121 GLY B C 1
ATOM 2938 O O . GLY B 1 121 ? -2.387 -5.332 -0.714 1 97.75 121 GLY B O 1
ATOM 2939 N N . ASN B 1 122 ? -2.68 -5.387 1.524 1 98.38 122 ASN B N 1
ATOM 2940 C CA . ASN B 1 122 ? -1.249 -5.457 1.806 1 98.38 122 ASN B CA 1
ATOM 2941 C C . ASN B 1 122 ? -0.623 -6.715 1.217 1 98.38 122 ASN B C 1
ATOM 2943 O O . ASN B 1 122 ? 0.425 -6.652 0.572 1 98.38 122 ASN B O 1
ATOM 2947 N N . LEU B 1 123 ? -1.295 -7.812 1.455 1 98.69 123 LEU B N 1
ATOM 2948 C CA . LEU B 1 123 ? -0.746 -9.062 0.948 1 98.69 123 LEU B CA 1
ATOM 2949 C C . LEU B 1 123 ? -0.654 -9.039 -0.574 1 98.69 123 LEU B C 1
ATOM 2951 O O . LEU B 1 123 ? 0.375 -9.406 -1.145 1 98.69 123 LEU B O 1
ATOM 2955 N N . GLY B 1 124 ? -1.739 -8.602 -1.225 1 98.62 124 GLY B N 1
ATOM 2956 C CA . GLY B 1 124 ? -1.699 -8.5 -2.674 1 98.62 124 GLY B CA 1
ATOM 2957 C C . GLY B 1 124 ? -0.578 -7.613 -3.18 1 98.62 124 GLY B C 1
ATOM 2958 O O . GLY B 1 124 ? 0.135 -7.977 -4.117 1 98.62 124 GLY B O 1
ATOM 2959 N N . THR B 1 125 ? -0.429 -6.465 -2.564 1 98.62 125 THR B N 1
ATOM 2960 C CA . THR B 1 125 ? 0.624 -5.523 -2.932 1 98.62 125 THR B CA 1
ATOM 2961 C C . THR B 1 125 ? 2.002 -6.148 -2.729 1 98.62 125 THR B C 1
ATOM 2963 O O . THR B 1 125 ? 2.896 -5.977 -3.559 1 98.62 125 THR B O 1
ATOM 2966 N N . MET B 1 126 ? 2.154 -6.883 -1.658 1 98.88 126 MET B N 1
ATOM 2967 C CA . MET B 1 126 ? 3.438 -7.523 -1.379 1 98.88 126 MET B CA 1
ATOM 2968 C C . MET B 1 126 ? 3.727 -8.625 -2.389 1 98.88 126 MET B C 1
ATOM 2970 O O . MET B 1 126 ? 4.875 -8.812 -2.801 1 98.88 126 MET B O 1
ATOM 2974 N N . ILE B 1 127 ? 2.721 -9.375 -2.807 1 98.38 127 ILE B N 1
ATOM 2975 C CA . ILE B 1 127 ? 2.885 -10.391 -3.848 1 98.38 127 ILE B CA 1
ATOM 2976 C C . ILE B 1 127 ? 3.373 -9.727 -5.133 1 98.38 127 ILE B C 1
ATOM 2978 O O . ILE B 1 127 ? 4.332 -10.195 -5.754 1 98.38 127 ILE B O 1
ATOM 2982 N N . ARG B 1 128 ? 2.715 -8.625 -5.48 1 98.62 128 ARG B N 1
ATOM 2983 C CA . ARG B 1 128 ? 3.07 -7.887 -6.688 1 98.62 128 ARG B CA 1
ATOM 2984 C C . ARG B 1 128 ? 4.504 -7.375 -6.617 1 98.62 128 ARG B C 1
ATOM 2986 O O . ARG B 1 128 ? 5.281 -7.559 -7.555 1 98.62 128 ARG B O 1
ATOM 2993 N N . THR B 1 129 ? 4.859 -6.797 -5.504 1 98.81 129 THR B N 1
ATOM 2994 C CA . THR B 1 129 ? 6.191 -6.234 -5.312 1 98.81 129 THR B CA 1
ATOM 2995 C C . THR B 1 129 ? 7.238 -7.34 -5.254 1 98.81 129 THR B C 1
ATOM 2997 O O . THR B 1 129 ? 8.328 -7.199 -5.816 1 98.81 129 THR B O 1
ATOM 3000 N N . ALA B 1 130 ? 6.918 -8.414 -4.559 1 98.69 130 ALA B N 1
ATOM 3001 C CA . ALA B 1 130 ? 7.84 -9.539 -4.457 1 98.69 130 ALA B CA 1
ATOM 3002 C C . ALA B 1 130 ? 8.172 -10.109 -5.832 1 98.69 130 ALA B C 1
ATOM 3004 O O . ALA B 1 130 ? 9.336 -10.367 -6.141 1 98.69 130 ALA B O 1
ATOM 3005 N N . THR B 1 131 ? 7.145 -10.273 -6.629 1 98.06 131 THR B N 1
ATOM 3006 C CA . THR B 1 131 ? 7.34 -10.766 -7.988 1 98.06 131 THR B CA 1
ATOM 3007 C C . THR B 1 131 ? 8.234 -9.82 -8.781 1 98.06 131 THR B C 1
ATOM 3009 O O . THR B 1 131 ? 9.203 -10.25 -9.406 1 98.06 131 THR B O 1
ATOM 3012 N N . ALA B 1 132 ? 7.945 -8.547 -8.656 1 98.38 132 ALA B N 1
ATOM 3013 C CA . ALA B 1 132 ? 8.672 -7.52 -9.398 1 98.38 132 ALA B CA 1
ATOM 3014 C C . ALA B 1 132 ? 10.125 -7.434 -8.938 1 98.38 132 ALA B C 1
ATOM 3016 O O . ALA B 1 132 ? 11.008 -7.035 -9.695 1 98.38 132 ALA B O 1
ATOM 3017 N N . ALA B 1 133 ? 10.367 -7.793 -7.699 1 98.5 133 ALA B N 1
ATOM 3018 C CA . ALA B 1 133 ? 11.711 -7.699 -7.125 1 98.5 133 ALA B CA 1
ATOM 3019 C C . ALA B 1 133 ? 12.5 -8.984 -7.352 1 98.5 133 ALA B C 1
ATOM 3021 O O . ALA B 1 133 ? 13.688 -9.055 -7.023 1 98.5 133 ALA B O 1
ATOM 3022 N N . GLY B 1 134 ? 11.875 -10.016 -7.812 1 97.5 134 GLY B N 1
ATOM 3023 C CA . GLY B 1 134 ? 12.578 -11.242 -8.148 1 97.5 134 GLY B CA 1
ATOM 3024 C C . GLY B 1 134 ? 12.547 -12.266 -7.035 1 97.5 134 GLY B C 1
ATOM 3025 O O . GLY B 1 134 ? 13.438 -13.117 -6.949 1 97.5 134 GLY B O 1
ATOM 3026 N N . VAL B 1 135 ? 11.586 -12.188 -6.207 1 97.56 135 VAL B N 1
ATOM 3027 C CA . VAL B 1 135 ? 11.422 -13.156 -5.129 1 97.56 135 VAL B CA 1
ATOM 3028 C C . VAL B 1 135 ? 11.055 -14.516 -5.715 1 97.56 135 VAL B C 1
ATOM 3030 O O . VAL B 1 135 ? 10.195 -14.617 -6.59 1 97.56 135 VAL B O 1
ATOM 3033 N N . GLU B 1 136 ? 11.68 -15.516 -5.211 1 94.94 136 GLU B N 1
ATOM 3034 C CA . GLU B 1 136 ? 11.5 -16.859 -5.766 1 94.94 136 GLU B CA 1
ATOM 3035 C C . GLU B 1 136 ? 10.328 -17.578 -5.098 1 94.94 136 GLU B C 1
ATOM 3037 O O . GLU B 1 136 ? 9.727 -18.469 -5.688 1 94.94 136 GLU B O 1
ATOM 3042 N N . GLY B 1 137 ? 10.094 -17.188 -3.832 1 95.19 137 GLY B N 1
ATOM 3043 C CA . GLY B 1 137 ? 9.023 -17.828 -3.072 1 95.19 137 GLY B CA 1
ATOM 3044 C C . GLY B 1 137 ? 8.5 -16.953 -1.947 1 95.19 137 GLY B C 1
ATOM 3045 O O . GLY B 1 137 ? 9.273 -16.266 -1.276 1 95.19 137 GLY B O 1
ATOM 3046 N N . LEU B 1 138 ? 7.207 -17.047 -1.753 1 96.81 138 LEU B N 1
ATOM 3047 C CA . LEU B 1 138 ? 6.539 -16.328 -0.677 1 96.81 138 LEU B CA 1
ATOM 3048 C C . LEU B 1 138 ? 5.867 -17.297 0.29 1 96.81 138 LEU B C 1
ATOM 3050 O O . LEU B 1 138 ? 5.07 -18.141 -0.125 1 96.81 138 LEU B O 1
ATOM 3054 N N . TRP B 1 139 ? 6.254 -17.219 1.56 1 97.19 139 TRP B N 1
ATOM 3055 C CA . TRP B 1 139 ? 5.66 -18.062 2.588 1 97.19 139 TRP B CA 1
ATOM 3056 C C . TRP B 1 139 ? 4.738 -17.25 3.494 1 97.19 139 TRP B C 1
ATOM 3058 O O . TRP B 1 139 ? 5.059 -16.125 3.865 1 97.19 139 TRP B O 1
ATOM 3068 N N . LEU B 1 140 ? 3.623 -17.859 3.801 1 96.94 140 LEU B N 1
ATOM 3069 C CA . LEU B 1 140 ? 2.648 -17.266 4.711 1 96.94 140 LEU B CA 1
ATOM 3070 C C . LEU B 1 140 ? 2.367 -18.203 5.887 1 96.94 140 LEU B C 1
ATOM 3072 O O . LEU B 1 140 ? 2.279 -19.422 5.715 1 96.94 140 LEU B O 1
ATOM 3076 N N . SER B 1 141 ? 2.242 -17.562 7.059 1 97.44 141 SER B N 1
ATOM 3077 C CA . SER B 1 141 ? 1.694 -18.359 8.156 1 97.44 141 SER B CA 1
ATOM 3078 C C . SER B 1 141 ? 0.217 -18.656 7.926 1 97.44 141 SER B C 1
ATOM 3080 O O . SER B 1 141 ? -0.481 -17.906 7.246 1 97.44 141 SER B O 1
ATOM 3082 N N . SER B 1 142 ? -0.304 -19.703 8.516 1 95.81 142 SER B N 1
ATOM 3083 C CA . SER B 1 142 ? -1.65 -20.203 8.25 1 95.81 142 SER B CA 1
ATOM 3084 C C . SER B 1 142 ? -2.709 -19.25 8.812 1 95.81 142 SER B C 1
ATOM 3086 O O . SER B 1 142 ? -3.875 -19.312 8.414 1 95.81 142 SER B O 1
ATOM 3088 N N . ASP B 1 143 ? -2.312 -18.453 9.703 1 96.94 143 ASP B N 1
ATOM 3089 C CA . ASP B 1 143 ? -3.271 -17.516 10.297 1 96.94 143 ASP B CA 1
ATOM 3090 C C . ASP B 1 143 ? -3.244 -16.172 9.586 1 96.94 143 ASP B C 1
ATOM 3092 O O . ASP B 1 143 ? -3.82 -15.195 10.07 1 96.94 143 ASP B O 1
ATOM 3096 N N . SER B 1 144 ? -2.549 -16.078 8.445 1 97.75 144 SER B N 1
ATOM 3097 C CA . SER B 1 144 ? -2.607 -14.906 7.582 1 97.75 144 SER B CA 1
ATOM 3098 C C . SER B 1 144 ? -3.848 -14.93 6.695 1 97.75 144 SER B C 1
ATOM 3100 O O . SER B 1 144 ? -4.535 -15.953 6.613 1 97.75 144 SER B O 1
ATOM 3102 N N . VAL B 1 145 ? -4.164 -13.805 6.18 1 97.62 145 VAL B N 1
ATOM 3103 C CA . VAL B 1 145 ? -5.258 -13.711 5.219 1 97.62 145 VAL B CA 1
ATOM 3104 C C . VAL B 1 145 ? -5.047 -14.734 4.102 1 97.62 145 VAL B C 1
ATOM 3106 O O . VAL B 1 145 ? -3.916 -14.969 3.668 1 97.62 145 VAL B O 1
ATOM 3109 N N . ASP B 1 146 ? -6.129 -15.328 3.631 1 97 146 ASP B N 1
ATOM 3110 C CA . ASP B 1 146 ? -6.098 -16.328 2.568 1 97 146 ASP B CA 1
ATOM 3111 C C . ASP B 1 146 ? -5.582 -15.727 1.264 1 97 146 ASP B C 1
ATOM 3113 O O . ASP B 1 146 ? -6.137 -14.75 0.762 1 97 146 ASP B O 1
ATOM 3117 N N . PRO B 1 147 ? -4.527 -16.328 0.664 1 96.5 147 PRO B N 1
ATOM 3118 C CA . PRO B 1 147 ? -3.936 -15.742 -0.541 1 96.5 147 PRO B CA 1
ATOM 3119 C C . PRO B 1 147 ? -4.879 -15.781 -1.741 1 96.5 147 PRO B C 1
ATOM 3121 O O . PRO B 1 147 ? -4.637 -15.109 -2.744 1 96.5 147 PRO B O 1
ATOM 3124 N N . THR B 1 148 ? -5.988 -16.5 -1.665 1 97 148 THR B N 1
ATOM 3125 C CA . THR B 1 148 ? -6.922 -16.562 -2.781 1 97 148 THR B CA 1
ATOM 3126 C C . THR B 1 148 ? -8.102 -15.625 -2.562 1 97 148 THR B C 1
ATOM 3128 O O . THR B 1 148 ? -9.086 -15.672 -3.301 1 97 148 THR B O 1
ATOM 3131 N N . HIS B 1 149 ? -7.996 -14.852 -1.512 1 97.5 149 HIS B N 1
ATOM 3132 C CA . HIS B 1 149 ? -8.977 -13.797 -1.304 1 97.5 149 HIS B CA 1
ATOM 3133 C C . HIS B 1 149 ? -9.086 -12.891 -2.529 1 97.5 149 HIS B C 1
ATOM 3135 O O . HIS B 1 149 ? -8.07 -12.508 -3.111 1 97.5 149 HIS B O 1
ATOM 3141 N N . PRO B 1 150 ? -10.305 -12.531 -2.939 1 96.75 150 PRO B N 1
ATOM 3142 C CA . PRO B 1 150 ? -10.477 -11.727 -4.152 1 96.75 150 PRO B CA 1
ATOM 3143 C C . PRO B 1 150 ? -9.703 -10.406 -4.098 1 96.75 150 PRO B C 1
ATOM 3145 O O . PRO B 1 150 ? -9.117 -9.992 -5.102 1 96.75 150 PRO B O 1
ATOM 3148 N N . LYS B 1 151 ? -9.695 -9.844 -2.951 1 96.44 151 LYS B N 1
ATOM 3149 C CA . LYS B 1 151 ? -8.984 -8.578 -2.811 1 96.44 151 LYS B CA 1
ATOM 3150 C C . LYS B 1 151 ? -7.477 -8.773 -2.939 1 96.44 151 LYS B C 1
ATOM 3152 O O . LYS B 1 151 ? -6.77 -7.891 -3.432 1 96.44 151 LYS B O 1
ATOM 3157 N N . VAL B 1 152 ? -6.953 -9.93 -2.459 1 98.25 152 VAL B N 1
ATOM 3158 C CA . VAL B 1 152 ? -5.539 -10.258 -2.633 1 98.25 152 VAL B CA 1
ATOM 3159 C C . VAL B 1 152 ? -5.223 -10.406 -4.121 1 98.25 152 VAL B C 1
ATOM 3161 O O . VAL B 1 152 ? -4.262 -9.812 -4.621 1 98.25 152 VAL B O 1
ATOM 3164 N N . LEU B 1 153 ? -6.059 -11.125 -4.789 1 97.88 153 LEU B N 1
ATOM 3165 C CA . LEU B 1 153 ? -5.879 -11.375 -6.215 1 97.88 153 LEU B CA 1
ATOM 3166 C C . LEU B 1 153 ? -5.914 -10.062 -7 1 97.88 153 LEU B C 1
ATOM 3168 O O . LEU B 1 153 ? -5.039 -9.805 -7.828 1 97.88 153 LEU B O 1
ATOM 3172 N N . ARG B 1 154 ? -6.789 -9.234 -6.688 1 96.12 154 ARG B N 1
ATOM 3173 C CA . ARG B 1 154 ? -6.918 -7.957 -7.387 1 96.12 154 ARG B CA 1
ATOM 3174 C C . ARG B 1 154 ? -5.707 -7.066 -7.129 1 96.12 154 ARG B C 1
ATOM 3176 O O . ARG B 1 154 ? -5.145 -6.488 -8.062 1 96.12 154 ARG B O 1
ATOM 3183 N N . ALA B 1 155 ? -5.297 -7.023 -5.867 1 96.81 155 ALA B N 1
ATOM 3184 C CA . ALA B 1 155 ? -4.199 -6.141 -5.48 1 96.81 155 ALA B CA 1
ATOM 3185 C C . ALA B 1 155 ? -2.869 -6.645 -6.035 1 96.81 155 ALA B C 1
ATOM 3187 O O . ALA B 1 155 ? -1.931 -5.867 -6.219 1 96.81 155 ALA B O 1
ATOM 3188 N N . SER B 1 156 ? -2.758 -7.922 -6.352 1 97.88 156 SER B N 1
ATOM 3189 C CA . SER B 1 156 ? -1.536 -8.492 -6.906 1 97.88 156 SER B CA 1
ATOM 3190 C C . SER B 1 156 ? -1.406 -8.18 -8.398 1 97.88 156 SER B C 1
ATOM 3192 O O . SER B 1 156 ? -0.328 -8.328 -8.977 1 97.88 156 SER B O 1
ATOM 31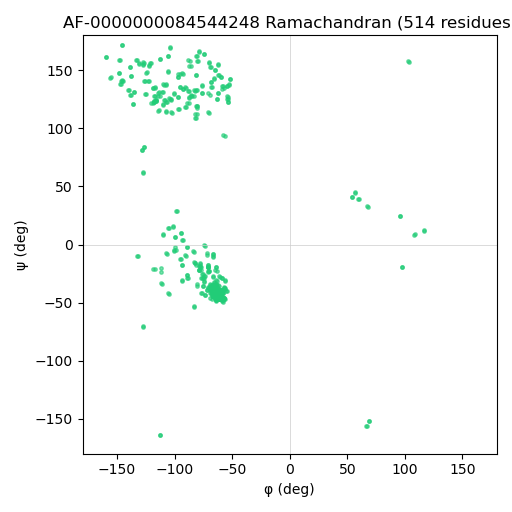94 N N . ALA B 1 157 ? -2.549 -7.816 -9.031 1 94.94 157 ALA B N 1
ATOM 3195 C CA . ALA B 1 157 ? -2.605 -7.383 -10.422 1 94.94 157 ALA B CA 1
ATOM 3196 C C . ALA B 1 157 ? -1.956 -8.414 -11.344 1 94.94 157 ALA B C 1
ATOM 3198 O O . ALA B 1 157 ? -1.125 -8.07 -12.188 1 94.94 157 ALA B O 1
ATOM 3199 N N . GLY B 1 158 ? -2.215 -9.703 -11.055 1 96.25 158 GLY B N 1
ATOM 3200 C CA . GLY B 1 158 ? -1.744 -10.766 -11.93 1 96.25 158 GLY B CA 1
ATOM 3201 C C . GLY B 1 158 ? -0.448 -11.398 -11.461 1 96.25 158 GLY B C 1
ATOM 3202 O O . GLY B 1 158 ? -0.12 -12.516 -11.852 1 96.25 158 GLY B O 1
ATOM 3203 N N . ALA B 1 159 ? 0.33 -10.734 -10.602 1 96.94 159 ALA B N 1
ATOM 3204 C CA . ALA B 1 159 ? 1.604 -11.25 -10.109 1 96.94 159 ALA B CA 1
ATOM 3205 C C . ALA B 1 159 ? 1.402 -12.516 -9.281 1 96.94 159 ALA B C 1
ATOM 3207 O O . ALA B 1 159 ? 2.33 -13.312 -9.117 1 96.94 159 ALA B O 1
ATOM 3208 N N . TRP B 1 160 ? 0.206 -12.719 -8.812 1 96.25 160 TRP B N 1
ATOM 3209 C CA . TRP B 1 160 ? -0.187 -13.875 -8.023 1 96.25 160 TRP B CA 1
ATOM 3210 C C . TRP B 1 160 ? 0.115 -15.172 -8.773 1 96.25 160 TRP B C 1
ATOM 3212 O O . TRP B 1 160 ? 0.513 -16.172 -8.164 1 96.25 160 TRP B O 1
ATOM 3222 N N . PHE B 1 161 ? 0.053 -15.133 -10.047 1 94.75 161 PHE B N 1
ATOM 3223 C CA . PHE B 1 161 ? 0.225 -16.328 -10.859 1 94.75 161 PHE B CA 1
ATOM 3224 C C . PHE B 1 161 ? 1.703 -16.625 -11.086 1 94.75 161 PHE B C 1
ATOM 3226 O O . PHE B 1 161 ? 2.062 -17.703 -11.562 1 94.75 161 PHE B O 1
ATOM 3233 N N . GLU B 1 162 ? 2.59 -15.734 -10.664 1 93 162 GLU B N 1
ATOM 3234 C CA . GLU B 1 162 ? 3.977 -15.82 -11.109 1 93 162 GLU B CA 1
ATOM 3235 C C . GLU B 1 162 ? 4.906 -16.188 -9.953 1 93 162 GLU B C 1
ATOM 3237 O O . GLU B 1 162 ? 6.039 -16.609 -10.18 1 93 162 GLU B O 1
ATOM 3242 N N . VAL B 1 163 ? 4.484 -15.977 -8.789 1 93.38 163 VAL B N 1
ATOM 3243 C CA . VAL B 1 163 ? 5.336 -16.281 -7.641 1 93.38 163 VAL B CA 1
ATOM 3244 C C . VAL B 1 163 ? 4.73 -17.406 -6.82 1 93.38 163 VAL B C 1
ATOM 3246 O O . VAL B 1 163 ? 3.551 -17.359 -6.465 1 93.38 163 VAL B O 1
ATOM 3249 N N . PRO B 1 164 ? 5.539 -18.453 -6.547 1 94.5 164 PRO B N 1
ATOM 3250 C CA . PRO B 1 164 ? 5.016 -19.516 -5.688 1 94.5 164 PRO B CA 1
ATOM 3251 C C . PRO B 1 164 ? 4.68 -19.031 -4.281 1 94.5 164 PRO B C 1
ATOM 3253 O O . PRO B 1 164 ? 5.492 -18.344 -3.652 1 94.5 164 PRO B O 1
ATOM 3256 N N . ILE B 1 165 ? 3.486 -19.359 -3.822 1 95.62 165 ILE B N 1
ATOM 3257 C CA . ILE B 1 165 ? 3.033 -19 -2.486 1 95.62 165 ILE B CA 1
ATOM 3258 C C . ILE B 1 165 ? 2.756 -20.25 -1.669 1 95.62 165 ILE B C 1
ATOM 3260 O O . ILE B 1 165 ? 1.99 -21.125 -2.096 1 95.62 165 ILE B O 1
ATOM 3264 N N . ALA B 1 166 ? 3.391 -20.359 -0.576 1 95 166 ALA B N 1
ATOM 3265 C CA . ALA B 1 166 ? 3.17 -21.484 0.324 1 95 166 ALA B CA 1
ATOM 3266 C C . ALA B 1 166 ? 2.627 -21.016 1.671 1 95 166 ALA B C 1
ATOM 3268 O O . ALA B 1 166 ? 3.086 -20.016 2.215 1 95 166 ALA B O 1
ATOM 3269 N N . VAL B 1 167 ? 1.64 -21.703 2.148 1 94.38 167 VAL B N 1
ATOM 3270 C CA . VAL B 1 167 ? 1.083 -21.453 3.473 1 94.38 167 VAL B CA 1
ATOM 3271 C C . VAL B 1 167 ? 1.536 -22.531 4.445 1 94.38 167 VAL B C 1
ATOM 3273 O O . VAL B 1 167 ? 1.35 -23.734 4.184 1 94.38 167 VAL B O 1
ATOM 3276 N N . HIS B 1 168 ? 2.125 -22.094 5.551 1 94.5 168 HIS B N 1
ATOM 3277 C CA . HIS B 1 168 ? 2.678 -23.047 6.504 1 94.5 168 HIS B CA 1
ATOM 3278 C C . HIS B 1 168 ? 1.998 -22.922 7.863 1 94.5 168 HIS B C 1
ATOM 3280 O O . HIS B 1 168 ? 1.792 -21.812 8.359 1 94.5 168 HIS B O 1
ATOM 3286 N N . SER B 1 169 ? 1.65 -24.047 8.438 1 94.06 169 SER B N 1
ATOM 3287 C CA . SER B 1 169 ? 1.139 -24.062 9.805 1 94.06 169 SER B CA 1
ATOM 3288 C C . SER B 1 169 ? 2.264 -23.875 10.82 1 94.06 169 SER B C 1
ATOM 3290 O O . SER B 1 169 ? 2.033 -23.375 11.922 1 94.06 169 SER B O 1
ATOM 3292 N N . ASP B 1 170 ? 3.469 -24.266 10.359 1 94.69 170 ASP B N 1
ATOM 3293 C CA . ASP B 1 170 ? 4.641 -24.141 11.219 1 94.69 170 ASP B CA 1
ATOM 3294 C C . ASP B 1 170 ? 5.773 -23.406 10.492 1 94.69 170 ASP B C 1
ATOM 3296 O O . ASP B 1 170 ? 6.746 -24.047 10.07 1 94.69 170 ASP B O 1
ATOM 3300 N N . LEU B 1 171 ? 5.711 -22.172 10.461 1 94.19 171 LEU B N 1
ATOM 3301 C CA . LEU B 1 171 ? 6.668 -21.328 9.758 1 94.19 171 LEU B CA 1
ATOM 3302 C C . LEU B 1 171 ? 8.047 -21.422 10.391 1 94.19 171 LEU B C 1
ATOM 3304 O O . LEU B 1 171 ? 9.062 -21.375 9.695 1 94.19 171 LEU B O 1
ATOM 3308 N N . ILE B 1 172 ? 8.055 -21.562 11.695 1 95.75 172 ILE B N 1
ATOM 3309 C CA . ILE B 1 172 ? 9.305 -21.578 12.445 1 95.75 172 ILE B CA 1
ATOM 3310 C C . ILE B 1 172 ? 10.148 -22.781 12.039 1 95.75 172 ILE B C 1
ATOM 3312 O O . ILE B 1 172 ? 11.344 -22.641 11.742 1 95.75 172 ILE B O 1
ATOM 3316 N N . THR B 1 173 ? 9.547 -23.922 11.984 1 95.62 173 THR B N 1
ATOM 3317 C CA . THR B 1 173 ? 10.258 -25.141 11.609 1 95.62 173 THR B CA 1
ATOM 3318 C C . THR B 1 173 ? 10.758 -25.062 10.172 1 95.62 173 THR B C 1
ATOM 3320 O O . THR B 1 173 ? 11.898 -25.422 9.883 1 95.62 173 THR B O 1
ATOM 3323 N N . GLN B 1 174 ? 9.953 -24.562 9.273 1 94.81 174 GLN B N 1
ATOM 3324 C CA . GLN B 1 174 ? 10.344 -24.453 7.871 1 94.81 174 GLN B CA 1
ATOM 3325 C C . GLN B 1 174 ? 11.516 -23.484 7.703 1 94.81 174 GLN B C 1
ATOM 3327 O O . GLN B 1 174 ? 12.461 -23.781 6.965 1 94.81 174 GLN B O 1
ATOM 3332 N N . LEU B 1 175 ? 11.453 -22.406 8.375 1 96 175 LEU B N 1
ATOM 3333 C CA . LEU B 1 175 ? 12.508 -21.406 8.289 1 96 175 LEU B CA 1
ATOM 3334 C C . LEU B 1 175 ? 13.805 -21.922 8.906 1 96 175 LEU B C 1
ATOM 3336 O O . LEU B 1 175 ? 14.891 -21.672 8.375 1 96 175 LEU B O 1
ATOM 3340 N N . SER B 1 176 ? 13.625 -22.609 10.047 1 96.81 176 SER B N 1
ATOM 3341 C CA . SER B 1 176 ? 14.789 -23.203 10.688 1 96.81 176 SER B CA 1
ATOM 3342 C C . SER B 1 176 ? 15.492 -24.188 9.758 1 96.81 176 SER B C 1
ATOM 3344 O O . SER B 1 176 ? 16.719 -24.234 9.703 1 96.81 176 SER B O 1
ATOM 3346 N N . ASN B 1 177 ? 14.75 -24.938 9.078 1 95.69 177 ASN B N 1
ATOM 3347 C CA . ASN B 1 177 ? 15.297 -25.875 8.109 1 95.69 177 ASN B CA 1
ATOM 3348 C C . ASN B 1 177 ? 16.047 -25.156 6.988 1 95.69 177 ASN B C 1
ATOM 3350 O O . ASN B 1 177 ? 17.109 -25.594 6.562 1 95.69 177 ASN B O 1
ATOM 3354 N N . SER B 1 178 ? 15.492 -24.078 6.492 1 95.38 178 SER B N 1
ATOM 3355 C CA . SER B 1 178 ? 16.141 -23.281 5.453 1 95.38 178 SER B CA 1
ATOM 3356 C C . SER B 1 178 ? 17.438 -22.672 5.961 1 95.38 178 SER B C 1
ATOM 3358 O O . SER B 1 178 ? 18.422 -22.594 5.223 1 95.38 178 SER B O 1
ATOM 3360 N N . GLN B 1 179 ? 17.344 -22.25 7.16 1 96.19 179 GLN B N 1
ATOM 3361 C CA . GLN B 1 179 ? 18.516 -21.656 7.789 1 96.19 179 GLN B CA 1
ATOM 3362 C C . GLN B 1 179 ? 19.672 -22.656 7.848 1 96.19 179 GLN B C 1
ATOM 3364 O O . GLN B 1 179 ? 20.812 -22.297 7.582 1 96.19 179 GLN B O 1
ATOM 3369 N N . LYS B 1 180 ? 19.359 -23.859 8.172 1 96.06 180 LYS B N 1
ATOM 3370 C CA . LYS B 1 180 ? 20.344 -24.938 8.219 1 96.06 180 LYS B CA 1
ATOM 3371 C C . LYS B 1 180 ? 20.938 -25.203 6.844 1 96.06 180 LYS B C 1
ATOM 3373 O O . LYS B 1 180 ? 22.062 -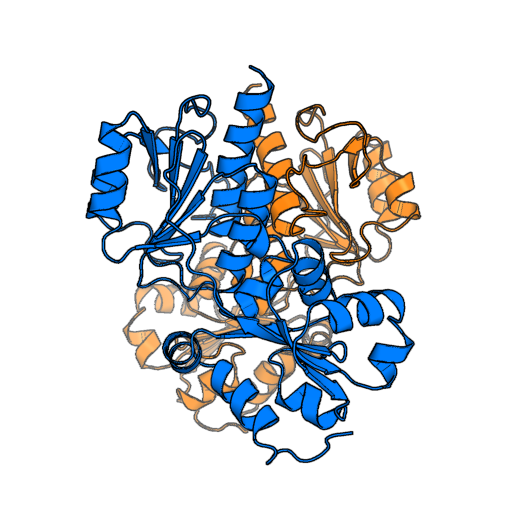25.703 6.73 1 96.06 180 LYS B O 1
ATOM 3378 N N . GLN B 1 181 ? 20.234 -24.828 5.855 1 95.62 181 GLN B N 1
ATOM 3379 C CA . GLN B 1 181 ? 20.688 -25.047 4.488 1 95.62 181 GLN B CA 1
ATOM 3380 C C . GLN B 1 181 ? 21.438 -23.828 3.963 1 95.62 181 GLN B C 1
ATOM 3382 O O . GLN B 1 181 ? 21.734 -23.734 2.768 1 95.62 181 GLN B O 1
ATOM 3387 N N . GLY B 1 182 ? 21.656 -22.797 4.805 1 96.44 182 GLY B N 1
ATOM 3388 C CA . GLY B 1 182 ? 22.531 -21.703 4.445 1 96.44 182 GLY B CA 1
ATOM 3389 C C . GLY B 1 182 ? 21.797 -20.406 4.148 1 96.44 182 GLY B C 1
ATOM 3390 O O . GLY B 1 182 ? 22.406 -19.422 3.752 1 96.44 182 GLY B O 1
ATOM 3391 N N . ILE B 1 183 ? 20.562 -20.391 4.402 1 97.5 183 ILE B N 1
ATOM 3392 C CA . ILE B 1 183 ? 19.781 -19.172 4.18 1 97.5 183 ILE B CA 1
ATOM 3393 C C . ILE B 1 183 ? 19.875 -18.266 5.395 1 97.5 183 ILE B C 1
ATOM 3395 O O . ILE B 1 183 ? 19.672 -18.703 6.527 1 97.5 183 ILE B O 1
ATOM 3399 N N . GLN B 1 184 ? 20.219 -17.031 5.18 1 98.31 184 GLN B N 1
ATOM 3400 C CA . GLN B 1 184 ? 20.141 -16.094 6.301 1 98.31 184 GLN B CA 1
ATOM 3401 C C . GLN B 1 184 ? 18.719 -15.602 6.504 1 98.31 184 GLN B C 1
ATOM 3403 O O . GLN B 1 184 ? 18.016 -15.289 5.535 1 98.31 184 GLN B O 1
ATOM 3408 N N . VAL B 1 185 ? 18.297 -15.633 7.703 1 98.44 185 VAL B N 1
ATOM 3409 C CA . VAL B 1 185 ? 16.969 -15.141 8.086 1 98.44 185 VAL B CA 1
ATOM 3410 C C . VAL B 1 185 ? 17.078 -13.711 8.602 1 98.44 185 VAL B C 1
ATOM 3412 O O . VAL B 1 185 ? 17.734 -13.461 9.617 1 98.44 185 VAL B O 1
ATOM 3415 N N . VAL B 1 186 ? 16.438 -12.766 7.887 1 98.69 186 VAL B N 1
ATOM 3416 C CA . VAL B 1 186 ? 16.516 -11.352 8.227 1 98.69 186 VAL B CA 1
ATOM 3417 C C . VAL B 1 186 ? 15.133 -10.852 8.656 1 98.69 186 VAL B C 1
ATOM 3419 O O . VAL B 1 186 ? 14.195 -10.836 7.855 1 98.69 186 VAL B O 1
ATOM 3422 N N . ALA B 1 187 ? 15.008 -10.453 9.906 1 98.38 187 ALA B N 1
ATOM 3423 C CA . ALA B 1 187 ? 13.742 -9.969 10.453 1 98.38 187 ALA B CA 1
ATOM 3424 C C . ALA B 1 187 ? 13.766 -8.453 10.617 1 98.38 187 ALA B C 1
ATOM 3426 O O . ALA B 1 187 ? 14.812 -7.859 10.867 1 98.38 187 ALA B O 1
ATOM 3427 N N . THR B 1 188 ? 12.586 -7.879 10.4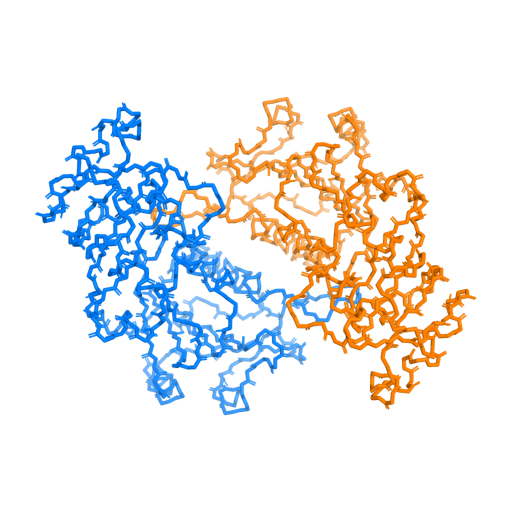69 1 95.88 188 THR B N 1
ATOM 3428 C CA . THR B 1 188 ? 12.461 -6.438 10.664 1 95.88 188 THR B CA 1
ATOM 3429 C C . THR B 1 188 ? 12.008 -6.117 12.086 1 95.88 188 THR B C 1
ATOM 3431 O O . THR B 1 188 ? 11.109 -6.77 12.617 1 95.88 188 THR B O 1
ATOM 3434 N N . ARG B 1 189 ? 12.672 -5.156 12.594 1 92.19 189 ARG B N 1
ATOM 3435 C CA . ARG B 1 189 ? 12.367 -4.676 13.938 1 92.19 189 ARG B CA 1
ATOM 3436 C C . ARG B 1 189 ? 12.617 -3.178 14.055 1 92.19 189 ARG B C 1
ATOM 3438 O O . ARG B 1 189 ? 13.648 -2.678 13.594 1 92.19 189 ARG B O 1
ATOM 3445 N N . ALA B 1 190 ? 11.719 -2.484 14.727 1 89 190 ALA B N 1
ATOM 3446 C CA . ALA B 1 190 ? 11.773 -1.026 14.797 1 89 190 ALA B CA 1
ATOM 3447 C C . ALA B 1 190 ? 13.016 -0.562 15.555 1 89 190 ALA B C 1
ATOM 3449 O O . ALA B 1 190 ? 13.586 0.483 15.242 1 89 190 ALA B O 1
ATOM 3450 N N . ASP B 1 191 ? 13.43 -1.349 16.531 1 91.88 191 ASP B N 1
ATOM 3451 C CA . ASP B 1 191 ? 14.516 -0.912 17.406 1 91.88 191 ASP B CA 1
ATOM 3452 C C . ASP B 1 191 ? 15.828 -1.578 17.016 1 91.88 191 ASP B C 1
ATOM 3454 O O . ASP B 1 191 ? 16.781 -1.604 17.812 1 91.88 191 ASP B O 1
ATOM 3458 N N . ALA B 1 192 ? 15.883 -2.15 15.836 1 96 192 ALA B N 1
ATOM 3459 C CA . ALA B 1 192 ? 17.109 -2.781 15.375 1 96 192 ALA B CA 1
ATOM 3460 C C . ALA B 1 192 ? 18.219 -1.749 15.188 1 96 192 ALA B C 1
ATOM 3462 O O . ALA B 1 192 ? 17.953 -0.584 14.883 1 96 192 ALA B O 1
ATOM 3463 N N . SER B 1 193 ? 19.438 -2.141 15.359 1 95.75 193 SER B N 1
ATOM 3464 C CA . SER B 1 193 ? 20.578 -1.244 15.203 1 95.75 193 SER B CA 1
ATOM 3465 C C . SER B 1 193 ? 20.953 -1.077 13.734 1 95.75 193 SER B C 1
ATOM 3467 O O . SER B 1 193 ? 21.328 0.017 13.305 1 95.75 193 SER B O 1
ATOM 3469 N N . LEU B 1 194 ? 20.812 -2.152 12.93 1 96.94 194 LEU B N 1
ATOM 3470 C CA . LEU B 1 194 ? 21.172 -2.135 11.516 1 96.94 194 LEU B CA 1
ATOM 3471 C C . LEU B 1 194 ? 20.016 -1.649 10.656 1 96.94 194 LEU B C 1
ATOM 3473 O O . LEU B 1 194 ? 18.859 -2.051 10.875 1 96.94 194 LEU B O 1
ATOM 3477 N N . SER B 1 195 ? 20.328 -0.717 9.766 1 97.75 195 SER B N 1
ATOM 3478 C CA . SER B 1 195 ? 19.328 -0.431 8.734 1 97.75 195 SER B CA 1
ATOM 3479 C C . SER B 1 195 ? 19.359 -1.484 7.629 1 97.75 195 SER B C 1
ATOM 3481 O O . SER B 1 195 ? 20.328 -2.24 7.512 1 97.75 195 SER B O 1
ATOM 3483 N N . TYR B 1 196 ? 18.359 -1.489 6.832 1 98.31 196 TYR B N 1
ATOM 3484 C CA . TYR B 1 196 ? 18.281 -2.482 5.766 1 98.31 196 TYR B CA 1
ATOM 3485 C C . TYR B 1 196 ? 19.297 -2.18 4.668 1 98.31 196 TYR B C 1
ATOM 3487 O O . TYR B 1 196 ? 19.547 -3.023 3.805 1 98.31 196 TYR B O 1
ATOM 3495 N N . TRP B 1 197 ? 19.969 -1.008 4.719 1 97.88 197 TRP B N 1
ATOM 3496 C CA . TRP B 1 197 ? 21.016 -0.684 3.758 1 97.88 197 TRP B CA 1
ATOM 3497 C C . TRP B 1 197 ? 22.344 -1.32 4.164 1 97.88 197 TRP B C 1
ATOM 3499 O O . TRP B 1 197 ? 23.266 -1.411 3.354 1 97.88 197 TRP B O 1
ATOM 3509 N N . GLU B 1 198 ? 22.391 -1.729 5.375 1 97.69 198 GLU B N 1
ATOM 3510 C CA . GLU B 1 198 ? 23.688 -2.105 5.945 1 97.69 198 GLU B CA 1
ATOM 3511 C C . GLU B 1 198 ? 23.875 -3.621 5.941 1 97.69 198 GLU B C 1
ATOM 3513 O O . GLU B 1 198 ? 24.953 -4.121 6.242 1 97.69 198 GLU B O 1
ATOM 3518 N N . ILE B 1 199 ? 22.891 -4.367 5.559 1 97.56 199 ILE B N 1
ATOM 3519 C CA . ILE B 1 199 ? 22.984 -5.824 5.555 1 97.56 199 ILE B CA 1
ATOM 3520 C C . ILE B 1 199 ? 23.344 -6.312 4.156 1 97.56 199 ILE B C 1
ATOM 3522 O O . ILE B 1 199 ? 22.984 -5.695 3.156 1 97.56 199 ILE B O 1
ATOM 3526 N N . ASP B 1 200 ? 24.125 -7.43 4.109 1 98.06 200 ASP B N 1
ATOM 3527 C CA . ASP B 1 200 ? 24.469 -8.047 2.832 1 98.06 200 ASP B CA 1
ATOM 3528 C C . ASP B 1 200 ? 23.344 -8.938 2.332 1 98.06 200 ASP B C 1
ATOM 3530 O O . ASP B 1 200 ? 23.141 -10.047 2.84 1 98.06 200 ASP B O 1
ATOM 3534 N N . LEU B 1 201 ? 22.656 -8.492 1.277 1 98.06 201 LEU B N 1
ATOM 3535 C CA . LEU B 1 201 ? 21.484 -9.219 0.765 1 98.06 201 LEU B CA 1
ATOM 3536 C C . LEU B 1 201 ? 21.828 -9.945 -0.528 1 98.06 201 LEU B C 1
ATOM 3538 O O . LEU B 1 201 ? 20.938 -10.438 -1.225 1 98.06 201 LEU B O 1
ATOM 3542 N N . ARG B 1 202 ? 23.172 -10.047 -0.806 1 97.94 202 ARG B N 1
ATOM 3543 C CA . ARG B 1 202 ? 23.625 -10.812 -1.964 1 97.94 202 ARG B CA 1
ATOM 3544 C C . ARG B 1 202 ? 23.594 -12.312 -1.681 1 97.94 202 ARG B C 1
ATOM 3546 O O . ARG B 1 202 ? 23.516 -13.117 -2.607 1 97.94 202 ARG B O 1
ATOM 3553 N N . GLN B 1 203 ? 23.516 -12.664 -0.432 1 96.81 203 GLN B N 1
ATOM 3554 C CA . GLN B 1 203 ? 23.453 -14.07 -0.031 1 96.81 203 GLN B CA 1
ATOM 3555 C C . GLN B 1 203 ? 22.016 -14.578 -0.037 1 96.81 203 GLN B C 1
ATOM 3557 O O . GLN B 1 203 ? 21.078 -13.789 0.026 1 96.81 203 GLN B O 1
ATOM 3562 N N . PRO B 1 204 ? 21.891 -15.922 -0.137 1 98.06 204 PRO B N 1
ATOM 3563 C CA . PRO B 1 204 ? 20.516 -16.438 -0.007 1 98.06 204 PRO B CA 1
ATOM 3564 C C . PRO B 1 204 ? 19.828 -15.961 1.269 1 98.06 204 PRO B C 1
ATOM 3566 O O . PRO B 1 204 ? 20.391 -16.094 2.361 1 98.06 204 PRO B O 1
ATOM 3569 N N . THR B 1 205 ? 18.656 -15.344 1.109 1 98.69 205 THR B N 1
ATOM 3570 C CA . THR B 1 205 ? 18.062 -14.609 2.223 1 98.69 205 THR B CA 1
ATOM 3571 C C . THR B 1 205 ? 16.547 -14.82 2.264 1 98.69 205 THR B C 1
ATOM 3573 O O . THR B 1 205 ? 15.891 -14.797 1.226 1 98.69 205 THR B O 1
ATOM 3576 N N . ALA B 1 206 ? 16.062 -15.102 3.432 1 98.5 206 ALA B N 1
ATOM 3577 C CA . ALA B 1 206 ? 14.633 -15.016 3.727 1 98.5 206 ALA B CA 1
ATOM 3578 C C . ALA B 1 206 ? 14.312 -13.75 4.527 1 98.5 206 ALA B C 1
ATOM 3580 O O . ALA B 1 206 ? 14.773 -13.594 5.66 1 98.5 206 ALA B O 1
ATOM 3581 N N . ILE B 1 207 ? 13.602 -12.891 3.924 1 98.75 207 ILE B N 1
ATOM 3582 C CA . ILE B 1 207 ? 13.164 -11.672 4.605 1 98.75 207 ILE B CA 1
ATOM 3583 C C . ILE B 1 207 ? 11.852 -11.938 5.336 1 98.75 207 ILE B C 1
ATOM 3585 O O . ILE B 1 207 ? 10.875 -12.375 4.73 1 98.75 207 ILE B O 1
ATOM 3589 N N . VAL B 1 208 ? 11.828 -11.641 6.602 1 98.56 208 VAL B N 1
ATOM 3590 C CA . VAL B 1 208 ? 10.695 -12 7.453 1 98.56 208 VAL B CA 1
ATOM 3591 C C . VAL B 1 208 ? 10.016 -10.734 7.973 1 98.56 208 VAL B C 1
ATOM 3593 O O . VAL B 1 208 ? 10.656 -9.883 8.586 1 98.56 208 VAL B O 1
ATOM 3596 N N . LEU B 1 209 ? 8.727 -10.609 7.711 1 98.25 209 LEU B N 1
ATOM 3597 C CA . LEU B 1 209 ? 7.91 -9.508 8.195 1 98.25 209 LEU B CA 1
ATOM 3598 C C . LEU B 1 209 ? 6.703 -10.023 8.977 1 98.25 209 LEU B C 1
ATOM 3600 O O . LEU B 1 209 ? 6.188 -11.102 8.672 1 98.25 209 LEU B O 1
ATOM 3604 N N . GLY B 1 210 ? 6.277 -9.273 9.938 1 96.56 210 GLY B N 1
ATOM 3605 C CA . GLY B 1 210 ? 5.211 -9.734 10.82 1 96.56 210 GLY B CA 1
ATOM 3606 C C . GLY B 1 210 ? 3.93 -8.938 10.664 1 96.56 210 GLY B C 1
ATOM 3607 O O . GLY B 1 210 ? 3.734 -8.25 9.656 1 96.56 210 GLY B O 1
ATOM 3608 N N . ASN B 1 211 ? 3.059 -9.086 11.648 1 95.69 211 ASN B N 1
ATOM 3609 C CA . ASN B 1 211 ? 1.728 -8.492 11.703 1 95.69 211 ASN B CA 1
ATOM 3610 C C . ASN B 1 211 ? 1.791 -6.965 11.656 1 95.69 211 ASN B C 1
ATOM 3612 O O . ASN B 1 211 ? 2.689 -6.359 12.242 1 95.69 211 ASN B O 1
ATOM 3616 N N . GLU B 1 212 ? 0.784 -6.289 10.977 1 91.31 212 GLU B N 1
ATOM 3617 C CA . GLU B 1 212 ? 0.699 -4.844 10.797 1 91.31 212 GLU B CA 1
ATOM 3618 C C . GLU B 1 212 ? 0.664 -4.117 12.133 1 91.31 212 GLU B C 1
ATOM 3620 O O . GLU B 1 212 ? 1.181 -3.004 12.258 1 91.31 212 GLU B O 1
ATOM 3625 N N . GLY B 1 213 ? 0.149 -4.727 13.195 1 88.5 213 GLY B N 1
ATOM 3626 C CA . GLY B 1 213 ? 0.018 -4.105 14.5 1 88.5 213 GLY B CA 1
ATOM 3627 C C . GLY B 1 213 ? 1.037 -4.605 15.508 1 88.5 213 GLY B C 1
ATOM 3628 O O . GLY B 1 213 ? 1.772 -3.816 16.094 1 88.5 213 GLY B O 1
ATOM 3629 N N . SER B 1 214 ? 1.264 -5.883 15.5 1 92.19 214 SER B N 1
ATOM 3630 C CA . SER B 1 214 ? 2.012 -6.496 16.594 1 92.19 214 SER B CA 1
ATOM 3631 C C . SER B 1 214 ? 3.41 -6.906 16.141 1 92.19 214 SER B C 1
ATOM 3633 O O . SER B 1 214 ? 4.254 -7.262 16.969 1 92.19 214 SER B O 1
ATOM 3635 N N . GLY B 1 215 ? 3.682 -6.805 14.859 1 94.69 215 GLY B N 1
ATOM 3636 C CA . GLY B 1 215 ? 4.977 -7.246 14.367 1 94.69 215 GLY B CA 1
ATOM 3637 C C . GLY B 1 215 ? 5.164 -8.75 14.438 1 94.69 215 GLY B C 1
ATOM 3638 O O . GLY B 1 215 ? 4.211 -9.508 14.25 1 94.69 215 GLY B O 1
ATOM 3639 N N . LEU B 1 216 ? 6.375 -9.156 14.57 1 96.62 216 LEU B N 1
ATOM 3640 C CA . LEU B 1 216 ? 6.719 -10.57 14.594 1 96.62 216 LEU B CA 1
ATOM 3641 C C . LEU B 1 216 ? 6.488 -11.172 15.977 1 96.62 216 LEU B C 1
ATOM 3643 O O . LEU B 1 216 ? 6.699 -10.5 16.984 1 96.62 216 LEU B O 1
ATOM 3647 N N . SER B 1 217 ? 6.094 -12.398 15.969 1 96.69 217 SER B N 1
ATOM 3648 C CA . SER B 1 217 ? 6.055 -13.117 17.234 1 96.69 217 SER B CA 1
ATOM 3649 C C . SER B 1 217 ? 7.445 -13.242 17.844 1 96.69 217 SER B C 1
ATOM 3651 O O . SER B 1 217 ? 8.445 -13.211 17.125 1 96.69 217 SER B O 1
ATOM 3653 N N . PRO B 1 218 ? 7.527 -13.398 19.156 1 96.44 218 PRO B N 1
ATOM 3654 C CA . PRO B 1 218 ? 8.828 -13.562 19.797 1 96.44 218 PRO B CA 1
ATOM 3655 C C . PRO B 1 218 ? 9.617 -14.742 19.25 1 96.44 218 PRO B C 1
ATOM 3657 O O . PRO B 1 218 ? 10.836 -14.656 19.078 1 96.44 218 PRO B O 1
ATOM 3660 N N . ASP B 1 219 ? 8.969 -15.859 18.922 1 96.25 219 ASP B N 1
ATOM 3661 C CA . ASP B 1 219 ? 9.633 -17.062 18.422 1 96.25 219 ASP B CA 1
ATOM 3662 C C . ASP B 1 219 ? 10.297 -16.797 17.078 1 96.25 219 ASP B C 1
ATOM 3664 O O . ASP B 1 219 ? 11.461 -17.156 16.875 1 96.25 219 ASP B O 1
ATOM 3668 N N . LEU B 1 220 ? 9.609 -16.219 16.203 1 95.88 220 LEU B N 1
ATOM 3669 C CA . LEU B 1 220 ? 10.164 -15.953 14.875 1 95.88 220 LEU B CA 1
ATOM 3670 C C . LEU B 1 220 ? 11.25 -14.883 14.953 1 95.88 220 LEU B C 1
ATOM 3672 O O . LEU B 1 220 ? 12.25 -14.961 14.234 1 95.88 220 LEU B O 1
ATOM 3676 N N . ASN B 1 221 ? 10.984 -13.922 15.805 1 96.56 221 ASN B N 1
ATOM 3677 C CA . ASN B 1 221 ? 12 -12.898 16.031 1 96.56 221 ASN B CA 1
ATOM 3678 C C . ASN B 1 221 ? 13.312 -13.508 16.516 1 96.56 221 ASN B C 1
ATOM 3680 O O . ASN B 1 221 ? 14.391 -13.102 16.078 1 96.56 221 ASN B O 1
ATOM 3684 N N . SER B 1 222 ? 13.211 -14.453 17.391 1 96.44 222 SER B N 1
ATOM 3685 C CA . SER B 1 222 ? 14.391 -15.078 17.984 1 96.44 222 SER B CA 1
ATOM 3686 C C . SER B 1 222 ? 15.125 -15.945 16.969 1 96.44 222 SER B C 1
ATOM 3688 O O . SER B 1 222 ? 16.328 -16.188 17.109 1 96.44 222 SER B O 1
ATOM 3690 N N . LEU B 1 223 ? 14.477 -16.406 15.953 1 97 223 LEU B N 1
ATOM 3691 C CA . LEU B 1 223 ? 15.047 -17.297 14.945 1 97 223 LEU B CA 1
ATOM 3692 C C . LEU B 1 223 ? 15.922 -16.516 13.969 1 97 223 LEU B C 1
ATOM 3694 O O . LEU B 1 223 ? 16.766 -17.094 13.289 1 97 223 LEU B O 1
ATOM 3698 N N . ALA B 1 224 ? 15.773 -15.227 13.883 1 97.88 224 ALA B N 1
ATOM 3699 C CA . ALA B 1 224 ? 16.422 -14.391 12.875 1 97.88 224 ALA B CA 1
ATOM 3700 C C . ALA B 1 224 ? 17.922 -14.336 13.094 1 97.88 224 ALA B C 1
ATOM 3702 O O . ALA B 1 224 ? 18.391 -14.266 14.234 1 97.88 224 ALA B O 1
ATOM 3703 N N . ASP B 1 225 ? 18.703 -14.375 12.016 1 98.31 225 ASP B N 1
ATOM 3704 C CA . ASP B 1 225 ? 20.141 -14.164 12.07 1 98.31 225 ASP B CA 1
ATOM 3705 C C . ASP B 1 225 ? 20.469 -12.68 12.25 1 98.31 225 ASP B C 1
ATOM 3707 O O . ASP B 1 225 ? 21.438 -12.336 12.922 1 98.31 225 ASP B O 1
ATOM 3711 N N . TYR B 1 226 ? 19.656 -11.828 11.633 1 98.31 226 TYR B N 1
ATOM 3712 C CA . TYR B 1 226 ? 19.844 -10.383 11.688 1 98.31 226 TYR B CA 1
ATOM 3713 C C . TYR B 1 226 ? 18.5 -9.672 11.891 1 98.31 226 TYR B C 1
ATOM 3715 O O . TYR B 1 226 ? 17.469 -10.148 11.414 1 98.31 226 TYR B O 1
ATOM 3723 N N . HIS B 1 227 ? 18.594 -8.625 12.625 1 98.38 227 HIS B N 1
ATOM 3724 C CA . HIS B 1 227 ? 17.5 -7.676 12.711 1 98.38 227 HIS B CA 1
ATOM 3725 C C . HIS B 1 227 ? 17.844 -6.359 12.023 1 98.38 227 HIS B C 1
ATOM 3727 O O . HIS B 1 227 ? 18.938 -5.816 12.234 1 98.38 227 HIS B O 1
ATOM 3733 N N . ILE B 1 228 ? 16.891 -5.941 11.18 1 98.31 228 ILE B N 1
ATOM 3734 C CA . ILE B 1 228 ? 17.125 -4.684 10.477 1 98.31 228 ILE B CA 1
ATOM 3735 C C . ILE B 1 228 ? 15.938 -3.742 10.68 1 98.31 228 ILE B C 1
ATOM 3737 O O . ILE B 1 228 ? 14.836 -4.188 11 1 98.31 228 ILE B O 1
ATOM 3741 N N . ARG B 1 229 ? 16.172 -2.473 10.531 1 97.56 229 ARG B N 1
ATOM 3742 C CA . ARG B 1 229 ? 15.117 -1.47 10.586 1 97.56 229 ARG B CA 1
ATOM 3743 C C . ARG B 1 229 ? 15.062 -0.654 9.297 1 97.56 229 ARG B C 1
ATOM 3745 O O . ARG B 1 229 ? 16.047 -0.595 8.555 1 97.56 229 ARG B O 1
ATOM 3752 N N . VAL B 1 230 ? 13.945 -0.149 9.031 1 97.88 230 VAL B N 1
ATOM 3753 C CA . VAL B 1 230 ? 13.797 0.912 8.047 1 97.88 230 VAL B CA 1
ATOM 3754 C C . VAL B 1 230 ? 13.922 2.275 8.719 1 97.88 230 VAL B C 1
ATOM 3756 O O . VAL B 1 230 ? 13.172 2.588 9.648 1 97.88 230 VAL B O 1
ATOM 3759 N N . PRO B 1 231 ? 14.867 3.043 8.359 1 97.81 231 PRO B N 1
ATOM 3760 C CA . PRO B 1 231 ? 15.016 4.344 9.016 1 97.81 231 PRO B CA 1
ATOM 3761 C C . PRO B 1 231 ? 13.766 5.215 8.898 1 97.81 231 PRO B C 1
ATOM 3763 O O . PRO B 1 231 ? 13.172 5.301 7.816 1 97.81 231 PRO B O 1
ATOM 3766 N N . LEU B 1 232 ? 13.391 5.824 9.945 1 97.56 232 LEU B N 1
ATOM 3767 C CA . LEU B 1 232 ? 12.211 6.668 9.992 1 97.56 232 LEU B CA 1
ATOM 3768 C C . LEU B 1 232 ? 12.555 8.062 10.5 1 97.56 232 LEU B C 1
ATOM 3770 O O . LEU B 1 232 ? 13.258 8.211 11.508 1 97.56 232 LEU B O 1
ATOM 3774 N N . LEU B 1 233 ? 12.148 9.023 9.812 1 96.25 233 LEU B N 1
ATOM 3775 C CA . LEU B 1 233 ? 12.281 10.406 10.242 1 96.25 233 LEU B CA 1
ATOM 3776 C C . LEU B 1 233 ? 10.953 10.961 10.734 1 96.25 233 LEU B C 1
ATOM 3778 O O . LEU B 1 233 ? 9.914 10.305 10.602 1 96.25 233 LEU B O 1
ATOM 3782 N N . GLY B 1 234 ? 11.031 12.07 11.32 1 91.69 234 GLY B N 1
ATOM 3783 C CA . GLY B 1 234 ? 9.82 12.656 11.867 1 91.69 234 GLY B CA 1
ATOM 3784 C C . GLY B 1 234 ? 9.25 11.867 13.031 1 91.69 234 GLY B C 1
ATOM 3785 O O . GLY B 1 234 ? 9.984 11.172 13.742 1 91.69 234 GLY B O 1
ATOM 3786 N N . ASN B 1 235 ? 7.965 11.953 13.352 1 91.31 235 ASN B N 1
ATOM 3787 C CA . ASN B 1 235 ? 7.301 11.227 14.43 1 91.31 235 ASN B CA 1
ATOM 3788 C C . ASN B 1 235 ? 6.578 9.992 13.914 1 91.31 235 ASN B C 1
ATOM 3790 O O . ASN B 1 235 ? 5.531 9.609 14.445 1 91.31 235 ASN B O 1
ATOM 3794 N N . VAL B 1 236 ? 7.16 9.477 12.82 1 94.56 236 VAL B N 1
ATOM 3795 C CA . VAL B 1 236 ? 6.582 8.266 12.25 1 94.56 236 VAL B CA 1
ATOM 3796 C C . VAL B 1 236 ? 7.141 7.043 12.977 1 94.56 236 VAL B C 1
ATOM 3798 O O . VAL B 1 236 ? 8.359 6.879 13.086 1 94.56 236 VAL B O 1
ATOM 3801 N N . GLU B 1 237 ? 6.254 6.176 13.461 1 92.44 237 GLU B N 1
ATOM 3802 C CA . GLU B 1 237 ? 6.676 5.047 14.289 1 92.44 237 GLU B CA 1
ATOM 3803 C C . GLU B 1 237 ? 6.898 3.797 13.445 1 92.44 237 GLU B C 1
ATOM 3805 O O . GLU B 1 237 ? 7.656 2.906 13.828 1 92.44 237 GLU B O 1
ATOM 3810 N N . SER B 1 238 ? 6.152 3.705 12.43 1 95.19 238 SER B N 1
ATOM 3811 C CA . SER B 1 238 ? 6.27 2.557 11.539 1 95.19 238 SER B CA 1
ATOM 3812 C C . SER B 1 238 ? 5.68 2.859 10.164 1 95.19 238 SER B C 1
ATOM 3814 O O . SER B 1 238 ? 4.961 3.846 9.992 1 95.19 238 SER B O 1
ATOM 3816 N N . LEU B 1 239 ? 6.078 2.068 9.242 1 97.31 239 LEU B N 1
ATOM 3817 C CA . LEU B 1 239 ? 5.516 2.16 7.895 1 97.31 239 LEU B CA 1
ATOM 3818 C C . LEU B 1 239 ? 4.562 1.002 7.625 1 97.31 239 LEU B C 1
ATOM 3820 O O . LEU B 1 239 ? 4.504 0.046 8.398 1 97.31 239 LEU B O 1
ATOM 3824 N N . ASN B 1 240 ? 3.721 1.175 6.605 1 97.31 240 ASN B N 1
ATOM 3825 C CA . ASN B 1 240 ? 2.908 0.077 6.094 1 97.31 240 ASN B CA 1
ATOM 3826 C C . ASN B 1 240 ? 3.762 -1.142 5.754 1 97.31 240 ASN B C 1
ATOM 3828 O O . ASN B 1 240 ? 4.832 -1.008 5.156 1 97.31 240 ASN B O 1
ATOM 3832 N N . VAL B 1 241 ? 3.328 -2.279 6.074 1 98.19 241 VAL B N 1
ATOM 3833 C CA . VAL B 1 241 ? 4.133 -3.494 5.965 1 98.19 241 VAL B CA 1
ATOM 3834 C C . VAL B 1 241 ? 4.508 -3.734 4.508 1 98.19 241 VAL B C 1
ATOM 3836 O O . VAL B 1 241 ? 5.598 -4.234 4.215 1 98.19 241 VAL B O 1
ATOM 3839 N N . ALA B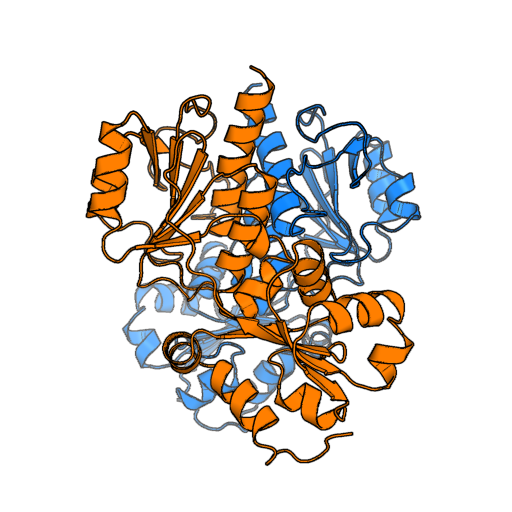 1 242 ? 3.611 -3.402 3.559 1 98.75 242 ALA B N 1
ATOM 3840 C CA . ALA B 1 242 ? 3.918 -3.586 2.143 1 98.75 242 ALA B CA 1
ATOM 3841 C C . ALA B 1 242 ? 5.027 -2.635 1.694 1 98.75 242 ALA B C 1
ATOM 3843 O O . ALA B 1 242 ? 5.848 -2.986 0.844 1 98.75 242 ALA B O 1
ATOM 3844 N N . ILE B 1 243 ? 5.031 -1.434 2.281 1 98.81 243 ILE B N 1
ATOM 3845 C CA . ILE B 1 243 ? 6.098 -0.477 2.008 1 98.81 243 ILE B CA 1
ATOM 3846 C C . ILE B 1 243 ? 7.426 -1.021 2.529 1 98.81 243 ILE B C 1
ATOM 3848 O O . ILE B 1 243 ? 8.438 -0.992 1.824 1 98.81 243 ILE B O 1
ATOM 3852 N N . CYS B 1 244 ? 7.43 -1.549 3.752 1 98.69 244 CYS B N 1
ATOM 3853 C CA . CYS B 1 244 ? 8.633 -2.121 4.344 1 98.69 244 CYS B CA 1
ATOM 3854 C C . CYS B 1 244 ? 9.18 -3.25 3.482 1 98.69 244 CYS B C 1
ATOM 3856 O O . CYS B 1 244 ? 10.375 -3.283 3.186 1 98.69 244 CYS B O 1
ATOM 3858 N N . ALA B 1 245 ? 8.305 -4.133 3.084 1 98.81 245 ALA B N 1
ATOM 3859 C CA . ALA B 1 245 ? 8.703 -5.246 2.225 1 98.81 245 ALA B CA 1
ATOM 3860 C C . ALA B 1 245 ? 9.352 -4.738 0.939 1 98.81 245 ALA B C 1
ATOM 3862 O O . ALA B 1 245 ? 10.398 -5.234 0.528 1 98.81 245 ALA B O 1
ATOM 3863 N N . ALA B 1 246 ? 8.727 -3.746 0.326 1 98.88 246 ALA B N 1
ATOM 3864 C CA . ALA B 1 246 ? 9.203 -3.213 -0.945 1 98.88 246 ALA B CA 1
ATOM 3865 C C . ALA B 1 246 ? 10.609 -2.637 -0.802 1 98.88 246 ALA B C 1
ATOM 3867 O O . ALA B 1 246 ? 11.484 -2.895 -1.636 1 98.88 246 ALA B O 1
ATOM 3868 N N . LEU B 1 247 ? 10.812 -1.869 0.26 1 98.88 247 LEU B N 1
ATOM 3869 C CA . LEU B 1 247 ? 12.102 -1.22 0.481 1 98.88 247 LEU B CA 1
ATOM 3870 C C . LEU B 1 247 ? 13.219 -2.252 0.619 1 98.88 247 LEU B C 1
ATOM 3872 O O . LEU B 1 247 ? 14.258 -2.135 -0.025 1 98.88 247 LEU B O 1
ATOM 3876 N N . ILE B 1 248 ? 12.969 -3.287 1.375 1 98.88 248 ILE B N 1
ATOM 3877 C CA . ILE B 1 248 ? 13.992 -4.285 1.647 1 98.88 248 ILE B CA 1
ATOM 3878 C C . ILE B 1 248 ? 14.227 -5.141 0.404 1 98.88 248 ILE B C 1
ATOM 3880 O O . ILE B 1 248 ? 15.375 -5.406 0.03 1 98.88 248 ILE B O 1
ATOM 3884 N N . LEU B 1 249 ? 13.195 -5.543 -0.25 1 98.88 249 LEU B N 1
ATOM 3885 C CA . LEU B 1 249 ? 13.305 -6.387 -1.436 1 98.88 249 LEU B CA 1
ATOM 3886 C C . LEU B 1 249 ? 14.039 -5.66 -2.555 1 98.88 249 LEU B C 1
ATOM 3888 O O . LEU B 1 249 ? 14.867 -6.254 -3.252 1 98.88 249 LEU B O 1
ATOM 3892 N N . TYR B 1 250 ? 13.789 -4.41 -2.721 1 98.88 250 TYR B N 1
ATOM 3893 C CA . TYR B 1 250 ? 14.438 -3.676 -3.803 1 98.88 250 TYR B CA 1
ATOM 3894 C C . TYR B 1 250 ? 15.883 -3.35 -3.451 1 98.88 250 TYR B C 1
ATOM 3896 O O . TYR B 1 250 ? 16.719 -3.195 -4.34 1 98.88 250 TYR B O 1
ATOM 3904 N N . GLU B 1 251 ? 16.125 -3.217 -2.143 1 98.69 251 GLU B N 1
ATOM 3905 C CA . GLU B 1 251 ? 17.531 -3.145 -1.756 1 98.69 251 GLU B CA 1
ATOM 3906 C C . GLU B 1 251 ? 18.281 -4.43 -2.119 1 98.69 251 GLU B C 1
ATOM 3908 O O . GLU B 1 251 ? 19.406 -4.387 -2.598 1 98.69 251 GLU B O 1
ATOM 3913 N N . ALA B 1 252 ? 17.625 -5.57 -1.899 1 98.62 252 ALA B N 1
ATOM 3914 C CA . ALA B 1 252 ? 18.219 -6.848 -2.312 1 98.62 252 ALA B CA 1
ATOM 3915 C C . ALA B 1 252 ? 18.453 -6.879 -3.82 1 98.62 252 ALA B C 1
ATOM 3917 O O . ALA B 1 252 ? 19.516 -7.289 -4.277 1 98.62 252 ALA B O 1
ATOM 3918 N N . GLN B 1 253 ? 17.438 -6.434 -4.547 1 98.31 253 GLN B N 1
ATOM 3919 C CA . GLN B 1 253 ? 17.594 -6.391 -5.996 1 98.31 253 GLN B CA 1
ATOM 3920 C C . GLN B 1 253 ? 18.75 -5.473 -6.406 1 98.31 253 GLN B C 1
ATOM 3922 O O . GLN B 1 253 ? 19.547 -5.824 -7.262 1 98.31 253 GLN B O 1
ATOM 3927 N N . ARG B 1 254 ? 18.828 -4.312 -5.805 1 97.88 254 ARG B N 1
ATOM 3928 C CA . ARG B 1 254 ? 19.891 -3.348 -6.113 1 97.88 254 ARG B CA 1
ATOM 3929 C C . ARG B 1 254 ? 21.266 -3.951 -5.879 1 97.88 254 ARG B C 1
ATOM 3931 O O . ARG B 1 254 ? 22.141 -3.854 -6.734 1 97.88 254 ARG B O 1
ATOM 3938 N N . GLN B 1 255 ? 21.406 -4.605 -4.711 1 97.94 255 GLN B N 1
ATOM 3939 C CA . GLN B 1 255 ? 22.703 -5.188 -4.352 1 97.94 255 GLN B CA 1
ATOM 3940 C C . GLN B 1 255 ? 23.078 -6.312 -5.309 1 97.94 255 GLN B C 1
ATOM 3942 O O . GLN B 1 255 ? 24.266 -6.488 -5.633 1 97.94 255 GLN B O 1
ATOM 3947 N N . ARG B 1 256 ? 22.156 -7.035 -5.754 1 96.62 256 ARG B N 1
ATOM 3948 C CA . ARG B 1 256 ? 22.406 -8.219 -6.574 1 96.62 256 ARG B CA 1
ATOM 3949 C C . ARG B 1 256 ? 22.625 -7.832 -8.031 1 96.62 256 ARG B C 1
ATOM 3951 O O . ARG B 1 256 ? 23.125 -8.641 -8.82 1 96.62 256 ARG B O 1
ATOM 3958 N N . LEU B 1 257 ? 22.266 -6.613 -8.43 1 90.88 257 LEU B N 1
ATOM 3959 C CA . LEU B 1 257 ? 22.594 -6.078 -9.742 1 90.88 257 LEU B CA 1
ATOM 3960 C C . LEU B 1 257 ? 24.047 -5.629 -9.797 1 90.88 257 LEU B C 1
ATOM 3962 O O . LEU B 1 257 ? 24.688 -5.727 -10.852 1 90.88 257 LEU B O 1
ATOM 3966 N N . ASP B 1 258 ? 24.547 -4.965 -8.711 1 79.12 258 ASP B N 1
ATOM 3967 C CA . ASP B 1 258 ? 25.906 -4.453 -8.617 1 79.12 258 ASP B CA 1
ATOM 3968 C C . ASP B 1 258 ? 26.922 -5.594 -8.578 1 79.12 258 ASP B C 1
ATOM 3970 O O . ASP B 1 258 ? 28.109 -5.383 -8.805 1 79.12 258 ASP B O 1
ATOM 3974 N N . THR B 1 259 ? 26.453 -6.832 -8.469 1 61.38 259 THR B N 1
ATOM 3975 C CA . THR B 1 259 ? 27.391 -7.957 -8.469 1 61.38 259 THR B CA 1
ATOM 3976 C C . THR B 1 259 ? 27.484 -8.586 -9.852 1 61.38 259 THR B C 1
ATOM 3978 O O . THR B 1 259 ? 26.484 -8.656 -10.578 1 61.38 259 THR B O 1
#

Foldseek 3Di:
DAEDCPDPVLVLLLQLLDPVSCVVVQKFKAFADLQLVLCLVVLFAWAEKEFAPVLCVVCVPSVVSSVVSYPYYYYYDPVSSCSNDPDPDGPTMMTMGGHDPQDADAQAAEEEEEEAEEDLLLLLLLLLLCLVLPHQAYEYEPNYDDCRNNNSSVNVSSSSVVHHYYYDPCPLVSVLVSVVVPEAEEEEDQPFPAALLRDQSRGRYYYYWYYQPPIDDPSSVVSGPGYHYHDDDDPDRDDGRSVVSNVNSNSSSVNNVVD/DAEDCPDPVLVLLLQLLDPVSCVVVQKFKAFADLQLVLCLVVLFAWAEKEFAPVLCVVCVPSVVSSVVSYPYYYYYDPVSSCSNDPDPDGPTMMTMGGHDPQDADAQAAEEEEEEAEEDLLLLLLLLLLCLVLPHQAYEYEPNYDDCRNNNSSVNVSSSSVVHHYYYDPCPLVSVLVSVVVPEAEEEEDQPFPAALLRDQSRGRYYYYWYYQPPIDDPSSVVSGPGYHYHDDDDPDRDDGRSVVSNVNSNSSSVNNVVD

Secondary structure (DSSP, 8-state):
-B--TT-HHHHHHHHTTSHHHHHHHTEEEEESHHHHHHHHHTT--EEEEEE-HHHHHH-HHHHHHHHHHEEEEEEB-HHHHHHH-SSSS--SEEEEEEPP--PPPPPSSEEEEESS---HHHHHHHHHHHHHHT-SEEEEETTSPPTT-HHHHHHHTTGGGTS-EEEES-HHHHHHHHHHTTPEEEEE-TT-SEETTSS--SS-EEEEE-BTTTBS-HHHHHH-SEEEE----TT-----HHHHHHHHHHHHHHHHH--/-B--TT-HHHHHHHHTTSHHHHHHHTEEEEESHHHHHHHHHTT--EEEEEE-HHHHHH-HHHHHHHHHHEEEEEEB-HHHHHHH-SSSS--SEEEEEEPP--PPPPPSSEEEEESS---HHHHHHHHHHHHHHT-SEEEEETTSPPTT-HHHHHHHTTGGGTS-EEEES-HHHHHHHHHHTTPEEEEE-TT-SEETTSS--SS-EEEEE-BTTTBS-HHHHHH-SEEEE----TT-----HHHHHHHHHHHHHHHHH--

Solvent-accessible surface area (backbone atoms only — not comparable to full-atom values): 27225 Å² total; per-residue (Å²): 115,48,73,59,76,81,36,65,67,48,47,51,48,46,46,39,75,36,70,66,45,18,65,74,67,42,34,34,56,38,66,27,66,65,38,49,52,41,34,51,74,71,65,44,59,30,51,36,38,37,30,22,68,66,38,45,70,76,33,53,69,59,44,56,52,45,58,73,48,23,75,36,76,43,47,32,36,70,69,46,46,53,68,50,45,91,54,94,76,68,73,34,41,39,30,38,30,57,64,69,89,64,73,74,62,78,64,76,47,37,22,42,35,38,37,45,40,65,55,41,55,44,52,7,40,36,42,27,45,35,28,22,44,58,36,63,19,37,39,32,28,62,77,23,51,62,78,64,35,58,55,14,47,56,45,12,69,38,26,60,82,75,34,54,65,34,75,29,89,54,51,61,62,56,50,51,54,40,37,74,72,64,31,44,32,37,28,66,34,87,84,35,88,39,41,61,85,73,57,82,53,72,49,33,31,35,40,37,46,37,18,86,85,74,40,56,56,70,69,58,56,67,66,33,75,40,52,21,16,78,82,61,29,80,92,48,85,72,72,59,60,41,50,52,50,44,49,50,42,44,48,29,41,53,52,49,62,78,97,115,51,72,59,76,81,36,66,67,48,48,51,47,44,47,39,75,37,69,66,44,18,64,74,67,44,35,32,56,38,66,27,66,64,39,48,50,40,35,51,73,71,66,44,58,29,51,37,36,37,28,22,67,67,37,46,69,75,33,53,70,58,43,56,51,44,59,73,48,24,76,35,78,42,47,31,35,70,70,47,46,54,66,51,44,93,55,94,76,68,71,36,41,39,31,37,29,58,64,69,88,61,74,72,62,79,66,75,46,36,22,42,34,38,38,45,41,66,56,41,56,45,52,7,39,36,42,28,44,35,27,22,44,58,37,62,20,37,38,32,27,62,77,22,51,62,78,63,35,58,57,14,46,56,45,11,69,36,27,62,81,73,33,53,66,32,76,27,89,53,52,62,62,55,49,51,53,40,37,74,72,63,31,44,33,36,29,65,34,87,84,36,88,39,40,62,84,72,55,82,52,70,48,32,32,36,40,36,45,36,18,87,84,75,39,54,54,70,69,59,55,67,66,33,76,41,54,22,15,77,84,60,29,79,93,48,85,73,74,59,60,40,48,52,49,43,49,50,42,44,46,28,40,52,52,50,62,77,97

Nearest PDB structures (foldseek):
  5l0z-assembly1_B  TM=8.894E-01  e=9.030E-25  Sinorhizobium meliloti 1021
  4x3m-assembly1_B  TM=9.002E-01  e=2.696E-23  Thermus thermophilus HB8
  1ipa-assembly1_A  TM=8.491E-01  e=6.035E-23  Thermus thermophilus
  1gz0-assembly4_D  TM=7.144E-01  e=3.024E-18  Escherichia coli
  3nk6-assembly1_B  TM=7.679E-01  e=1.204E-15  Streptomyces actuosus

pLDDT: mean 95.56, std 4.86, range [61.38, 98.88]

Organism: NCBI:txid376219

Radius of gyration: 23.99 Å; Cα contacts (8 Å, |Δi|>4): 1084; chains: 2; bounding box: 59×56×59 Å

Sequence (518 aa):
MLTSLQNPLVKQIRQLHTAKARREEGLFILEGTHLIEAACAVNWEIITLCCTPQWQERHPELWELAVKTADRTEQVSDRLIVAMTTTVNPDGVVAIARRQDQTPVPITSLGLVLETVQDPGNLGTMIRTATAAGVEGLWLSSDSVDPTHPKVLRASAGAWFEVPIAVHSDLITQLSNSQKQGIQVVATRADASLSYWEIDLRQPTAIVLGNEGSGLSPDLNSLADYHIRVPLLGNVESLNVAICAALILYEAQRQRLDTMLTSLQNPLVKQIRQLHTAKARREEGLFILEGTHLIEAACAVNWEIITLCCTPQWQERHPELWELAVKTADRTEQVSDRLIVAMTTTVNPDGVVAIARRQDQTPVPITSLGLVLETVQDPGNLGTMIRTATAAGVEGLWLSSDSVDPTHPKVLRASAGAWFEVPIAVHSDLITQLSNSQKQGIQVVATRADASLSYWEIDLRQPTAIVLGNEGSGLSPDLNSLADYHIRVPLLGNVESLNVAICAALILYEAQRQRLDT